Protein AF-A0AA39CHM2-F1 (afdb_monomer_lite)

Secondary structure (DSSP, 8-state):
-EEEEEE-GGG--TT---HHHHHHHHHHHHH-PPPPTTB-SSEE---EE--SSSTTSSS-EEEEEEEEEEEEEEEEEEES--EEEEETTEEEEEEEETTEEEEEEE---SSSSEEE-EEEE----GGG-S-EEEEEEEEE-TTSTTSEEEEEEEEEEEEEEEEEEEEEEEE-SS-EEEEEEEESSPPEE---TTHHHHHHHHTT-----TT-SEEE-HHHHHHHHHHHHH-TT-TT-HHHHHHHHHHHHHHHHHHHIIIIIEEEEEEEEEPPEEEEE--------HHHHHHHHHHHHHHHHHHHHHHHHHHHS--GGGS-THHHHHHHHHHSS-THHHHHHHHHTSTT--S-HHHHHHHHS-S-EEEEEEE-SSTT--EEEEEESSS--B----PPP----

pLDDT: mean 81.63, std 17.4, range [31.34, 98.25]

Foldseek 3Di:
DWQFWDFALVLDDLPDDLQVLLVQLCCCQLVVDDHPQQFPLQWGHTDDDDDDDPPLPPFFKKKKFWDKIKWKFKAKDWDPDWDWDADPQKIKIWDDDQQDIDIDIDRDDPFLFKEWEWAKDQPGDVNSPRIKIKIWIFGADPVDPNSTPPIIIMIMHMFIWIFIWMWMWGDDNVGIHTDDTDGPDPTDGDDRPPVVSVRRVLQVQDDDDPPDSYDYGSNRVQLLSQLCVVPVPCSPDPVSSVVSNRSSRRSSVNSCRNPGRIDGDPDIDDTDMDMDTDDDDPPPPCVVVVVVVVVVVVVVVVVVVVVVVPVVDDDPVPPPPCVVVVVVLVPPQDCVVVVVVVLVPDPPRPVDPVVVCPVVVDDFQPDFDFDDPDSQFTWRWGDGPDDDTDTDGDHRPPPPD

Sequence (401 aa):
MTISTNFDDLRFTPSTNLQPIFDMVAAVQNFHGAPPATTDLHYAFPTFYLTQGSFLSTGERNISLELTARSAELECQTIANFTYSVDNGQVKLSAWDRGCQITQDISPSSSPAFYFPTSPTIDCATLASPSRLVLAAGEFDGQSVTLLKHLSLISCLPRYLATEGILKLIPGPANTTISQFSPVSPAQVQYFWPWQGFETALHQVGYYNPQTNVSSTGFGNLILALAQQSRSDAILHPDTLIAAAEKLFTSVFAVLGATVLFSSATTPNFGEGSIDETHTRLFVVIAAAAPMISVLACAVLGTIVICLRSRRVSSVLLEEPASLAGFANLLFGSGLLQLVGEMRDRHDYDGKFVKYFKRNYDGKLSKVRLKGSSPEKLHIVFSPLKHKVRDYDFQIADTSQ

Radius of gyration: 51.67 Å; chains: 1; bounding box: 60×74×149 Å

Organism: NCBI:txid386627

Structure (mmCIF, N/CA/C/O backbone):
data_AF-A0AA39CHM2-F1
#
_entry.id   AF-A0AA39CHM2-F1
#
loop_
_atom_site.group_PDB
_atom_site.id
_atom_site.type_symbol
_atom_site.label_atom_id
_atom_site.label_alt_id
_atom_site.label_comp_id
_atom_site.label_asym_id
_atom_site.label_entity_id
_atom_site.label_seq_id
_atom_site.pdbx_PDB_ins_code
_atom_site.Cartn_x
_atom_site.Cartn_y
_atom_site.Cartn_z
_atom_site.occupancy
_atom_site.B_iso_or_equiv
_atom_site.auth_seq_id
_atom_site.auth_comp_id
_atom_site.auth_asym_id
_atom_site.auth_atom_id
_atom_site.pdbx_PDB_model_num
ATOM 1 N N . MET A 1 1 ? 20.502 8.516 -18.692 1.00 76.44 1 MET A N 1
ATOM 2 C CA . MET A 1 1 ? 19.164 8.485 -18.065 1.00 76.44 1 MET A CA 1
ATOM 3 C C . MET A 1 1 ? 19.070 9.675 -17.129 1.00 76.44 1 MET A C 1
ATOM 5 O O . MET A 1 1 ? 20.078 10.043 -16.534 1.00 76.44 1 MET A O 1
ATOM 9 N N . THR A 1 2 ? 17.893 10.284 -17.016 1.00 83.50 2 THR A N 1
ATOM 10 C CA . THR A 1 2 ? 17.668 11.421 -16.123 1.00 83.50 2 THR A CA 1
ATOM 11 C C . THR A 1 2 ? 16.500 11.125 -15.191 1.00 83.50 2 THR A C 1
ATOM 13 O O . THR A 1 2 ? 15.382 10.926 -15.658 1.00 83.50 2 THR A O 1
ATOM 16 N N . ILE A 1 3 ? 16.757 11.105 -13.886 1.00 84.62 3 ILE A N 1
ATOM 17 C CA . ILE A 1 3 ? 15.735 11.051 -12.841 1.00 84.62 3 ILE A CA 1
ATOM 18 C C . ILE A 1 3 ? 15.214 12.475 -12.638 1.00 84.62 3 ILE A C 1
ATOM 20 O O . ILE A 1 3 ? 15.981 13.398 -12.352 1.00 84.62 3 ILE A O 1
ATOM 24 N N . SER A 1 4 ? 13.910 12.659 -12.836 1.00 85.50 4 SER A N 1
ATOM 25 C CA . SER A 1 4 ? 13.261 13.975 -12.846 1.00 85.50 4 SER A CA 1
ATOM 26 C C . SER A 1 4 ? 12.530 14.324 -11.563 1.00 85.50 4 SER A C 1
ATOM 28 O O . SER A 1 4 ? 12.109 15.468 -11.411 1.00 85.50 4 SER A O 1
ATOM 30 N N . THR A 1 5 ? 12.362 13.372 -10.649 1.00 90.88 5 THR A N 1
ATOM 31 C CA . THR A 1 5 ? 11.707 13.612 -9.360 1.00 90.88 5 THR A CA 1
ATOM 32 C C . THR A 1 5 ? 12.520 13.067 -8.206 1.00 90.88 5 THR A C 1
ATOM 34 O O . THR A 1 5 ? 13.098 11.988 -8.321 1.00 90.88 5 THR A O 1
ATOM 37 N N . ASN A 1 6 ? 12.467 13.766 -7.078 1.00 91.50 6 ASN A N 1
ATOM 38 C CA . ASN A 1 6 ? 13.015 13.317 -5.806 1.00 91.50 6 ASN A CA 1
ATOM 39 C C . ASN A 1 6 ? 11.883 13.102 -4.800 1.00 91.50 6 ASN A C 1
ATOM 41 O O . ASN A 1 6 ? 10.792 13.652 -4.949 1.00 91.50 6 ASN A O 1
ATOM 45 N N . PHE A 1 7 ? 12.142 12.262 -3.801 1.00 91.81 7 PHE A N 1
ATOM 46 C CA . PHE A 1 7 ? 11.207 12.062 -2.701 1.00 91.81 7 PHE A CA 1
ATOM 47 C C . PHE A 1 7 ? 11.198 13.304 -1.807 1.00 91.81 7 PHE A C 1
ATOM 49 O O . PHE A 1 7 ? 12.254 13.725 -1.336 1.00 91.81 7 PHE A O 1
ATOM 56 N N . ASP A 1 8 ? 10.016 13.863 -1.591 1.00 92.38 8 ASP A N 1
ATOM 57 C CA . ASP A 1 8 ? 9.778 15.087 -0.836 1.00 92.38 8 ASP A CA 1
ATOM 58 C C . ASP A 1 8 ? 8.563 14.865 0.072 1.00 92.38 8 ASP A C 1
ATOM 60 O O . ASP A 1 8 ? 7.407 14.916 -0.356 1.00 92.38 8 ASP A O 1
ATOM 64 N N . ASP A 1 9 ? 8.833 14.546 1.336 1.00 89.94 9 ASP A N 1
ATOM 65 C CA . ASP A 1 9 ? 7.807 14.203 2.320 1.00 89.94 9 ASP A CA 1
ATOM 66 C C . ASP A 1 9 ? 6.952 15.407 2.732 1.00 89.94 9 ASP A C 1
ATOM 68 O O . ASP A 1 9 ? 5.762 15.251 3.012 1.00 89.94 9 ASP A O 1
ATOM 72 N N . LEU A 1 10 ? 7.500 16.619 2.616 1.00 91.00 10 LEU A N 1
ATOM 73 C CA . LEU A 1 10 ? 6.798 17.880 2.868 1.00 91.00 10 LEU A CA 1
ATOM 74 C C . LEU A 1 10 ? 5.643 18.142 1.889 1.00 91.00 10 LEU A C 1
ATOM 76 O O . LEU A 1 10 ? 4.811 19.021 2.132 1.00 91.00 10 LEU A O 1
ATOM 80 N N . ARG A 1 11 ? 5.561 17.389 0.785 1.00 91.00 11 ARG A N 1
ATOM 81 C CA . ARG A 1 11 ? 4.421 17.429 -0.146 1.00 91.00 11 ARG A CA 1
ATOM 82 C C . ARG A 1 11 ? 3.151 16.874 0.469 1.00 91.00 11 ARG A C 1
ATOM 84 O O . ARG A 1 11 ? 2.064 17.275 0.051 1.00 91.00 11 ARG A O 1
ATOM 91 N N . PHE A 1 12 ? 3.275 15.970 1.437 1.00 92.00 12 PHE A N 1
ATOM 92 C CA . PHE A 1 12 ? 2.126 15.483 2.172 1.00 92.00 12 PHE A CA 1
ATOM 93 C C . PHE A 1 12 ? 1.737 16.493 3.250 1.00 92.00 12 PHE A C 1
ATOM 95 O O . PHE A 1 12 ? 2.360 16.609 4.304 1.00 92.00 12 PHE A O 1
ATOM 102 N N . THR A 1 13 ? 0.674 17.240 2.984 1.00 90.31 13 THR A N 1
ATOM 103 C CA . THR A 1 13 ? 0.096 18.192 3.935 1.00 90.31 13 THR A CA 1
ATOM 104 C C . THR A 1 13 ? -1.215 17.654 4.515 1.00 90.31 13 THR A C 1
ATOM 106 O O . THR A 1 13 ? -1.858 16.806 3.890 1.00 90.31 13 THR A O 1
ATOM 109 N N . PRO A 1 14 ? -1.705 18.202 5.644 1.00 83.00 14 PRO A N 1
ATOM 110 C CA . PRO A 1 14 ? -3.042 17.893 6.164 1.00 83.00 14 PRO A CA 1
ATOM 111 C C . PRO A 1 14 ? -4.197 18.180 5.187 1.00 83.00 14 PRO A C 1
ATOM 113 O O . PRO A 1 14 ? -5.306 17.708 5.396 1.00 83.00 14 PRO A O 1
ATOM 116 N N . SER A 1 15 ? -3.956 18.965 4.130 1.00 86.44 15 SER A N 1
ATOM 117 C CA . SER A 1 15 ? -4.925 19.253 3.065 1.00 86.44 15 SER A CA 1
ATOM 118 C C . SER A 1 15 ? -4.854 18.280 1.881 1.00 86.44 15 SER A C 1
ATOM 120 O O . SER A 1 15 ? -5.594 18.447 0.911 1.00 86.44 15 SER A O 1
ATOM 122 N N . THR A 1 16 ? -3.969 17.280 1.929 1.00 92.00 16 THR A N 1
ATOM 123 C CA . THR A 1 16 ? -3.835 16.276 0.868 1.00 92.00 16 THR A CA 1
ATOM 124 C C . THR A 1 16 ? -5.083 15.403 0.826 1.00 92.00 16 THR A C 1
ATOM 126 O O . THR A 1 16 ? -5.393 14.696 1.781 1.00 92.00 16 THR A O 1
ATOM 129 N N . ASN A 1 17 ? -5.800 15.431 -0.296 1.00 91.94 17 ASN A N 1
ATOM 130 C CA . ASN A 1 17 ? -6.980 14.599 -0.480 1.00 91.94 17 ASN A CA 1
ATOM 131 C C . ASN A 1 17 ? -6.567 13.159 -0.826 1.00 91.94 17 ASN A C 1
ATOM 133 O O . ASN A 1 17 ? -5.996 12.924 -1.890 1.00 91.94 17 ASN A O 1
ATOM 137 N N . LEU A 1 18 ? -6.882 12.201 0.052 1.00 94.06 18 LEU A N 1
ATOM 138 C CA . LEU A 1 18 ? -6.614 10.777 -0.175 1.00 94.06 18 LEU A CA 1
ATOM 139 C C . LEU A 1 18 ? -7.670 10.079 -1.048 1.00 94.06 18 LEU A C 1
ATOM 141 O O . LEU A 1 18 ? -7.404 8.983 -1.538 1.00 94.06 18 LEU A O 1
ATOM 145 N N . GLN A 1 19 ? -8.833 10.692 -1.294 1.00 94.06 19 GLN A N 1
ATOM 146 C CA . GLN A 1 19 ? -9.904 10.075 -2.088 1.00 94.06 19 GLN A CA 1
ATOM 147 C C . GLN A 1 19 ? -9.437 9.632 -3.489 1.00 94.06 19 GLN A C 1
ATOM 149 O O . GLN A 1 19 ? -9.653 8.471 -3.823 1.00 94.06 19 GLN A O 1
ATOM 154 N N . PRO A 1 20 ? -8.719 10.454 -4.289 1.00 94.75 20 PRO A N 1
ATOM 155 C CA . PRO A 1 20 ? -8.263 10.028 -5.615 1.00 94.75 20 PRO A CA 1
ATOM 156 C C . PRO A 1 20 ? -7.287 8.845 -5.569 1.00 94.75 20 PRO A C 1
ATOM 158 O O . PRO A 1 20 ? -7.244 8.037 -6.492 1.00 94.75 20 PRO A O 1
ATOM 161 N N . ILE A 1 21 ? -6.507 8.732 -4.489 1.00 95.69 21 ILE A N 1
ATOM 162 C CA . ILE A 1 21 ? -5.576 7.619 -4.274 1.00 95.69 21 ILE A CA 1
ATOM 163 C C . ILE A 1 21 ? -6.370 6.346 -3.987 1.00 95.69 21 ILE A C 1
ATOM 165 O O . ILE A 1 21 ? -6.088 5.304 -4.573 1.00 95.69 21 ILE A O 1
ATOM 169 N N . PHE A 1 22 ? -7.398 6.434 -3.141 1.00 95.19 22 PHE A N 1
ATOM 170 C CA . PHE A 1 22 ? -8.295 5.318 -2.838 1.00 95.19 22 PHE A CA 1
ATOM 171 C C . PHE A 1 22 ? -9.060 4.865 -4.081 1.00 95.19 22 PHE A C 1
ATOM 173 O O . PHE A 1 22 ? -9.114 3.668 -4.346 1.00 95.19 22 PHE A O 1
ATOM 180 N N . ASP A 1 23 ? -9.584 5.801 -4.873 1.00 93.88 23 ASP A N 1
ATOM 181 C CA . ASP A 1 23 ? -10.296 5.503 -6.118 1.00 93.88 23 ASP A CA 1
ATOM 182 C C . ASP A 1 23 ? -9.380 4.794 -7.124 1.00 93.88 23 ASP A C 1
ATOM 184 O O . ASP A 1 23 ? -9.778 3.819 -7.761 1.00 93.88 23 ASP A O 1
ATOM 188 N N . MET A 1 24 ? -8.126 5.240 -7.235 1.00 95.56 24 MET A N 1
ATOM 189 C CA . MET A 1 24 ? -7.133 4.618 -8.108 1.00 95.56 24 MET A CA 1
ATOM 190 C C . MET A 1 24 ? -6.742 3.219 -7.627 1.00 95.56 24 MET A C 1
ATOM 192 O O . MET A 1 24 ? -6.715 2.284 -8.424 1.00 95.56 24 MET A O 1
ATOM 196 N N . VAL A 1 25 ? -6.487 3.041 -6.329 1.00 95.94 25 VAL A N 1
ATOM 197 C CA . VAL A 1 25 ? -6.187 1.720 -5.758 1.00 95.94 25 VAL A CA 1
ATOM 198 C C . VAL A 1 25 ? -7.381 0.782 -5.904 1.00 95.94 25 VAL A C 1
ATOM 200 O O . VAL A 1 25 ? -7.192 -0.373 -6.277 1.00 95.94 25 VAL A O 1
ATOM 203 N N . ALA A 1 26 ? -8.604 1.266 -5.689 1.00 93.88 26 ALA A N 1
ATOM 204 C CA . ALA A 1 26 ? -9.820 0.498 -5.922 1.00 93.88 26 ALA A CA 1
ATOM 205 C C . ALA A 1 26 ? -9.948 0.098 -7.400 1.00 93.88 26 ALA A C 1
ATOM 207 O O . ALA A 1 26 ? -10.194 -1.069 -7.691 1.00 93.88 26 ALA A O 1
ATOM 208 N N . ALA A 1 27 ? -9.722 1.021 -8.339 1.00 94.62 27 ALA A N 1
ATOM 209 C CA . ALA A 1 27 ? -9.739 0.732 -9.774 1.00 94.62 27 ALA A CA 1
ATOM 210 C C . ALA A 1 27 ? -8.719 -0.351 -10.158 1.00 94.62 27 ALA A C 1
ATOM 212 O O . ALA A 1 27 ? -9.038 -1.282 -10.896 1.00 94.62 27 ALA A O 1
ATOM 213 N N . VAL A 1 28 ? -7.499 -0.263 -9.634 1.00 94.38 28 VAL A N 1
ATOM 214 C CA . VAL A 1 28 ? -6.424 -1.191 -9.989 1.00 94.38 28 VAL A CA 1
ATOM 215 C C . VAL A 1 28 ? -6.593 -2.548 -9.305 1.00 94.38 28 VAL A C 1
ATOM 217 O O . VAL A 1 28 ? -6.560 -3.579 -9.973 1.00 94.38 28 VAL A O 1
ATOM 220 N N . GLN A 1 29 ? -6.802 -2.567 -7.988 1.00 92.88 29 GLN A N 1
ATOM 221 C CA . GLN A 1 29 ? -6.866 -3.812 -7.224 1.00 92.88 29 GLN A CA 1
ATOM 222 C C . GLN A 1 29 ? -8.214 -4.522 -7.374 1.00 92.88 29 GLN A C 1
ATOM 224 O O . GLN A 1 29 ? -8.221 -5.739 -7.532 1.00 92.88 29 GLN A O 1
ATOM 229 N N . ASN A 1 30 ? -9.338 -3.790 -7.371 1.00 87.00 30 ASN A N 1
ATOM 230 C CA . ASN A 1 30 ? -10.662 -4.416 -7.431 1.00 87.00 30 ASN A CA 1
ATOM 231 C C . ASN A 1 30 ? -11.167 -4.630 -8.862 1.00 87.00 30 ASN A C 1
ATOM 233 O O . ASN A 1 30 ? -11.937 -5.561 -9.089 1.00 87.00 30 ASN A O 1
ATOM 237 N N . PHE A 1 31 ? -10.763 -3.785 -9.817 1.00 89.75 31 PHE A N 1
ATOM 238 C CA . PHE A 1 31 ? -11.264 -3.826 -11.198 1.00 89.75 31 PHE A CA 1
ATOM 239 C C . PHE A 1 31 ? -10.180 -4.123 -12.241 1.00 89.75 31 PHE A C 1
ATOM 241 O O . PHE A 1 31 ? -10.431 -3.980 -13.436 1.00 89.75 31 PHE A O 1
ATOM 248 N N . HIS A 1 32 ? -8.989 -4.551 -11.808 1.00 90.06 32 HIS A N 1
ATOM 249 C CA . HIS A 1 32 ? -7.859 -4.879 -12.686 1.00 90.06 32 HIS A CA 1
ATOM 250 C C . HIS A 1 32 ? -7.470 -3.738 -13.644 1.00 90.06 32 HIS A C 1
ATOM 252 O O . HIS A 1 32 ? -7.028 -3.975 -14.770 1.00 90.06 32 HIS A O 1
ATOM 258 N N . GLY A 1 33 ? -7.647 -2.488 -13.205 1.00 91.25 33 GLY A N 1
ATOM 259 C CA . GLY A 1 33 ? -7.157 -1.314 -13.919 1.00 91.25 33 GLY A CA 1
ATOM 260 C C . GLY A 1 33 ? -5.628 -1.293 -14.015 1.00 91.25 33 GLY A C 1
ATOM 261 O O . GLY A 1 33 ? -4.930 -1.980 -13.274 1.00 91.25 33 GLY A O 1
ATOM 262 N N . ALA A 1 34 ? -5.087 -0.479 -14.921 1.00 90.94 34 ALA A N 1
ATOM 263 C CA . ALA A 1 34 ? -3.643 -0.294 -15.023 1.00 90.94 34 ALA A CA 1
ATOM 264 C C . ALA A 1 34 ? -3.139 0.659 -13.918 1.00 90.94 34 ALA A C 1
ATOM 266 O O . ALA A 1 34 ? -3.723 1.735 -13.750 1.00 90.94 34 ALA A O 1
ATOM 267 N N . PRO A 1 35 ? -2.068 0.311 -13.177 1.00 91.50 35 PRO A N 1
ATOM 268 C CA . PRO A 1 35 ? -1.462 1.220 -12.208 1.00 91.50 35 PRO A CA 1
ATOM 269 C C . PRO A 1 35 ? -0.784 2.414 -12.902 1.00 91.50 35 PRO A C 1
ATOM 271 O O . PRO A 1 35 ? -0.481 2.348 -14.099 1.00 91.50 35 PRO A O 1
ATOM 274 N N . PRO A 1 36 ? -0.494 3.506 -12.169 1.00 91.31 36 PRO A N 1
ATOM 275 C CA . PRO A 1 36 ? 0.389 4.554 -12.668 1.00 91.31 36 PRO A CA 1
ATOM 276 C C . PRO A 1 36 ? 1.735 3.993 -13.128 1.00 91.31 36 PRO A C 1
ATOM 278 O O . PRO A 1 36 ? 2.281 3.087 -12.508 1.00 91.31 36 PRO A O 1
ATOM 281 N N . ALA A 1 37 ? 2.319 4.587 -14.172 1.00 89.00 37 ALA A N 1
ATOM 282 C CA . ALA A 1 37 ? 3.578 4.115 -14.760 1.00 89.00 37 ALA A CA 1
ATOM 283 C C . ALA A 1 37 ? 4.784 4.142 -13.795 1.00 89.00 37 ALA A C 1
ATOM 285 O O . ALA A 1 37 ? 5.832 3.581 -14.101 1.00 89.00 37 ALA A O 1
ATOM 286 N N . THR A 1 38 ? 4.646 4.809 -12.650 1.00 91.38 38 THR A N 1
ATOM 287 C CA . THR A 1 38 ? 5.667 4.997 -11.612 1.00 91.38 38 THR A CA 1
ATOM 288 C C . THR A 1 38 ? 5.435 4.123 -10.376 1.00 91.38 38 THR A C 1
ATOM 290 O O . THR A 1 38 ? 6.038 4.367 -9.335 1.00 91.38 38 THR A O 1
ATOM 293 N N . THR A 1 39 ? 4.581 3.099 -10.449 1.00 95.06 39 THR A N 1
ATOM 294 C CA . THR A 1 39 ? 4.392 2.134 -9.357 1.00 95.06 39 THR A CA 1
ATOM 295 C C . THR A 1 39 ? 4.009 0.751 -9.874 1.00 95.06 39 THR A C 1
ATOM 297 O O . THR A 1 39 ? 3.330 0.622 -10.889 1.00 95.06 39 THR A O 1
ATOM 300 N N . ASP A 1 40 ? 4.420 -0.289 -9.152 1.00 94.25 40 ASP A N 1
ATOM 301 C CA . ASP A 1 40 ? 3.947 -1.669 -9.326 1.00 94.25 40 ASP A CA 1
ATOM 302 C C . ASP A 1 40 ? 2.940 -2.082 -8.230 1.00 94.25 40 ASP A C 1
ATOM 304 O O . ASP A 1 40 ? 2.669 -3.267 -8.047 1.00 94.25 40 ASP A O 1
ATOM 308 N N . LEU A 1 41 ? 2.379 -1.098 -7.507 1.00 95.19 41 LEU A N 1
ATOM 309 C CA . LEU A 1 41 ? 1.509 -1.229 -6.326 1.00 95.19 41 LEU A CA 1
ATOM 310 C C . LEU A 1 41 ? 2.191 -1.749 -5.060 1.00 95.19 41 LEU A C 1
ATOM 312 O O . LEU A 1 41 ? 1.572 -1.714 -3.999 1.00 95.19 41 LEU A O 1
ATOM 316 N N . HIS A 1 42 ? 3.439 -2.203 -5.136 1.00 96.44 42 HIS A N 1
ATOM 317 C CA . HIS A 1 42 ? 4.235 -2.510 -3.953 1.00 96.44 42 HIS A CA 1
ATOM 318 C C . HIS A 1 42 ? 5.227 -1.381 -3.652 1.00 96.44 42 HIS A C 1
ATOM 320 O O . HIS A 1 42 ? 5.370 -0.923 -2.518 1.00 96.44 42 HIS A O 1
ATOM 326 N N . TYR A 1 43 ? 5.867 -0.891 -4.704 1.00 97.44 43 TYR A N 1
ATOM 327 C CA . TYR A 1 43 ? 6.871 0.148 -4.706 1.00 97.44 43 TYR A CA 1
ATOM 328 C C . TYR A 1 43 ? 6.389 1.359 -5.509 1.00 97.44 43 TYR A C 1
ATOM 330 O O . TYR A 1 43 ? 5.765 1.247 -6.567 1.00 97.44 43 TYR A O 1
ATOM 338 N N . ALA A 1 44 ? 6.717 2.542 -5.011 1.00 96.75 44 ALA A N 1
ATOM 339 C CA . ALA A 1 44 ? 6.687 3.795 -5.737 1.00 96.75 44 ALA A CA 1
ATOM 340 C C . ALA A 1 44 ? 8.096 4.109 -6.244 1.00 96.75 44 ALA A C 1
ATOM 342 O O . ALA A 1 44 ? 9.072 4.073 -5.484 1.00 96.75 44 ALA A O 1
ATOM 343 N N . PHE A 1 45 ? 8.188 4.474 -7.514 1.00 95.50 45 PHE A N 1
ATOM 344 C CA . PHE A 1 45 ? 9.432 4.806 -8.189 1.00 95.50 45 PHE A CA 1
ATOM 345 C C . PHE A 1 45 ? 9.456 6.291 -8.556 1.00 95.50 45 PHE A C 1
ATOM 347 O O . PHE A 1 45 ? 8.412 6.859 -8.895 1.00 95.50 45 PHE A O 1
ATOM 354 N N . PRO A 1 46 ? 10.634 6.937 -8.540 1.00 93.31 46 PRO A N 1
ATOM 355 C CA . PRO A 1 46 ? 10.756 8.270 -9.101 1.00 93.31 46 PRO A CA 1
ATOM 356 C C . PRO A 1 46 ? 10.464 8.234 -10.607 1.00 93.31 46 PRO A C 1
ATOM 358 O O . PRO A 1 46 ? 10.749 7.257 -11.298 1.00 93.31 46 PRO A O 1
ATOM 361 N N . THR A 1 47 ? 9.932 9.330 -11.137 1.00 89.62 47 THR A N 1
ATOM 362 C CA . THR A 1 47 ? 9.848 9.544 -12.582 1.00 89.62 47 THR A CA 1
ATOM 363 C C . THR A 1 47 ? 11.244 9.669 -13.186 1.00 89.62 47 THR A C 1
ATOM 365 O O . THR A 1 47 ? 12.154 10.282 -12.614 1.00 89.62 47 THR A O 1
ATOM 368 N N . PHE A 1 48 ? 11.400 9.107 -14.376 1.00 86.31 48 PHE A N 1
ATOM 369 C CA . PHE A 1 48 ? 12.637 9.160 -15.130 1.00 86.31 48 PHE A CA 1
ATOM 370 C C . PHE A 1 48 ? 12.351 9.328 -16.616 1.00 86.31 48 PHE A C 1
ATOM 372 O O . PHE A 1 48 ? 11.315 8.912 -17.133 1.00 86.31 48 PHE A O 1
ATOM 379 N N . TYR A 1 49 ? 13.327 9.897 -17.311 1.00 82.50 49 TYR A N 1
ATOM 380 C CA . TYR A 1 49 ? 13.337 10.007 -18.757 1.00 82.50 49 TYR A CA 1
ATOM 381 C C . TYR A 1 49 ? 14.596 9.353 -19.311 1.00 82.50 49 TYR A C 1
ATOM 383 O O . TYR A 1 49 ? 15.719 9.531 -18.817 1.00 82.50 49 TYR A O 1
ATOM 391 N N . LEU A 1 50 ? 14.409 8.593 -20.382 1.00 77.00 50 LEU A N 1
ATOM 392 C CA . LEU A 1 50 ? 15.509 8.058 -21.162 1.00 77.00 50 LEU A CA 1
ATOM 393 C C . LEU A 1 50 ? 16.024 9.188 -22.055 1.00 77.00 50 LEU A C 1
ATOM 395 O O . LEU A 1 50 ? 15.317 9.667 -22.940 1.00 77.00 50 LEU A O 1
ATOM 399 N N . THR A 1 51 ? 17.241 9.658 -21.782 1.00 68.19 51 THR A N 1
ATOM 400 C CA . THR A 1 51 ? 17.905 10.702 -22.569 1.00 68.19 51 THR A CA 1
ATOM 401 C C . THR A 1 51 ? 17.945 10.250 -24.029 1.00 68.19 51 THR A C 1
ATOM 403 O O . THR A 1 51 ? 18.441 9.166 -24.310 1.00 68.19 51 THR A O 1
ATOM 406 N N . GLN A 1 52 ? 17.366 11.024 -24.950 1.00 55.75 52 GLN A N 1
ATOM 407 C CA . GLN A 1 52 ? 17.166 10.590 -26.334 1.00 55.75 52 GLN A CA 1
ATOM 408 C C . GLN A 1 52 ? 18.494 10.244 -27.025 1.00 55.75 52 GLN A C 1
ATOM 410 O O . GLN A 1 52 ? 19.333 11.107 -27.262 1.00 55.75 52 GLN A O 1
ATOM 415 N N . GLY A 1 53 ? 18.642 8.972 -27.391 1.00 52.72 53 GLY A N 1
ATOM 416 C CA . GLY A 1 53 ? 19.716 8.464 -28.238 1.00 52.72 53 GLY A CA 1
ATOM 417 C C . GLY A 1 53 ? 19.310 7.129 -28.855 1.00 52.72 53 GLY A C 1
ATOM 418 O O . GLY A 1 53 ? 19.540 6.085 -28.272 1.00 52.72 53 GLY A O 1
ATOM 419 N N . SER A 1 54 ? 18.662 7.130 -30.026 1.00 49.22 54 SER A N 1
ATOM 420 C CA . SER A 1 54 ? 18.384 5.912 -30.830 1.00 49.22 54 SER A CA 1
ATOM 421 C C . SER A 1 54 ? 17.735 4.707 -30.099 1.00 49.22 54 SER A C 1
ATOM 423 O O . SER A 1 54 ? 17.825 3.568 -30.558 1.00 49.22 54 SER A O 1
ATOM 425 N N . PHE A 1 55 ? 17.046 4.937 -28.975 1.00 55.00 55 PHE A N 1
ATOM 426 C CA . PHE A 1 55 ? 16.369 3.893 -28.187 1.00 55.00 55 PHE A CA 1
ATOM 427 C C . PHE A 1 55 ? 14.991 3.500 -28.738 1.00 55.00 55 PHE A C 1
ATOM 429 O O . PHE A 1 55 ? 14.392 2.548 -28.262 1.00 55.00 55 PHE A O 1
ATOM 436 N N . LEU A 1 56 ? 14.511 4.214 -29.761 1.00 52.56 56 LEU A N 1
ATOM 437 C CA . LEU A 1 56 ? 13.201 4.028 -30.395 1.00 52.56 56 LEU A CA 1
ATOM 438 C C . LEU A 1 56 ? 13.207 2.996 -31.537 1.00 52.56 56 LEU A C 1
ATOM 440 O O . LEU A 1 56 ? 12.233 2.905 -32.281 1.00 52.56 56 LEU A O 1
ATOM 444 N N . SER A 1 57 ? 14.299 2.250 -31.729 1.00 52.88 57 SER A N 1
ATOM 445 C CA . SER A 1 57 ? 14.308 1.171 -32.720 1.00 52.88 57 SER A CA 1
ATOM 446 C C . SER A 1 57 ? 13.641 -0.074 -32.134 1.00 52.88 57 SER A C 1
ATOM 448 O O . SER A 1 57 ? 13.887 -0.451 -30.993 1.00 52.88 57 SER A O 1
ATOM 450 N N . THR A 1 58 ? 12.761 -0.667 -32.935 1.00 53.03 58 THR A N 1
ATOM 451 C CA . THR A 1 58 ? 11.803 -1.754 -32.675 1.00 53.03 58 THR A CA 1
ATOM 452 C C . THR A 1 58 ? 12.444 -3.119 -32.363 1.00 53.03 58 THR A C 1
ATOM 454 O O . THR A 1 58 ? 12.013 -4.144 -32.887 1.00 53.03 58 THR A O 1
ATOM 457 N N . GLY A 1 59 ? 13.494 -3.148 -31.542 1.00 57.91 59 GLY A N 1
ATOM 458 C CA . GLY A 1 59 ? 14.101 -4.369 -31.014 1.00 57.91 59 GLY A CA 1
ATOM 459 C C . GLY A 1 59 ? 13.610 -4.691 -29.601 1.00 57.91 59 GLY A C 1
ATOM 460 O O . GLY A 1 59 ? 13.278 -3.787 -28.834 1.00 57.91 59 GLY A O 1
ATOM 461 N N . GLU A 1 60 ? 13.601 -5.976 -29.240 1.00 64.88 60 GLU A N 1
ATOM 462 C CA . GLU A 1 60 ? 13.443 -6.429 -27.852 1.00 64.88 60 GLU A CA 1
ATOM 463 C C . GLU A 1 60 ? 14.648 -5.948 -27.030 1.00 64.88 60 GLU A C 1
ATOM 465 O O . GLU A 1 60 ? 15.723 -6.557 -27.034 1.00 64.88 60 GLU A O 1
ATOM 470 N N . ARG A 1 61 ? 14.481 -4.800 -26.372 1.00 74.62 61 ARG A N 1
ATOM 471 C CA . ARG A 1 61 ? 15.483 -4.194 -25.495 1.00 74.62 61 ARG A CA 1
ATOM 472 C C . ARG A 1 61 ? 14.959 -4.192 -24.072 1.00 74.62 61 ARG A C 1
ATOM 474 O O . ARG A 1 61 ? 13.865 -3.694 -23.828 1.00 74.62 61 ARG A O 1
ATOM 481 N N . ASN A 1 62 ? 15.756 -4.700 -23.143 1.00 82.44 62 ASN A N 1
ATOM 482 C CA . ASN A 1 62 ? 15.465 -4.610 -21.719 1.00 82.44 62 ASN A CA 1
ATOM 483 C C . ASN A 1 62 ? 16.293 -3.474 -21.128 1.00 82.44 62 ASN A C 1
ATOM 485 O O . ASN A 1 62 ? 17.498 -3.391 -21.360 1.00 82.44 62 ASN A O 1
ATOM 489 N N . ILE A 1 63 ? 15.643 -2.584 -20.385 1.00 86.50 63 ILE A N 1
ATOM 490 C CA . ILE A 1 63 ? 16.311 -1.454 -19.737 1.00 86.50 63 ILE A CA 1
ATOM 491 C C . ILE A 1 63 ? 16.352 -1.745 -18.246 1.00 86.50 63 ILE A C 1
ATOM 493 O O . ILE A 1 63 ? 15.308 -2.021 -17.659 1.00 86.50 63 ILE A O 1
ATOM 497 N N . SER A 1 64 ? 17.531 -1.670 -17.642 1.00 90.50 64 SER A N 1
ATOM 498 C CA . SER A 1 64 ? 17.719 -1.845 -16.203 1.00 90.50 64 SER A CA 1
ATOM 499 C C . SER A 1 64 ? 18.239 -0.549 -15.597 1.00 90.50 64 SER A C 1
ATOM 501 O O . SER A 1 64 ? 19.183 0.045 -16.116 1.00 90.50 64 SER A O 1
ATOM 503 N N . LEU A 1 65 ? 17.612 -0.098 -14.515 1.00 89.94 65 LEU A N 1
ATOM 504 C CA . LEU A 1 65 ? 17.899 1.179 -13.868 1.00 89.94 65 LEU A CA 1
ATOM 505 C C . LEU A 1 65 ? 18.170 0.974 -12.387 1.00 89.94 65 LEU A C 1
ATOM 507 O O . LEU A 1 65 ? 17.380 0.320 -11.710 1.00 89.94 65 LEU A O 1
ATOM 511 N N . GLU A 1 66 ? 19.225 1.588 -11.872 1.00 92.25 66 GLU A N 1
ATOM 512 C CA . GLU A 1 66 ? 19.490 1.603 -10.436 1.00 92.25 66 GLU A CA 1
ATOM 513 C C . GLU A 1 66 ? 18.796 2.806 -9.796 1.00 92.25 66 GLU A C 1
ATOM 515 O O . GLU A 1 66 ? 18.982 3.951 -10.216 1.00 92.25 66 GLU A O 1
ATOM 520 N N . LEU A 1 67 ? 17.943 2.548 -8.804 1.00 92.69 67 LEU A N 1
ATOM 521 C CA . LEU A 1 67 ? 17.206 3.592 -8.096 1.00 92.69 67 LEU A CA 1
ATOM 522 C C . LEU A 1 67 ? 16.800 3.162 -6.687 1.00 92.69 67 LEU A C 1
ATOM 524 O O . LEU A 1 67 ? 16.811 1.982 -6.334 1.00 92.69 67 LEU A O 1
ATOM 528 N N . THR A 1 68 ? 16.380 4.144 -5.894 1.00 94.06 68 THR A N 1
ATOM 529 C CA . THR A 1 68 ? 15.757 3.920 -4.588 1.00 94.06 68 THR A CA 1
ATOM 530 C C . THR A 1 68 ? 14.241 3.993 -4.724 1.00 94.06 68 THR A C 1
ATOM 532 O O . THR A 1 68 ? 13.678 5.046 -5.031 1.00 94.06 68 THR A O 1
ATOM 535 N N . ALA A 1 69 ? 13.579 2.869 -4.482 1.00 95.88 69 ALA A N 1
ATOM 536 C CA . ALA A 1 69 ? 12.133 2.758 -4.433 1.00 95.88 69 ALA A CA 1
ATOM 537 C C . ALA A 1 69 ? 11.598 3.035 -3.020 1.00 95.88 69 ALA A C 1
ATOM 539 O O . ALA A 1 69 ? 12.285 2.819 -2.016 1.00 95.88 69 ALA A O 1
ATOM 540 N N . ARG A 1 70 ? 10.352 3.503 -2.942 1.00 96.75 70 ARG A N 1
ATOM 541 C CA . ARG A 1 70 ? 9.634 3.763 -1.687 1.00 96.75 70 ARG A CA 1
ATOM 542 C C . ARG A 1 70 ? 8.495 2.771 -1.539 1.00 96.75 70 ARG A C 1
ATOM 544 O O . ARG A 1 70 ? 7.697 2.641 -2.456 1.00 96.75 70 ARG A O 1
ATOM 551 N N . SER A 1 71 ? 8.385 2.106 -0.402 1.00 97.19 71 SER A N 1
ATOM 552 C CA . SER A 1 71 ? 7.260 1.211 -0.115 1.00 97.19 71 SER A CA 1
ATOM 553 C C . SER A 1 71 ? 6.791 1.381 1.321 1.00 97.19 71 SER A C 1
ATOM 555 O O . SER A 1 71 ? 7.442 2.041 2.137 1.00 97.19 71 SER A O 1
ATOM 557 N N . ALA A 1 72 ? 5.633 0.803 1.616 1.00 97.06 72 ALA A N 1
ATOM 558 C CA . ALA A 1 72 ? 5.185 0.632 2.981 1.00 97.06 72 ALA A CA 1
ATOM 559 C C . ALA A 1 72 ? 4.687 -0.792 3.180 1.00 97.06 72 ALA A C 1
ATOM 561 O O . ALA A 1 72 ? 4.077 -1.383 2.291 1.00 97.06 72 ALA A O 1
ATOM 562 N N . GLU A 1 73 ? 4.946 -1.320 4.360 1.00 96.25 73 GLU A N 1
ATOM 563 C CA . GLU A 1 73 ? 4.505 -2.630 4.802 1.00 96.25 73 GLU A CA 1
ATOM 564 C C . GLU A 1 73 ? 3.633 -2.461 6.035 1.00 96.25 73 GLU A C 1
ATOM 566 O O . GLU A 1 73 ? 3.748 -1.487 6.786 1.00 96.25 73 GLU A O 1
ATOM 571 N N . LEU A 1 74 ? 2.752 -3.427 6.231 1.00 96.44 74 LEU A N 1
ATOM 572 C CA . LEU A 1 74 ? 1.892 -3.498 7.388 1.00 96.44 74 LEU A CA 1
ATOM 573 C C . LEU A 1 74 ? 2.106 -4.875 8.011 1.00 96.44 74 LEU A C 1
ATOM 575 O O . LEU A 1 74 ? 1.998 -5.876 7.318 1.00 96.44 74 LEU A O 1
ATOM 579 N N . GLU A 1 75 ? 2.466 -4.925 9.290 1.00 96.75 75 GLU A N 1
ATOM 580 C CA . GLU A 1 75 ? 2.680 -6.184 10.012 1.00 96.75 75 GLU A CA 1
ATOM 581 C C . GLU A 1 75 ? 1.530 -6.395 11.000 1.00 96.75 75 GLU A C 1
ATOM 583 O O . GLU A 1 75 ? 1.511 -5.821 12.104 1.00 96.75 75 GLU A O 1
ATOM 588 N N . CYS A 1 76 ? 0.546 -7.184 10.577 1.00 97.88 76 CYS A N 1
ATOM 589 C CA . CYS A 1 76 ? -0.692 -7.387 11.313 1.00 97.88 76 CYS A CA 1
ATOM 590 C C . CYS A 1 76 ? -0.701 -8.671 12.143 1.00 97.88 76 CYS A C 1
ATOM 592 O O . CYS A 1 76 ? -0.155 -9.702 11.759 1.00 97.88 76 CYS A O 1
ATOM 594 N N . GLN A 1 77 ? -1.400 -8.623 13.277 1.00 97.44 77 GLN A N 1
ATOM 595 C CA . GLN A 1 77 ? -1.715 -9.810 14.063 1.00 97.44 77 GLN A CA 1
ATOM 596 C C . GLN A 1 77 ? -3.098 -9.726 14.704 1.00 97.44 77 GLN A C 1
ATOM 598 O O . GLN A 1 77 ? -3.565 -8.654 15.104 1.00 97.44 77 GLN A O 1
ATOM 603 N N . THR A 1 78 ? -3.738 -10.886 14.838 1.00 97.62 78 THR A N 1
ATOM 604 C CA . THR A 1 78 ? -4.998 -11.021 15.570 1.00 97.62 78 THR A CA 1
ATOM 605 C C . THR A 1 78 ? -4.728 -10.998 17.069 1.00 97.62 78 THR A C 1
ATOM 607 O O . THR A 1 78 ? -3.893 -11.742 17.584 1.00 97.62 78 THR A O 1
ATOM 610 N N . ILE A 1 79 ? -5.466 -10.163 17.788 1.00 97.88 79 ILE A N 1
ATOM 611 C CA . ILE A 1 79 ? -5.367 -10.031 19.234 1.00 97.88 79 ILE A CA 1
ATOM 612 C C . ILE A 1 79 ? -6.345 -11.006 19.884 1.00 97.88 79 ILE A C 1
ATOM 614 O O . ILE A 1 79 ? -7.556 -10.805 19.856 1.00 97.88 79 ILE A O 1
ATOM 618 N N . ALA A 1 80 ? -5.813 -12.072 20.483 1.00 94.12 80 ALA A N 1
ATOM 619 C CA . ALA A 1 80 ? -6.630 -13.094 21.141 1.00 94.12 80 ALA A CA 1
ATOM 620 C C . ALA A 1 80 ? -7.242 -12.610 22.468 1.00 94.12 80 ALA A C 1
ATOM 622 O O . ALA A 1 80 ? -8.361 -12.979 22.806 1.00 94.12 80 ALA A O 1
ATOM 623 N N . ASN A 1 81 ? -6.510 -11.776 23.214 1.00 94.12 81 ASN A N 1
ATOM 624 C CA . ASN A 1 81 ? -6.898 -11.323 24.546 1.00 94.12 81 ASN A CA 1
ATOM 625 C C . ASN A 1 81 ? -7.145 -9.814 24.535 1.00 94.12 81 ASN A C 1
ATOM 627 O O . ASN A 1 81 ? -6.205 -9.021 24.612 1.00 94.12 81 ASN A O 1
ATOM 631 N N . PHE A 1 82 ? -8.413 -9.423 24.463 1.00 96.12 82 PHE A N 1
ATOM 632 C CA . PHE A 1 82 ? -8.850 -8.036 24.582 1.00 96.12 82 PHE A CA 1
ATOM 633 C C . PHE A 1 82 ? -9.950 -7.920 25.637 1.00 96.12 82 PHE A C 1
ATOM 635 O O . PHE A 1 82 ? -10.696 -8.867 25.895 1.00 96.12 82 PHE A O 1
ATOM 642 N N . THR A 1 83 ? -10.041 -6.756 26.268 1.00 96.44 83 THR A N 1
ATOM 643 C CA . THR A 1 83 ? -11.141 -6.410 27.164 1.00 96.44 83 THR A CA 1
ATOM 644 C C . THR A 1 83 ? -12.197 -5.637 26.391 1.00 96.44 83 THR A C 1
ATOM 646 O O . THR A 1 83 ? -11.894 -4.940 25.420 1.00 96.44 83 THR A O 1
ATOM 649 N N . TYR A 1 84 ? -13.450 -5.769 26.817 1.00 94.81 84 TYR A N 1
ATOM 650 C CA . TYR A 1 84 ? -14.554 -4.998 26.270 1.00 94.81 84 TYR A CA 1
ATOM 651 C C . TYR A 1 84 ? -15.354 -4.345 27.394 1.00 94.81 84 TYR A C 1
ATOM 653 O O . TYR A 1 84 ? -15.482 -4.893 28.490 1.00 94.81 84 TYR A O 1
ATOM 661 N N . SER A 1 85 ? -15.918 -3.182 27.102 1.00 95.00 85 SER A N 1
ATOM 662 C CA . SER A 1 85 ? -16.922 -2.523 27.933 1.00 95.00 85 SER A CA 1
ATOM 663 C C . SER A 1 85 ? -18.060 -2.041 27.051 1.00 95.00 85 SER A C 1
ATOM 665 O O . SER A 1 85 ? -17.814 -1.538 25.955 1.00 95.00 85 SER A O 1
ATOM 667 N N . VAL A 1 86 ? -19.292 -2.181 27.531 1.00 93.12 86 VAL A N 1
ATOM 668 C CA . VAL A 1 86 ? -20.482 -1.675 26.844 1.00 93.12 86 VAL A CA 1
ATOM 669 C C . VAL A 1 86 ? -21.030 -0.508 27.650 1.00 93.12 86 VAL A C 1
ATOM 671 O O . VAL A 1 86 ? -21.410 -0.693 28.804 1.00 93.12 86 VAL A O 1
ATOM 674 N N . ASP A 1 87 ? -21.051 0.679 27.051 1.00 91.00 87 ASP A N 1
ATOM 675 C CA . ASP A 1 87 ? -21.596 1.895 27.657 1.00 91.00 87 ASP A CA 1
ATOM 676 C C . ASP A 1 87 ? -22.514 2.600 26.654 1.00 91.00 87 ASP A C 1
ATOM 678 O O . ASP A 1 87 ? -22.127 2.845 25.516 1.00 91.00 87 ASP A O 1
ATOM 682 N N . ASN A 1 88 ? -23.759 2.879 27.045 1.00 88.06 88 ASN A N 1
ATOM 683 C CA . ASN A 1 88 ? -24.776 3.516 26.194 1.00 88.06 88 ASN A CA 1
ATOM 684 C C . ASN A 1 88 ? -24.945 2.887 24.791 1.00 88.06 88 ASN A C 1
ATOM 686 O O . ASN A 1 88 ? -25.199 3.588 23.814 1.00 88.06 88 ASN A O 1
ATOM 690 N N . GLY A 1 89 ? -24.795 1.562 24.673 1.00 85.56 89 GLY A N 1
ATOM 691 C CA . GLY A 1 89 ? -24.872 0.849 23.389 1.00 85.56 89 GLY A CA 1
ATOM 692 C C . GLY A 1 89 ? -23.616 0.973 22.515 1.00 85.56 89 GLY A C 1
ATOM 693 O O . GLY A 1 89 ? -23.591 0.443 21.408 1.00 85.56 89 GLY A O 1
ATOM 694 N N . GLN A 1 90 ? -22.565 1.628 23.007 1.00 92.69 90 GLN A N 1
ATOM 695 C CA . GLN A 1 90 ? -21.238 1.641 22.407 1.00 92.69 90 GLN A CA 1
ATOM 696 C C . GLN A 1 90 ? -20.387 0.530 23.026 1.00 92.69 90 GLN A C 1
ATOM 698 O O . GLN A 1 90 ? -20.299 0.392 24.245 1.00 92.69 90 GLN A O 1
ATOM 703 N N . VAL A 1 91 ? -19.752 -0.265 22.175 1.00 94.88 91 VAL A N 1
ATOM 704 C CA . VAL A 1 91 ? -18.812 -1.317 22.551 1.00 94.88 91 VAL A CA 1
ATOM 705 C C . VAL A 1 91 ? -17.411 -0.760 22.389 1.00 94.88 91 VAL A C 1
ATOM 707 O O . VAL A 1 91 ? -16.980 -0.462 21.276 1.00 94.88 91 VAL A O 1
ATOM 710 N N . LYS A 1 92 ? -16.693 -0.644 23.497 1.00 96.25 92 LYS A N 1
ATOM 711 C CA . LYS A 1 92 ? -15.295 -0.231 23.517 1.00 96.25 92 LYS A CA 1
ATOM 712 C C . LYS A 1 92 ? -14.411 -1.441 23.744 1.00 96.25 92 LYS A C 1
ATOM 714 O O . LYS A 1 92 ? -14.578 -2.151 24.733 1.00 96.25 92 LYS A O 1
ATOM 719 N N . LEU A 1 93 ? -13.477 -1.662 22.831 1.00 96.62 93 LEU A N 1
ATOM 720 C CA . LEU A 1 93 ? -12.470 -2.713 22.886 1.00 96.62 93 LEU A CA 1
ATOM 721 C C . LEU A 1 93 ? -11.139 -2.097 23.304 1.00 96.62 93 LEU A C 1
ATOM 723 O O . LEU A 1 93 ? -10.773 -1.027 22.819 1.00 96.62 93 LEU A O 1
ATOM 727 N N . SER A 1 94 ? -10.405 -2.770 24.185 1.00 96.94 94 SER A N 1
ATOM 728 C CA . SER A 1 94 ? -9.062 -2.361 24.594 1.00 96.94 94 SER A CA 1
ATOM 729 C C . SER A 1 94 ? -8.145 -3.571 24.665 1.00 96.94 94 SER A C 1
ATOM 731 O O . SER A 1 94 ? -8.518 -4.626 25.177 1.00 96.94 94 SER A O 1
ATOM 733 N N . ALA A 1 95 ? -6.912 -3.417 24.196 1.00 97.50 95 ALA A N 1
ATOM 734 C CA . ALA A 1 95 ? -5.904 -4.465 24.295 1.00 97.50 95 ALA A CA 1
ATOM 735 C C . ALA A 1 95 ? -4.488 -3.892 24.339 1.00 97.50 95 ALA A C 1
ATOM 737 O O . ALA A 1 95 ? -4.281 -2.696 24.143 1.00 97.50 95 ALA A O 1
ATOM 738 N N . TRP A 1 96 ? -3.516 -4.766 24.592 1.00 97.06 96 TRP A N 1
ATOM 739 C CA . TRP A 1 96 ? -2.096 -4.446 24.516 1.00 97.06 96 TRP A CA 1
ATOM 740 C C . TRP A 1 96 ? -1.460 -5.206 23.358 1.00 97.06 96 TRP A C 1
ATOM 742 O O . TRP A 1 96 ? -1.550 -6.430 23.293 1.00 97.06 96 TRP A O 1
ATOM 752 N N . ASP A 1 97 ? -0.782 -4.481 22.474 1.00 96.44 97 ASP A N 1
ATOM 753 C CA . ASP A 1 97 ? -0.046 -5.031 21.342 1.00 96.44 97 ASP A CA 1
ATOM 754 C C . ASP A 1 97 ? 1.406 -4.537 21.347 1.00 96.44 97 ASP A C 1
ATOM 756 O O . ASP A 1 97 ? 1.674 -3.349 21.146 1.00 96.44 97 ASP A O 1
ATOM 760 N N . ARG A 1 98 ? 2.362 -5.456 21.552 1.00 94.38 98 ARG A N 1
ATOM 761 C CA . ARG A 1 98 ? 3.816 -5.187 21.488 1.00 94.38 98 ARG A CA 1
ATOM 762 C C . ARG A 1 98 ? 4.239 -3.933 22.281 1.00 94.38 98 ARG A C 1
ATOM 764 O O . ARG A 1 98 ? 5.070 -3.154 21.830 1.00 94.38 98 ARG A O 1
ATOM 771 N N . GLY A 1 99 ? 3.644 -3.727 23.459 1.00 93.81 99 GLY A N 1
ATOM 772 C CA . GLY A 1 99 ? 3.941 -2.591 24.343 1.00 93.81 99 GLY A CA 1
ATOM 773 C C . GLY A 1 99 ? 3.157 -1.302 24.063 1.00 93.81 99 GLY A C 1
ATOM 774 O O . GLY A 1 99 ? 3.442 -0.294 24.702 1.00 93.81 99 GLY A O 1
ATOM 775 N N . CYS A 1 100 ? 2.173 -1.321 23.158 1.00 96.50 100 CYS A N 1
ATOM 776 C CA . CYS A 1 100 ? 1.245 -0.212 22.941 1.00 96.50 100 CYS A CA 1
ATOM 777 C C . CYS A 1 100 ? -0.187 -0.599 23.332 1.00 96.50 100 CYS A C 1
ATOM 779 O O . CYS A 1 100 ? -0.641 -1.701 23.017 1.00 96.50 100 CYS A O 1
ATOM 781 N N . GLN A 1 101 ? -0.896 0.298 24.019 1.00 96.31 101 GLN A N 1
ATOM 782 C CA . GLN A 1 101 ? -2.315 0.124 24.309 1.00 96.31 101 GLN A CA 1
ATOM 783 C C . GLN A 1 101 ? -3.130 0.580 23.099 1.00 96.31 101 GLN A C 1
ATOM 785 O O . GLN A 1 101 ? -3.013 1.723 22.673 1.00 96.31 101 GLN A O 1
ATOM 790 N N . ILE A 1 102 ? -3.967 -0.306 22.571 1.00 96.81 102 ILE A N 1
ATOM 791 C CA . ILE A 1 102 ? -4.869 -0.012 21.458 1.00 96.81 102 ILE A CA 1
ATOM 792 C C . ILE A 1 102 ? -6.306 0.036 21.956 1.00 96.81 102 ILE A C 1
ATOM 794 O O . ILE A 1 102 ? -6.690 -0.721 22.855 1.00 96.81 102 ILE A O 1
ATOM 798 N N . THR A 1 103 ? -7.107 0.909 21.351 1.00 96.00 103 THR A N 1
ATOM 799 C CA . THR A 1 103 ? -8.541 1.003 21.629 1.00 96.00 103 THR A CA 1
ATOM 800 C C . THR A 1 103 ? -9.330 1.098 20.334 1.00 96.00 103 THR A C 1
ATOM 802 O O . THR A 1 103 ? -8.847 1.669 19.361 1.00 96.00 103 THR A O 1
ATOM 805 N N . GLN A 1 104 ? -10.527 0.519 20.323 1.00 96.12 104 GLN A N 1
ATOM 806 C CA . GLN A 1 104 ? -11.445 0.594 19.195 1.00 96.12 104 GLN A CA 1
ATOM 807 C C . GLN A 1 104 ? -12.866 0.705 19.719 1.00 96.12 104 GLN A C 1
ATOM 809 O O . GLN A 1 104 ? -13.315 -0.135 20.497 1.00 96.12 104 GLN A O 1
ATOM 814 N N . ASP A 1 105 ? -13.585 1.704 19.228 1.00 94.75 105 ASP A N 1
ATOM 815 C CA . ASP A 1 105 ? -14.989 1.888 19.551 1.00 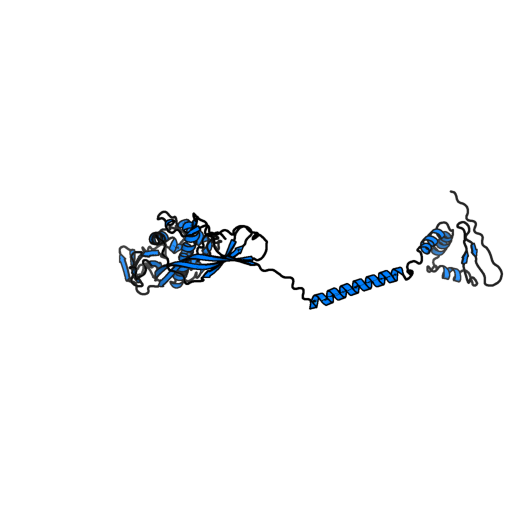94.75 105 ASP A CA 1
ATOM 816 C C . ASP A 1 105 ? -15.863 1.413 18.388 1.00 94.75 105 ASP A C 1
ATOM 818 O O . ASP A 1 105 ? -15.544 1.628 17.213 1.00 94.75 105 ASP A O 1
ATOM 822 N N . ILE A 1 106 ? -16.969 0.758 18.727 1.00 94.56 106 ILE A N 1
ATOM 823 C CA . ILE A 1 106 ? -17.995 0.284 17.800 1.00 94.56 106 ILE A CA 1
ATOM 824 C C . ILE A 1 106 ? -19.343 0.722 18.363 1.00 94.56 106 ILE A C 1
ATOM 826 O O . ILE A 1 106 ? -19.579 0.602 19.561 1.00 94.56 106 ILE A O 1
ATOM 830 N N . SER A 1 107 ? -20.248 1.199 17.515 1.00 93.62 107 SER A N 1
ATOM 831 C CA . SER A 1 107 ? -21.628 1.514 17.905 1.00 93.62 107 SER A CA 1
ATOM 832 C C . SER A 1 107 ? -22.584 0.583 17.160 1.00 93.62 107 SER A C 1
ATOM 834 O O . SER A 1 107 ? -23.075 0.957 16.092 1.00 93.62 107 SER A O 1
ATOM 836 N N . PRO A 1 108 ? -22.802 -0.653 17.654 1.00 92.00 108 PRO A N 1
ATOM 837 C CA . PRO A 1 108 ? -23.670 -1.608 16.987 1.00 92.00 108 PRO A CA 1
ATOM 838 C C . PRO A 1 108 ? -25.124 -1.135 16.974 1.00 92.00 108 PRO A C 1
ATOM 840 O O . PRO A 1 108 ? -25.646 -0.591 17.944 1.00 92.00 108 PRO A O 1
ATOM 843 N N . SER A 1 109 ? -25.797 -1.398 15.866 1.00 91.31 109 SER A N 1
ATOM 844 C CA . SER A 1 109 ? -27.213 -1.164 15.621 1.00 91.31 109 SER A CA 1
ATOM 845 C C . SER A 1 109 ? -27.776 -2.370 14.870 1.00 91.31 109 SER A C 1
ATOM 847 O O . SER A 1 109 ? -27.045 -3.129 14.245 1.00 91.31 109 SER A O 1
ATOM 849 N N . SER A 1 110 ? -29.094 -2.567 14.896 1.00 87.12 110 SER A N 1
ATOM 850 C CA . SER A 1 110 ? -29.726 -3.714 14.220 1.00 87.12 110 SER A CA 1
ATOM 851 C C . SER A 1 110 ? -29.596 -3.700 12.692 1.00 87.12 110 SER A C 1
ATOM 853 O O . SER A 1 110 ? -29.936 -4.672 12.025 1.00 87.12 110 SER A O 1
ATOM 855 N N . SER A 1 111 ? -29.159 -2.575 12.137 1.00 88.44 111 SER A N 1
ATOM 856 C CA . SER A 1 111 ? -28.809 -2.390 10.738 1.00 88.44 111 SER A CA 1
ATOM 857 C C . SER A 1 111 ? -27.678 -1.365 10.691 1.00 88.44 111 SER A C 1
ATOM 859 O O . SER A 1 111 ? -27.858 -0.282 11.265 1.00 88.44 111 SER A O 1
ATOM 861 N N . PRO A 1 112 ? -26.548 -1.645 10.022 1.00 87.75 112 PRO A N 1
ATOM 862 C CA . PRO A 1 112 ? -26.221 -2.850 9.239 1.00 87.75 112 PRO A CA 1
ATOM 863 C C . PRO A 1 112 ? -25.868 -4.089 10.087 1.00 87.75 112 PRO A C 1
ATOM 865 O O . PRO A 1 112 ? -25.609 -3.981 11.276 1.00 87.75 112 PRO A O 1
ATOM 868 N N . ALA A 1 113 ? -25.846 -5.277 9.474 1.00 89.50 113 ALA A N 1
ATOM 869 C CA . ALA A 1 113 ? -25.563 -6.537 10.171 1.00 89.50 113 ALA A CA 1
ATOM 870 C C . ALA A 1 113 ? -24.072 -6.766 10.458 1.00 89.50 113 ALA A C 1
ATOM 872 O O . ALA A 1 113 ? -23.746 -7.475 11.403 1.00 89.50 113 ALA A O 1
ATOM 873 N N . PHE A 1 114 ? -23.165 -6.195 9.664 1.00 92.31 114 PHE A N 1
ATOM 874 C CA . PHE A 1 114 ? -21.723 -6.376 9.840 1.00 92.31 114 PHE A CA 1
ATOM 875 C C . PHE A 1 114 ? -21.034 -5.059 10.184 1.00 92.31 114 PHE A C 1
ATOM 877 O O . PHE A 1 114 ? -21.374 -4.004 9.648 1.00 92.31 114 PHE A O 1
ATOM 884 N N . TYR A 1 115 ? -20.027 -5.135 11.047 1.00 93.88 115 TYR A N 1
ATOM 885 C CA . TYR A 1 115 ? -19.230 -4.004 11.505 1.00 93.88 115 TYR A CA 1
ATOM 886 C C . TYR A 1 115 ? -17.765 -4.276 11.214 1.00 93.88 115 TYR A C 1
ATOM 888 O O . TYR A 1 115 ? -17.242 -5.320 11.598 1.00 93.88 115 TYR A O 1
ATOM 896 N N . PHE A 1 116 ? -17.111 -3.324 10.553 1.00 94.94 116 PHE A N 1
ATOM 897 C CA . PHE A 1 116 ? -15.677 -3.352 10.306 1.00 94.94 116 PHE A CA 1
ATOM 898 C C . PHE A 1 116 ? -15.032 -1.970 10.498 1.00 94.94 116 PHE A C 1
ATOM 900 O O . PHE A 1 116 ? -14.565 -1.359 9.530 1.00 94.94 116 PHE A O 1
ATOM 907 N N . PRO A 1 117 ? -15.079 -1.381 11.705 1.00 94.19 117 PRO A N 1
ATOM 908 C CA . PRO A 1 117 ? -14.437 -0.101 11.943 1.00 94.19 117 PRO A CA 1
ATOM 909 C C . PRO A 1 117 ? -12.913 -0.241 11.952 1.00 94.19 117 PRO A C 1
ATOM 911 O O . PRO A 1 117 ? -12.347 -1.272 12.317 1.00 94.19 117 PRO A O 1
ATOM 914 N N . THR A 1 118 ? -12.259 0.846 11.562 1.00 95.94 118 THR A N 1
ATOM 915 C CA . THR A 1 118 ? -10.803 0.966 11.556 1.00 95.94 118 THR A CA 1
ATOM 916 C C . THR A 1 118 ? -10.420 2.263 12.251 1.00 95.94 118 THR A C 1
ATOM 918 O O . THR A 1 118 ? -11.050 3.286 11.962 1.00 95.94 118 THR A O 1
ATOM 921 N N . SER A 1 119 ? -9.382 2.266 13.075 1.00 96.00 119 SER A N 1
ATOM 922 C CA . SER A 1 119 ? -8.881 3.488 13.708 1.00 96.00 119 SER A CA 1
ATOM 923 C C . SER A 1 119 ? -7.362 3.498 13.838 1.00 96.00 119 SER A C 1
ATOM 925 O O 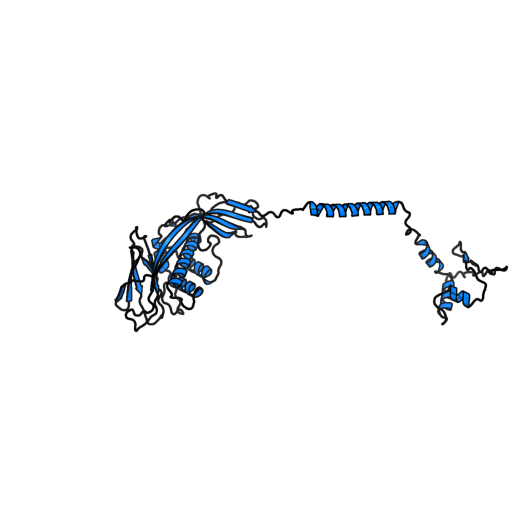. SER A 1 119 ? -6.755 2.431 13.950 1.00 96.00 119 SER A O 1
ATOM 927 N N . PRO A 1 120 ? -6.742 4.683 13.895 1.00 96.00 120 PRO A N 1
ATOM 928 C CA . PRO A 1 120 ? -5.327 4.806 14.185 1.00 96.00 120 PRO A CA 1
ATOM 929 C C . PRO A 1 120 ? -5.096 4.878 15.704 1.00 96.00 120 PRO A C 1
ATOM 931 O O . PRO A 1 120 ? -5.907 5.417 16.456 1.00 96.00 120 PRO A O 1
ATOM 934 N N . THR A 1 121 ? -3.954 4.387 16.164 1.00 95.81 121 THR A N 1
ATOM 935 C CA . THR A 1 121 ? -3.375 4.679 17.485 1.00 95.81 121 THR A CA 1
ATOM 936 C C . THR A 1 121 ? -1.992 5.263 17.223 1.00 95.81 121 THR A C 1
ATOM 938 O O . THR A 1 121 ? -1.157 4.573 16.654 1.00 95.81 121 THR A O 1
ATOM 941 N N . ILE A 1 122 ? -1.753 6.534 17.548 1.00 92.81 122 ILE A N 1
ATOM 942 C CA . ILE A 1 122 ? -0.543 7.288 17.129 1.00 92.81 122 ILE A CA 1
ATOM 943 C C . ILE A 1 122 ? 0.330 7.754 18.303 1.00 92.81 122 ILE A C 1
ATOM 945 O O . ILE A 1 122 ? 1.282 8.512 18.119 1.00 92.81 122 ILE A O 1
ATOM 949 N N . ASP A 1 123 ? -0.021 7.334 19.512 1.00 90.00 123 ASP A N 1
ATOM 950 C CA . ASP A 1 123 ? 0.570 7.718 20.794 1.00 90.00 123 ASP A CA 1
ATOM 951 C C . ASP A 1 123 ? 1.350 6.563 21.447 1.00 90.00 123 ASP A C 1
ATOM 953 O O . ASP A 1 123 ? 1.592 6.550 22.656 1.00 90.00 123 ASP A O 1
ATOM 957 N N . CYS A 1 124 ? 1.792 5.594 20.643 1.00 92.88 124 CYS A N 1
ATOM 958 C CA . CYS A 1 124 ? 2.625 4.500 21.120 1.00 92.88 124 CYS A CA 1
ATOM 959 C C . CYS A 1 124 ? 4.040 4.988 21.479 1.00 92.88 124 CYS A C 1
ATOM 961 O O . CYS A 1 124 ? 4.620 5.861 20.829 1.00 92.88 124 CYS A O 1
ATOM 963 N N . ALA A 1 125 ? 4.649 4.366 22.493 1.00 90.38 125 ALA A N 1
ATOM 964 C CA . ALA A 1 125 ? 6.046 4.621 22.836 1.00 90.38 125 ALA A CA 1
ATOM 965 C C . ALA A 1 125 ? 6.981 4.275 21.662 1.00 90.38 125 ALA A C 1
ATOM 967 O O . ALA A 1 125 ? 6.772 3.289 20.959 1.00 90.38 125 ALA A O 1
ATOM 968 N N . THR A 1 126 ? 8.070 5.027 21.492 1.00 82.06 126 THR A N 1
ATOM 969 C CA . THR A 1 126 ? 9.015 4.849 20.370 1.00 82.06 126 THR A CA 1
ATOM 970 C C . THR A 1 126 ? 9.604 3.438 20.288 1.00 82.06 126 THR A C 1
ATOM 972 O O . THR A 1 126 ? 9.743 2.895 19.195 1.00 82.06 126 THR A O 1
ATOM 975 N N . LEU A 1 127 ? 9.889 2.811 21.435 1.00 84.69 127 LEU A N 1
ATOM 976 C CA . LEU A 1 127 ? 10.377 1.427 21.516 1.00 84.69 127 LEU A CA 1
ATOM 977 C C . LEU A 1 127 ? 9.348 0.391 21.039 1.00 84.69 127 LEU A C 1
ATOM 979 O O . LEU A 1 127 ? 9.729 -0.693 20.610 1.00 84.69 127 LEU A O 1
ATOM 983 N N . ALA A 1 128 ? 8.058 0.722 21.101 1.00 84.62 128 ALA A N 1
ATOM 984 C CA . ALA A 1 128 ? 6.962 -0.121 20.639 1.00 84.62 128 ALA A CA 1
ATOM 985 C C . ALA A 1 128 ? 6.589 0.157 19.171 1.00 84.62 128 ALA A C 1
ATOM 987 O O . ALA A 1 128 ? 5.593 -0.384 18.699 1.00 84.62 128 ALA A O 1
ATOM 988 N N . SER A 1 129 ? 7.367 0.966 18.441 1.00 88.81 129 SER A N 1
ATOM 989 C CA . SER A 1 129 ? 6.971 1.643 17.192 1.00 88.81 129 SER A CA 1
ATOM 990 C C . SER A 1 129 ? 5.843 2.661 17.411 1.00 88.81 129 SER A C 1
ATOM 992 O O . SER A 1 129 ? 4.947 2.420 18.219 1.00 88.81 129 SER A O 1
ATOM 994 N N . PRO A 1 130 ? 5.864 3.801 16.703 1.00 91.00 130 PRO A N 1
ATOM 995 C CA . PRO A 1 130 ? 5.122 4.988 17.115 1.00 91.00 130 PRO A CA 1
ATOM 996 C C . PRO A 1 130 ? 3.609 4.924 16.858 1.00 91.00 130 PRO A C 1
ATOM 998 O O . PRO A 1 130 ? 2.881 5.764 17.381 1.00 91.00 130 PRO A O 1
ATOM 1001 N N . SER A 1 131 ? 3.113 3.940 16.103 1.00 95.19 131 SER A N 1
ATOM 1002 C CA . SER A 1 131 ? 1.683 3.817 15.820 1.00 95.19 131 SER A CA 1
ATOM 1003 C C . SER A 1 131 ? 1.192 2.395 15.574 1.00 95.19 131 SER A C 1
ATOM 1005 O O . SER A 1 131 ? 1.978 1.452 15.441 1.00 95.19 131 SER A O 1
ATOM 1007 N N . ARG A 1 132 ? -0.136 2.246 15.549 1.00 96.25 132 ARG A N 1
ATOM 1008 C CA . ARG A 1 132 ? -0.886 1.059 15.134 1.00 96.25 132 ARG A CA 1
ATOM 1009 C C . ARG A 1 132 ? -2.066 1.456 14.261 1.00 96.25 132 ARG A C 1
ATOM 1011 O O . ARG A 1 132 ? -2.743 2.443 14.540 1.00 96.25 132 ARG A O 1
ATOM 1018 N N . LEU A 1 133 ? -2.361 0.626 13.269 1.00 96.94 133 LEU A N 1
ATOM 1019 C CA . LEU A 1 133 ? -3.666 0.596 12.621 1.00 96.94 133 LEU A CA 1
ATOM 1020 C C . LEU A 1 133 ? -4.478 -0.507 13.297 1.00 96.94 133 LEU A C 1
ATOM 1022 O O . LEU A 1 133 ? -4.052 -1.661 13.350 1.00 96.94 133 LEU A O 1
ATOM 1026 N N . VAL A 1 134 ? -5.631 -0.144 13.839 1.00 97.62 134 VAL A N 1
ATOM 1027 C CA . VAL A 1 134 ? -6.525 -1.053 14.553 1.00 97.62 134 VAL A CA 1
ATOM 1028 C C . VAL A 1 134 ? -7.715 -1.347 13.656 1.00 97.62 134 VAL A C 1
ATOM 1030 O O . VAL A 1 134 ? -8.324 -0.428 13.106 1.00 97.62 134 VAL A O 1
ATOM 1033 N N . LEU A 1 135 ? -8.029 -2.627 13.489 1.00 97.31 135 LEU A N 1
ATOM 1034 C CA . LEU A 1 135 ? -9.193 -3.100 12.748 1.00 97.31 135 LEU A CA 1
ATOM 1035 C C . LEU A 1 135 ? -10.011 -3.972 13.696 1.00 97.31 135 LEU A C 1
ATOM 1037 O O . LEU A 1 135 ? -9.457 -4.845 14.364 1.00 97.31 135 LEU A O 1
ATOM 1041 N N . ALA A 1 136 ? -11.321 -3.779 13.744 1.00 96.62 136 ALA A N 1
ATOM 1042 C CA . ALA A 1 136 ? -12.209 -4.719 14.417 1.00 96.62 136 ALA A CA 1
ATOM 1043 C C . ALA A 1 136 ? -13.260 -5.216 13.441 1.00 96.62 136 ALA A C 1
ATOM 1045 O O . ALA A 1 136 ? -13.722 -4.450 12.607 1.00 96.62 136 ALA A O 1
ATOM 1046 N N . ALA A 1 137 ? -13.645 -6.482 13.557 1.00 95.88 137 ALA A N 1
ATOM 1047 C CA . ALA A 1 137 ? -14.706 -7.085 12.761 1.00 95.88 137 ALA A CA 1
ATOM 1048 C C . ALA A 1 137 ? -15.716 -7.771 13.679 1.00 95.88 137 ALA A C 1
ATOM 1050 O O . ALA A 1 137 ? -15.318 -8.394 14.661 1.00 95.88 137 ALA A O 1
ATOM 1051 N N . GLY A 1 138 ? -17.004 -7.676 13.364 1.00 94.75 138 GLY A N 1
ATOM 1052 C CA . GLY A 1 138 ? -18.053 -8.378 14.100 1.00 94.75 138 GLY A CA 1
ATOM 1053 C C . GLY A 1 138 ? -19.396 -8.349 13.381 1.00 94.75 138 GLY A C 1
ATOM 1054 O O . GLY A 1 138 ? -19.634 -7.521 12.502 1.00 94.75 138 GLY A O 1
ATOM 1055 N N . GLU A 1 139 ? -20.285 -9.260 13.761 1.00 94.56 139 GLU A N 1
ATOM 1056 C CA . GLU A 1 139 ? -21.661 -9.332 13.262 1.00 94.56 139 GLU A CA 1
ATOM 1057 C C . GLU A 1 139 ? -22.627 -8.958 14.384 1.00 94.56 139 GLU A C 1
ATOM 1059 O O . GLU A 1 139 ? -22.470 -9.434 15.505 1.00 94.56 139 GLU A O 1
ATOM 1064 N N . PHE A 1 140 ? -23.625 -8.126 14.096 1.00 94.56 140 PHE A N 1
ATOM 1065 C CA . PHE A 1 140 ? -24.645 -7.746 15.061 1.00 94.56 140 PHE A CA 1
ATOM 1066 C C . PHE A 1 140 ? -25.391 -8.972 15.588 1.00 94.56 140 PHE A C 1
ATOM 1068 O O . PHE A 1 140 ? -25.907 -9.793 14.827 1.00 94.56 140 PHE A O 1
ATOM 1075 N N . ASP A 1 141 ? -25.490 -9.058 16.908 1.00 94.56 141 ASP A N 1
ATOM 1076 C CA . ASP A 1 141 ? -26.309 -10.042 17.598 1.00 94.56 141 ASP A CA 1
ATOM 1077 C C . ASP A 1 141 ? -26.939 -9.401 18.832 1.00 94.56 141 ASP A C 1
ATOM 1079 O O . ASP A 1 141 ? -26.282 -9.204 19.853 1.00 94.56 141 ASP A O 1
ATOM 1083 N N . GLY A 1 142 ? -28.238 -9.107 18.751 1.00 91.00 142 GLY A N 1
ATOM 1084 C CA . GLY A 1 142 ? -28.988 -8.500 19.851 1.00 91.00 142 GLY A CA 1
ATOM 1085 C C . GLY A 1 142 ? -29.108 -9.378 21.104 1.00 91.00 142 GLY A C 1
ATOM 1086 O O . GLY A 1 142 ? -29.587 -8.887 22.121 1.00 91.00 142 GLY A O 1
ATOM 1087 N N . GLN A 1 143 ? -28.707 -10.654 21.044 1.00 92.06 143 GLN A N 1
ATOM 1088 C CA . GLN A 1 143 ? -28.651 -11.551 22.205 1.00 92.06 143 GLN A CA 1
ATOM 1089 C C . GLN A 1 143 ? -27.263 -11.587 22.867 1.00 92.06 143 GLN A C 1
ATOM 1091 O O . GLN A 1 143 ? -27.131 -12.074 23.990 1.00 92.06 143 GLN A O 1
ATOM 1096 N N . SER A 1 144 ? -26.224 -11.083 22.194 1.00 92.56 144 SER A N 1
ATOM 1097 C CA . SER A 1 144 ? -24.864 -11.035 22.732 1.00 92.56 144 SER A CA 1
ATOM 1098 C C . SER A 1 144 ? -24.711 -9.909 23.757 1.00 92.56 144 SER A C 1
ATOM 1100 O O . SER A 1 144 ? -25.251 -8.817 23.587 1.00 92.56 144 SER A O 1
ATOM 1102 N N . VAL A 1 145 ? -23.894 -10.135 24.793 1.00 88.38 145 VAL A N 1
ATOM 1103 C CA . VAL A 1 145 ? -23.544 -9.110 25.798 1.00 88.38 145 VAL A CA 1
ATOM 1104 C C . VAL A 1 145 ? -22.870 -7.900 25.145 1.00 88.38 145 VAL A C 1
ATOM 1106 O O . VAL A 1 145 ? -23.095 -6.768 25.559 1.00 88.38 145 VAL A O 1
ATOM 1109 N N . THR A 1 146 ? -22.065 -8.129 24.106 1.00 88.88 146 THR A N 1
ATOM 1110 C CA . THR A 1 146 ? -21.383 -7.079 23.338 1.00 88.88 146 THR A CA 1
ATOM 1111 C C . THR A 1 146 ? -22.212 -6.576 22.161 1.00 88.88 146 THR A C 1
ATOM 1113 O O . THR A 1 146 ? -21.688 -5.823 21.351 1.00 88.88 146 THR A O 1
ATOM 1116 N N . LEU A 1 147 ? -23.464 -7.020 21.997 1.00 92.38 147 LEU A N 1
ATOM 1117 C CA . LEU A 1 147 ? -24.280 -6.784 20.795 1.00 92.38 147 LEU A CA 1
ATOM 1118 C C . LEU A 1 147 ? -23.629 -7.274 19.484 1.00 92.38 147 LEU A C 1
ATOM 1120 O O . LEU A 1 147 ? -24.108 -6.967 18.392 1.00 92.38 147 LEU A O 1
ATOM 1124 N N . LEU A 1 148 ? -22.525 -8.019 19.588 1.00 93.62 148 LEU A N 1
ATOM 1125 C CA . LEU A 1 148 ? -21.713 -8.508 18.486 1.00 93.62 148 LEU A CA 1
ATOM 1126 C C . LEU A 1 148 ? -21.352 -9.977 18.732 1.00 93.62 148 LEU A C 1
ATOM 1128 O O . LEU A 1 148 ? -20.988 -10.365 19.845 1.00 93.62 148 LEU A O 1
ATOM 1132 N N . LYS A 1 149 ? -21.392 -10.794 17.685 1.00 93.50 149 LYS A N 1
ATOM 1133 C CA . LYS A 1 149 ? -20.820 -12.146 17.642 1.00 93.50 149 LYS A CA 1
ATOM 1134 C C .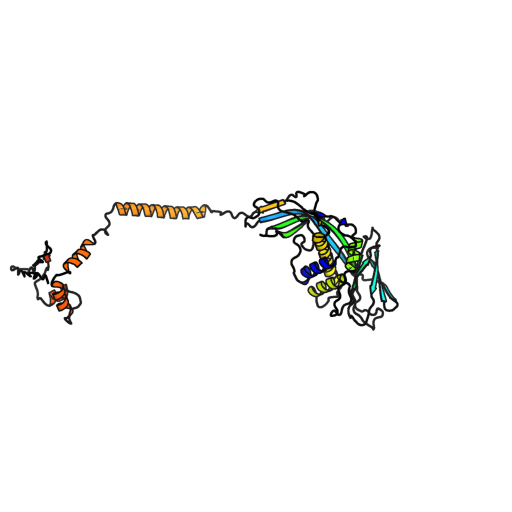 LYS A 1 149 ? -19.679 -12.190 16.626 1.00 93.50 149 LYS A C 1
ATOM 1136 O O . LYS A 1 149 ? -19.543 -11.292 15.796 1.00 93.50 149 LYS A O 1
ATOM 1141 N N . HIS A 1 150 ? -18.853 -13.235 16.708 1.00 91.88 150 HIS A N 1
ATOM 1142 C CA . HIS A 1 150 ? -17.655 -13.399 15.869 1.00 91.88 150 HIS A CA 1
ATOM 1143 C C . HIS A 1 150 ? -16.730 -12.171 15.899 1.00 91.88 150 HIS A C 1
ATOM 1145 O O . HIS A 1 150 ? -16.186 -11.759 14.881 1.00 91.88 150 HIS A O 1
ATOM 1151 N N . LEU A 1 151 ? -16.589 -11.571 17.082 1.00 94.38 151 LEU A N 1
ATOM 1152 C CA . LEU A 1 151 ? -15.782 -10.379 17.275 1.00 94.38 151 LEU A CA 1
ATOM 1153 C C . LEU A 1 151 ? -14.291 -10.717 17.164 1.00 94.38 151 LEU A C 1
ATOM 1155 O O . LEU A 1 151 ? -13.786 -11.547 17.921 1.00 94.38 151 LEU A O 1
ATOM 1159 N N . SER A 1 152 ? -13.584 -10.033 16.271 1.00 96.00 152 SER A N 1
ATOM 1160 C CA . SER A 1 152 ? -12.130 -10.116 16.137 1.00 96.00 152 SER A CA 1
ATOM 1161 C C . SER A 1 152 ? -11.502 -8.731 16.186 1.00 96.00 152 SER A C 1
ATOM 1163 O O . SER A 1 152 ? -12.015 -7.803 15.561 1.00 96.00 152 SER A O 1
ATOM 1165 N N . LEU A 1 153 ? -10.372 -8.613 16.881 1.00 97.56 153 LEU A N 1
ATOM 1166 C CA . LEU A 1 153 ? -9.557 -7.404 16.944 1.00 97.56 153 LEU A CA 1
ATOM 1167 C C . LEU A 1 153 ? -8.200 -7.686 16.294 1.00 97.56 153 LEU A C 1
ATOM 1169 O O . LEU A 1 153 ? -7.543 -8.668 16.632 1.00 97.56 153 LEU A O 1
ATOM 1173 N N . ILE A 1 154 ? -7.783 -6.831 15.369 1.00 98.25 154 ILE A N 1
ATOM 1174 C CA . ILE A 1 154 ? -6.532 -6.942 14.620 1.00 98.25 154 ILE A CA 1
ATOM 1175 C C . ILE A 1 154 ? -5.731 -5.664 14.866 1.00 98.25 154 ILE A C 1
ATOM 1177 O O . ILE A 1 154 ? -6.266 -4.557 14.781 1.00 98.25 154 ILE A O 1
ATOM 1181 N N . SER A 1 155 ? -4.446 -5.826 15.172 1.00 97.94 155 SER A N 1
ATOM 1182 C CA . SER A 1 155 ? -3.502 -4.724 15.343 1.00 97.94 155 SER A CA 1
ATOM 1183 C C . SER A 1 155 ? -2.392 -4.831 14.314 1.00 97.94 155 SER A C 1
ATOM 1185 O O . SER A 1 155 ? -1.774 -5.886 14.166 1.00 97.94 155 SER A O 1
ATOM 1187 N N . CYS A 1 156 ? -2.123 -3.730 13.628 1.00 97.88 156 CYS A N 1
ATOM 1188 C CA . CYS A 1 156 ? -1.203 -3.669 12.509 1.00 97.88 156 CYS A CA 1
ATOM 1189 C C . CYS A 1 156 ? -0.115 -2.618 12.740 1.00 97.88 156 CYS A C 1
ATOM 1191 O O . CYS A 1 156 ? -0.407 -1.488 13.130 1.00 97.88 156 CYS A O 1
ATOM 1193 N N . LEU A 1 157 ? 1.140 -2.994 12.490 1.00 96.19 157 LEU A N 1
ATOM 1194 C CA . LEU A 1 157 ? 2.312 -2.123 12.583 1.00 96.19 157 LEU A CA 1
ATOM 1195 C C . LEU A 1 157 ? 2.676 -1.559 11.203 1.00 96.19 157 LEU A C 1
ATOM 1197 O O . LEU A 1 157 ? 3.145 -2.330 10.365 1.00 96.19 157 LEU A O 1
ATOM 1201 N N . PRO A 1 158 ? 2.504 -0.252 10.947 1.00 96.00 158 PRO A N 1
ATOM 1202 C CA . PRO A 1 158 ? 2.956 0.348 9.699 1.00 96.00 158 PRO A CA 1
ATOM 1203 C C . PRO A 1 158 ? 4.482 0.511 9.697 1.00 96.00 158 PRO A C 1
ATOM 1205 O O . PRO A 1 158 ? 5.091 0.914 10.691 1.00 96.00 158 PRO A O 1
ATOM 1208 N N . ARG A 1 159 ? 5.114 0.213 8.560 1.00 95.00 159 ARG A N 1
ATOM 1209 C CA . ARG A 1 159 ? 6.549 0.409 8.325 1.00 95.00 159 ARG A CA 1
ATOM 1210 C C . ARG A 1 159 ? 6.750 1.072 6.973 1.00 95.00 159 ARG A C 1
ATOM 1212 O O . ARG A 1 159 ? 6.275 0.569 5.965 1.00 95.00 159 ARG A O 1
ATOM 1219 N N . TYR A 1 160 ? 7.493 2.170 6.945 1.00 95.62 160 TYR A N 1
ATOM 1220 C CA . TYR A 1 160 ? 7.837 2.879 5.710 1.00 95.62 160 TYR A CA 1
ATOM 1221 C C . TYR A 1 160 ? 9.281 2.582 5.343 1.00 95.62 160 TYR A C 1
ATOM 1223 O O . TYR A 1 160 ? 10.163 2.639 6.204 1.00 95.62 160 TYR A O 1
ATOM 1231 N N . LEU A 1 161 ? 9.514 2.236 4.082 1.00 96.12 161 LEU A N 1
ATOM 1232 C CA . LEU A 1 161 ? 10.764 1.647 3.630 1.00 96.12 161 LEU A CA 1
ATOM 1233 C C . LEU A 1 161 ? 11.354 2.410 2.439 1.00 96.12 161 LEU A C 1
ATOM 1235 O O . LEU A 1 161 ? 10.648 2.856 1.530 1.00 96.12 161 LEU A O 1
ATOM 1239 N N . ALA A 1 162 ? 12.679 2.518 2.443 1.00 96.56 162 ALA A N 1
ATOM 1240 C CA . ALA A 1 162 ? 13.502 2.901 1.306 1.00 96.56 162 ALA A CA 1
ATOM 1241 C C . ALA A 1 162 ? 14.294 1.672 0.860 1.00 96.56 162 ALA A C 1
ATOM 1243 O O . ALA A 1 162 ? 15.040 1.098 1.653 1.00 96.56 162 ALA A O 1
ATOM 1244 N N . THR A 1 163 ? 14.123 1.255 -0.390 1.00 96.69 163 THR A N 1
ATOM 1245 C CA . THR A 1 163 ? 14.778 0.051 -0.913 1.00 96.69 163 THR A CA 1
ATOM 1246 C C . THR A 1 163 ? 15.567 0.411 -2.157 1.00 96.69 163 THR A C 1
ATOM 1248 O O . THR A 1 163 ? 14.989 0.864 -3.143 1.00 96.69 163 THR A O 1
ATOM 1251 N N . GLU A 1 164 ? 16.882 0.221 -2.129 1.00 95.69 164 GLU A N 1
ATOM 1252 C CA . GLU A 1 164 ? 17.705 0.361 -3.329 1.00 95.69 164 GLU A CA 1
ATOM 1253 C C . GLU A 1 164 ? 17.612 -0.918 -4.153 1.00 95.69 164 GLU A C 1
ATOM 1255 O O . GLU A 1 164 ? 17.659 -2.033 -3.621 1.00 95.69 164 GLU A O 1
ATOM 1260 N N . GLY A 1 165 ? 17.469 -0.771 -5.463 1.00 94.81 165 GLY A N 1
ATOM 1261 C CA . GLY A 1 165 ? 17.338 -1.917 -6.340 1.00 94.81 165 GLY A CA 1
ATOM 1262 C C . GLY A 1 165 ? 17.438 -1.578 -7.814 1.00 94.81 165 GLY A C 1
ATOM 1263 O O . GLY A 1 165 ? 17.608 -0.424 -8.212 1.00 94.81 165 GLY A O 1
ATOM 1264 N N . ILE A 1 166 ? 17.310 -2.628 -8.618 1.00 94.75 166 ILE A N 1
ATOM 1265 C CA . ILE A 1 166 ? 17.345 -2.562 -10.073 1.00 94.75 166 ILE A CA 1
ATOM 1266 C C . ILE A 1 166 ? 15.912 -2.657 -10.598 1.00 94.75 166 ILE A C 1
ATOM 1268 O O . ILE A 1 166 ? 15.242 -3.680 -10.433 1.00 94.75 166 ILE A O 1
ATOM 1272 N N . LEU A 1 167 ? 15.447 -1.593 -11.247 1.00 93.94 167 LEU A N 1
ATOM 1273 C CA . LEU A 1 167 ? 14.174 -1.530 -11.953 1.00 93.94 167 LEU A CA 1
ATOM 1274 C C . LEU A 1 167 ? 14.370 -1.941 -13.414 1.00 93.94 167 LEU A C 1
ATOM 1276 O O . LEU A 1 167 ? 15.055 -1.261 -14.175 1.00 93.94 167 LEU A O 1
ATOM 1280 N N . LYS A 1 168 ? 13.732 -3.038 -13.811 1.00 92.12 168 LYS A N 1
ATOM 1281 C CA . LYS A 1 168 ? 13.659 -3.502 -15.194 1.00 92.12 168 LYS A CA 1
ATOM 1282 C C . LYS A 1 168 ? 12.415 -2.951 -15.870 1.00 92.12 168 LYS A C 1
ATOM 1284 O O . LYS A 1 168 ? 11.299 -3.084 -15.361 1.00 92.12 168 LYS A O 1
ATOM 1289 N N . LEU A 1 169 ? 12.606 -2.395 -17.055 1.00 89.12 169 LEU A N 1
ATOM 1290 C CA . LEU A 1 169 ? 11.565 -1.783 -17.862 1.00 89.12 169 LEU A CA 1
ATOM 1291 C C . LEU A 1 169 ? 11.500 -2.418 -19.241 1.00 89.12 169 LEU A C 1
ATOM 1293 O O . LEU A 1 169 ? 12.524 -2.776 -19.829 1.00 89.12 169 LEU A O 1
ATOM 1297 N N . ILE A 1 170 ? 10.285 -2.449 -19.777 1.00 85.31 170 ILE A N 1
ATOM 1298 C CA . ILE A 1 170 ? 10.026 -2.774 -21.175 1.00 85.31 170 ILE A CA 1
ATOM 1299 C C . ILE A 1 170 ? 9.681 -1.463 -21.898 1.00 85.31 170 ILE A C 1
ATOM 1301 O O . ILE A 1 170 ? 8.693 -0.804 -21.538 1.00 85.31 170 ILE A O 1
ATOM 1305 N N . PRO A 1 171 ? 10.485 -1.042 -22.890 1.00 79.62 171 PRO A N 1
ATOM 1306 C CA . PRO A 1 171 ? 10.199 0.145 -23.678 1.00 79.62 171 PRO A CA 1
ATOM 1307 C C . PRO A 1 171 ? 8.977 -0.090 -24.573 1.00 79.62 171 PRO A C 1
ATOM 1309 O O . PRO A 1 171 ? 8.917 -1.062 -25.322 1.00 79.62 171 PRO A O 1
ATOM 1312 N N . GLY A 1 172 ? 8.002 0.816 -24.502 1.00 72.94 172 GLY A N 1
ATOM 1313 C CA . GLY A 1 172 ? 6.859 0.872 -25.411 1.00 72.94 172 GLY A CA 1
ATOM 1314 C C . GLY A 1 172 ? 6.928 2.091 -26.341 1.00 72.94 172 GLY A C 1
ATOM 1315 O O . GLY A 1 172 ? 7.726 3.001 -26.116 1.00 72.94 172 GLY A O 1
ATOM 1316 N N . PRO A 1 173 ? 6.079 2.147 -27.383 1.00 66.44 173 PRO A N 1
ATOM 1317 C CA . PRO A 1 173 ? 6.114 3.209 -28.394 1.00 66.44 173 PRO A CA 1
ATOM 1318 C C . PRO A 1 173 ? 5.764 4.598 -27.840 1.00 66.44 173 PRO A C 1
ATOM 1320 O O . PRO A 1 173 ? 6.212 5.601 -28.386 1.00 66.44 173 PRO A O 1
ATOM 1323 N N . ALA A 1 174 ? 4.969 4.654 -26.769 1.00 67.69 174 ALA A N 1
ATOM 1324 C CA . ALA A 1 174 ? 4.590 5.895 -26.095 1.00 67.69 174 ALA A CA 1
ATOM 1325 C C . ALA A 1 174 ? 5.095 5.957 -24.647 1.00 67.69 174 ALA A C 1
ATOM 1327 O O . ALA A 1 174 ? 5.546 7.009 -24.211 1.00 67.69 174 ALA A O 1
ATOM 1328 N N . ASN A 1 175 ? 5.054 4.832 -23.922 1.00 71.19 175 ASN A N 1
ATOM 1329 C CA . ASN A 1 175 ? 5.376 4.759 -22.498 1.00 71.19 175 ASN A CA 1
ATOM 1330 C C . ASN A 1 175 ? 6.254 3.539 -22.197 1.00 71.19 175 ASN A C 1
ATOM 1332 O O . ASN A 1 175 ? 6.110 2.493 -22.829 1.00 71.19 175 ASN A O 1
ATOM 1336 N N . THR A 1 176 ? 7.125 3.654 -21.196 1.00 79.75 176 THR A N 1
ATOM 1337 C CA . THR A 1 176 ? 7.827 2.515 -20.593 1.00 79.75 176 THR A CA 1
ATOM 1338 C C . THR A 1 176 ? 6.925 1.834 -19.574 1.00 79.75 176 THR A C 1
ATOM 1340 O O . THR A 1 176 ? 6.268 2.510 -18.784 1.00 79.75 176 THR A O 1
ATOM 1343 N N . THR A 1 177 ? 6.918 0.505 -19.566 1.00 86.50 177 THR A N 1
ATOM 1344 C CA . THR A 1 177 ? 6.197 -0.283 -18.558 1.00 86.50 177 THR A CA 1
ATOM 1345 C C . THR A 1 177 ? 7.184 -0.914 -17.591 1.00 86.50 177 THR A C 1
ATOM 1347 O O . THR A 1 177 ? 8.275 -1.331 -17.988 1.00 86.50 177 THR A O 1
ATOM 1350 N N . ILE A 1 178 ? 6.814 -0.954 -16.313 1.00 90.50 178 ILE A N 1
ATOM 1351 C CA . ILE A 1 178 ? 7.598 -1.639 -15.289 1.00 90.50 178 ILE A CA 1
ATOM 1352 C C . ILE A 1 178 ? 7.417 -3.140 -15.491 1.00 90.50 178 ILE A C 1
ATOM 1354 O O . ILE A 1 178 ? 6.293 -3.635 -15.507 1.00 90.50 178 ILE A O 1
ATOM 1358 N N . SER A 1 179 ? 8.529 -3.848 -15.669 1.00 90.56 179 SER A N 1
ATOM 1359 C CA . SER A 1 179 ? 8.542 -5.306 -15.790 1.00 90.56 179 SER A CA 1
ATOM 1360 C C . SER A 1 179 ? 8.793 -5.957 -14.434 1.00 90.56 179 SER A C 1
ATOM 1362 O O . SER A 1 179 ? 8.065 -6.856 -14.024 1.00 90.56 179 SER A O 1
ATOM 1364 N N . GLN A 1 180 ? 9.818 -5.485 -13.720 1.00 93.31 180 GLN A N 1
ATOM 1365 C CA . GLN A 1 180 ? 10.220 -6.053 -12.438 1.00 93.31 180 GLN A CA 1
ATOM 1366 C C . GLN A 1 180 ? 11.079 -5.059 -11.657 1.00 93.31 180 GLN A C 1
ATOM 1368 O O . GLN A 1 180 ? 11.918 -4.383 -12.245 1.00 93.31 180 GLN A O 1
ATOM 1373 N N . PHE A 1 181 ? 10.957 -5.046 -10.334 1.00 95.62 181 PHE A N 1
ATOM 1374 C CA . PHE A 1 181 ? 11.943 -4.440 -9.443 1.00 95.62 181 PHE A CA 1
ATOM 1375 C C . PHE A 1 181 ? 12.661 -5.524 -8.633 1.00 95.62 181 PHE A C 1
ATOM 1377 O O . PHE A 1 181 ? 12.053 -6.506 -8.207 1.00 95.62 181 PHE A O 1
ATOM 1384 N N . SER A 1 182 ? 13.976 -5.398 -8.475 1.00 96.06 182 SER A N 1
ATOM 1385 C CA . SER A 1 182 ? 14.809 -6.350 -7.735 1.00 96.06 182 SER A CA 1
ATOM 1386 C C . SER A 1 182 ? 15.650 -5.606 -6.697 1.00 96.06 182 SER A C 1
ATOM 1388 O O . SER A 1 182 ? 16.592 -4.914 -7.087 1.00 96.06 182 SER A O 1
ATOM 1390 N N . PRO A 1 183 ? 15.330 -5.728 -5.395 1.00 94.94 183 PRO A N 1
ATOM 1391 C CA . PRO A 1 183 ? 16.124 -5.139 -4.320 1.00 94.94 183 PRO A CA 1
ATOM 1392 C C . PRO A 1 183 ? 17.579 -5.619 -4.358 1.00 94.94 183 PRO A C 1
ATOM 1394 O O . PRO A 1 183 ? 17.836 -6.814 -4.512 1.00 94.94 183 PRO A O 1
ATOM 1397 N N . VAL A 1 184 ? 18.524 -4.692 -4.206 1.00 94.25 184 VAL A N 1
ATOM 1398 C CA . VAL A 1 184 ? 19.970 -4.978 -4.122 1.00 94.25 184 VAL A CA 1
ATOM 1399 C C . VAL A 1 184 ? 20.445 -4.928 -2.672 1.00 94.25 184 VAL A C 1
ATOM 1401 O O . VAL A 1 184 ? 21.331 -5.691 -2.285 1.00 94.25 184 VAL A O 1
ATOM 1404 N N . SER A 1 185 ? 19.837 -4.065 -1.856 1.00 90.56 185 SER A N 1
ATOM 1405 C CA . SER A 1 185 ? 20.131 -3.931 -0.432 1.00 90.56 185 SER A CA 1
ATOM 1406 C C . SER A 1 185 ? 18.888 -4.204 0.426 1.00 90.56 185 SER A C 1
ATOM 1408 O O . SER A 1 185 ? 17.755 -4.111 -0.061 1.00 90.56 185 SER A O 1
ATOM 1410 N N . PRO A 1 186 ? 19.066 -4.585 1.708 1.00 90.94 186 PRO A N 1
ATOM 1411 C CA . PRO A 1 186 ? 17.953 -4.694 2.640 1.00 90.94 186 PRO A CA 1
ATOM 1412 C C . PRO A 1 186 ? 17.202 -3.366 2.750 1.00 90.94 186 PRO A C 1
ATOM 1414 O O . PRO A 1 186 ? 17.820 -2.305 2.855 1.00 90.94 186 PRO A O 1
ATOM 1417 N N . ALA A 1 187 ? 15.874 -3.440 2.778 1.00 93.19 187 ALA A N 1
ATOM 1418 C CA . ALA A 1 187 ? 15.026 -2.271 2.932 1.00 93.19 187 ALA A CA 1
ATOM 1419 C C . ALA A 1 187 ? 15.355 -1.518 4.233 1.00 93.19 187 ALA A C 1
ATOM 1421 O O . ALA A 1 187 ? 15.386 -2.095 5.325 1.00 93.19 187 ALA A O 1
ATOM 1422 N N . GLN A 1 188 ? 15.590 -0.213 4.118 1.00 94.25 188 GLN A N 1
ATOM 1423 C CA . GLN A 1 188 ? 15.858 0.660 5.254 1.00 94.25 188 GLN A CA 1
ATOM 1424 C C . GLN A 1 188 ? 14.555 1.280 5.745 1.00 94.25 188 GLN A C 1
ATOM 1426 O O . GLN A 1 188 ? 13.806 1.863 4.963 1.00 94.25 188 GLN A O 1
ATOM 1431 N N . VAL A 1 189 ? 14.292 1.188 7.050 1.00 91.62 189 VAL A N 1
ATOM 1432 C CA . VAL A 1 189 ? 13.134 1.860 7.650 1.00 91.62 189 VAL A CA 1
ATOM 1433 C C . VAL A 1 189 ? 13.361 3.366 7.604 1.00 91.62 189 VAL A C 1
ATOM 1435 O O . VAL A 1 189 ? 14.268 3.884 8.253 1.00 91.62 189 VAL A O 1
ATOM 1438 N N . GLN A 1 190 ? 12.519 4.066 6.851 1.00 90.69 190 GLN A N 1
ATOM 1439 C CA . GLN A 1 190 ? 12.556 5.513 6.711 1.00 90.69 190 GLN A CA 1
ATOM 1440 C C . GLN A 1 190 ? 11.133 6.065 6.780 1.00 90.69 190 GLN A C 1
ATOM 1442 O O . GLN A 1 190 ? 10.405 6.084 5.789 1.00 90.69 190 GLN A O 1
ATOM 1447 N N . TYR A 1 191 ? 10.755 6.529 7.971 1.00 84.69 191 TYR A N 1
ATOM 1448 C CA . TYR A 1 191 ? 9.523 7.288 8.162 1.00 84.69 191 TYR A CA 1
ATOM 1449 C C . TYR A 1 191 ? 9.585 8.590 7.364 1.00 84.69 191 TYR A C 1
ATOM 1451 O O . TYR A 1 191 ? 10.636 9.229 7.288 1.00 84.69 191 TYR A O 1
ATOM 1459 N N . PHE A 1 192 ? 8.449 8.981 6.797 1.00 86.88 192 PHE A N 1
ATOM 1460 C CA . PHE A 1 192 ? 8.281 10.271 6.140 1.00 86.88 192 PHE A CA 1
ATOM 1461 C C . PHE A 1 192 ? 7.515 11.217 7.070 1.00 86.88 192 PHE A C 1
ATOM 1463 O O . PHE A 1 192 ? 6.699 10.768 7.879 1.00 86.88 192 PHE A O 1
ATOM 1470 N N . TRP A 1 193 ? 7.777 12.518 7.010 1.00 84.62 193 TRP A N 1
ATOM 1471 C CA . TRP A 1 193 ? 7.070 13.491 7.836 1.00 84.62 193 TRP A CA 1
ATOM 1472 C C . TRP A 1 193 ? 6.039 14.267 7.004 1.00 84.62 193 TRP A C 1
ATOM 1474 O O . TRP A 1 193 ? 6.429 14.829 5.984 1.00 84.62 193 TRP A O 1
ATOM 1484 N N . PRO A 1 194 ? 4.756 14.376 7.420 1.00 88.69 194 PRO A N 1
ATOM 1485 C CA . PRO A 1 194 ? 4.132 13.852 8.643 1.00 88.69 194 PRO A CA 1
ATOM 1486 C C . PRO A 1 194 ? 3.342 12.535 8.435 1.00 88.69 194 PRO A C 1
ATOM 1488 O O . PRO A 1 194 ? 2.150 12.558 8.118 1.00 88.69 194 PRO A O 1
ATOM 1491 N N . TRP A 1 195 ? 3.954 11.376 8.720 1.00 90.81 195 TRP A N 1
ATOM 1492 C CA . TRP A 1 195 ? 3.293 10.057 8.645 1.00 90.81 195 TRP A CA 1
ATOM 1493 C C . TRP A 1 195 ? 2.016 9.945 9.503 1.00 90.81 195 TRP A C 1
ATOM 1495 O O . TRP A 1 195 ? 1.051 9.309 9.089 1.00 90.81 195 TRP A O 1
ATOM 1505 N N . GLN A 1 196 ? 1.959 10.615 10.661 1.00 92.50 196 GLN A N 1
ATOM 1506 C CA . GLN A 1 196 ? 0.787 10.606 11.556 1.00 92.50 196 GLN A CA 1
ATOM 1507 C C . GLN A 1 196 ? -0.465 11.157 10.869 1.00 92.50 196 GLN A C 1
ATOM 1509 O O . GLN A 1 196 ? -1.573 10.652 11.067 1.00 92.50 196 GLN A O 1
ATOM 1514 N N . GLY A 1 197 ? -0.282 12.201 10.053 1.00 92.50 197 GLY A N 1
ATOM 1515 C CA . GLY A 1 197 ? -1.362 12.803 9.281 1.00 92.50 197 GLY A CA 1
ATOM 1516 C C . GLY A 1 197 ? -1.893 11.838 8.229 1.00 92.50 197 GLY A C 1
ATOM 1517 O O . GLY A 1 197 ? -3.102 11.749 8.050 1.00 92.50 197 GLY A O 1
ATOM 1518 N N . PHE A 1 198 ? -1.005 11.076 7.586 1.00 93.94 198 PHE A N 1
ATOM 1519 C CA . PHE A 1 198 ? -1.388 10.055 6.616 1.00 93.94 198 PHE A CA 1
ATOM 1520 C C . PHE A 1 198 ? -2.178 8.931 7.279 1.00 93.94 198 PHE A C 1
ATOM 1522 O O . PHE A 1 198 ? -3.301 8.662 6.862 1.00 93.94 198 PHE A O 1
ATOM 1529 N N . GLU A 1 199 ? -1.649 8.344 8.352 1.00 94.56 199 GLU A N 1
ATOM 1530 C CA . GLU A 1 199 ? -2.321 7.252 9.064 1.00 94.56 199 GLU A CA 1
ATOM 1531 C C . GLU A 1 199 ? -3.677 7.681 9.618 1.00 94.56 199 GLU A C 1
ATOM 1533 O O . GLU A 1 199 ? -4.654 6.953 9.487 1.00 94.56 199 GLU A O 1
ATOM 1538 N N . THR A 1 200 ? -3.784 8.903 10.145 1.00 93.75 200 THR A N 1
ATOM 1539 C CA . THR A 1 200 ? -5.072 9.439 10.599 1.00 93.75 200 THR A CA 1
ATOM 1540 C C . THR A 1 200 ? -6.042 9.650 9.436 1.00 93.75 200 THR A C 1
ATOM 1542 O O . THR A 1 200 ? -7.217 9.288 9.535 1.00 93.75 200 THR A O 1
ATOM 1545 N N . ALA A 1 201 ? -5.562 10.205 8.321 1.00 93.31 201 ALA A N 1
ATOM 1546 C CA . ALA A 1 201 ? -6.384 10.497 7.153 1.00 93.31 201 ALA A CA 1
ATOM 1547 C C . ALA A 1 201 ? -6.911 9.231 6.459 1.00 93.31 201 ALA A C 1
ATOM 1549 O O . ALA A 1 201 ? -8.019 9.276 5.924 1.00 93.31 201 ALA A O 1
ATOM 1550 N N . LEU A 1 202 ? -6.192 8.097 6.513 1.00 93.94 202 LEU A N 1
ATOM 1551 C CA . LEU A 1 202 ? -6.662 6.814 5.962 1.00 93.94 202 LEU A CA 1
ATOM 1552 C C . LEU A 1 202 ? -8.063 6.452 6.469 1.00 93.94 202 LEU A C 1
ATOM 1554 O O . LEU A 1 202 ? -8.918 6.013 5.703 1.00 93.94 202 LEU A O 1
ATOM 1558 N N . HIS A 1 203 ? -8.316 6.679 7.756 1.00 92.12 203 HIS A N 1
ATOM 1559 C CA . HIS A 1 203 ? -9.572 6.306 8.405 1.00 92.12 203 HIS A CA 1
ATOM 1560 C C . HIS A 1 203 ? -10.690 7.343 8.220 1.00 92.12 203 HIS A C 1
ATOM 1562 O O . HIS A 1 203 ? -11.850 7.046 8.501 1.00 92.12 203 HIS A O 1
ATOM 1568 N N . GLN A 1 204 ? -10.355 8.545 7.744 1.00 89.62 204 GLN A N 1
ATOM 1569 C CA . GLN A 1 204 ? -11.300 9.645 7.529 1.00 89.62 204 GLN A CA 1
ATOM 1570 C C . GLN A 1 204 ? -11.891 9.663 6.119 1.00 89.62 204 GLN A C 1
ATOM 1572 O O . GLN A 1 204 ? -12.874 10.368 5.883 1.00 89.62 204 GLN A O 1
ATOM 1577 N N . VAL A 1 205 ? -11.318 8.898 5.183 1.00 85.38 205 VAL A N 1
ATOM 1578 C CA . VAL A 1 205 ? -11.886 8.751 3.842 1.00 85.38 205 VAL A CA 1
ATOM 1579 C C . VAL A 1 205 ? -13.270 8.122 3.982 1.00 85.38 205 VAL A C 1
ATOM 1581 O O . VAL A 1 205 ? -13.415 6.982 4.424 1.00 85.38 205 VAL A O 1
ATOM 1584 N N . GLY A 1 206 ? -14.302 8.900 3.669 1.00 76.88 206 GLY A N 1
ATOM 1585 C CA . GLY A 1 206 ? -15.690 8.478 3.764 1.00 76.88 206 GLY A CA 1
ATOM 1586 C C . GLY A 1 206 ? -16.153 7.842 2.462 1.00 76.88 206 GLY A C 1
ATOM 1587 O O . GLY A 1 206 ? -15.919 8.376 1.383 1.00 76.88 206 GLY A O 1
ATOM 1588 N N . TYR A 1 207 ? -16.867 6.728 2.561 1.00 74.38 207 TYR A N 1
ATOM 1589 C CA . TYR A 1 207 ? -17.575 6.136 1.433 1.00 74.38 207 TYR A CA 1
ATOM 1590 C C . TYR A 1 207 ? -18.982 5.771 1.891 1.00 74.38 207 TYR A C 1
ATOM 1592 O O . TYR A 1 207 ? -19.151 5.013 2.844 1.00 74.38 207 TYR A O 1
ATOM 1600 N N . TYR A 1 208 ? -19.993 6.348 1.244 1.00 69.88 208 TYR A N 1
ATOM 1601 C CA . TYR A 1 208 ? -21.389 6.048 1.537 1.00 69.88 208 TYR A CA 1
ATOM 1602 C C . TYR A 1 208 ? -21.927 5.086 0.486 1.00 69.88 208 TYR A C 1
ATOM 1604 O O . TYR A 1 208 ? -22.113 5.464 -0.671 1.00 69.88 208 TYR A O 1
ATOM 1612 N N . ASN A 1 209 ? -22.203 3.852 0.901 1.00 71.62 209 ASN A N 1
ATOM 1613 C CA . ASN A 1 209 ? -22.925 2.894 0.082 1.00 71.62 209 ASN A CA 1
ATOM 1614 C C . ASN A 1 209 ? -24.215 2.474 0.802 1.00 71.62 209 ASN A C 1
ATOM 1616 O O . ASN A 1 209 ? -24.166 1.691 1.747 1.00 71.62 209 ASN A O 1
ATOM 1620 N N . PRO A 1 210 ? -25.386 2.977 0.373 1.00 66.88 210 PRO A N 1
ATOM 1621 C CA . PRO A 1 210 ? -26.657 2.656 1.019 1.00 66.88 210 PRO A CA 1
ATOM 1622 C C . PRO A 1 210 ? -27.099 1.204 0.794 1.00 66.88 210 PRO A C 1
ATOM 1624 O O . PRO A 1 210 ? -28.050 0.754 1.426 1.00 66.88 210 PRO A O 1
ATOM 1627 N N . GLN A 1 211 ? -26.454 0.477 -0.123 1.00 70.69 211 GLN A N 1
ATOM 1628 C CA . GLN A 1 211 ? -26.799 -0.903 -0.461 1.00 70.69 211 GLN A CA 1
ATOM 1629 C C . GLN A 1 211 ? -25.981 -1.930 0.329 1.00 70.69 211 GLN A C 1
ATOM 1631 O O . GLN A 1 211 ? -26.312 -3.116 0.308 1.00 70.69 211 GLN A O 1
ATOM 1636 N N . THR A 1 212 ? -24.916 -1.515 1.022 1.00 75.38 212 THR A N 1
ATOM 1637 C CA . THR A 1 212 ? -24.067 -2.444 1.772 1.00 75.38 212 THR A CA 1
ATOM 1638 C C . THR A 1 212 ? -24.622 -2.688 3.164 1.00 75.38 212 THR A C 1
ATOM 1640 O O . THR A 1 212 ? -24.834 -1.758 3.937 1.00 75.38 212 THR A O 1
ATOM 1643 N N . ASN A 1 213 ? -24.766 -3.961 3.525 1.00 87.19 213 ASN A N 1
ATOM 1644 C CA . ASN A 1 213 ? -25.130 -4.394 4.874 1.00 87.19 213 ASN A CA 1
ATOM 1645 C C . ASN A 1 213 ? -23.934 -4.342 5.850 1.00 87.19 213 ASN A C 1
ATOM 1647 O O . ASN A 1 213 ? -23.796 -5.203 6.720 1.00 87.19 213 ASN A O 1
ATOM 1651 N N . VAL A 1 214 ? -23.037 -3.365 5.675 1.00 89.62 214 VAL A N 1
ATOM 1652 C CA . VAL A 1 214 ? -21.783 -3.242 6.424 1.00 89.62 214 VAL A CA 1
ATOM 1653 C C . VAL A 1 214 ? -21.572 -1.800 6.883 1.00 89.62 214 VAL A C 1
ATOM 1655 O O . VAL A 1 214 ? -21.697 -0.872 6.087 1.00 89.62 214 VAL A O 1
ATOM 1658 N N . SER A 1 215 ? -21.233 -1.611 8.159 1.00 90.75 215 SER A N 1
ATOM 1659 C CA . SER A 1 215 ? -20.739 -0.345 8.709 1.00 90.75 215 SER A CA 1
ATOM 1660 C C . SER A 1 215 ? -19.217 -0.393 8.770 1.00 90.75 215 SER A C 1
ATOM 1662 O O . SER A 1 215 ? -18.645 -1.211 9.491 1.00 90.75 215 SER A O 1
ATOM 1664 N N . SER A 1 216 ? -18.549 0.464 8.005 1.00 91.81 216 SER A N 1
ATOM 1665 C CA . SER A 1 216 ? -17.089 0.533 7.955 1.00 91.81 216 SER A CA 1
ATOM 1666 C C . SER A 1 216 ? -16.624 1.930 7.536 1.00 91.81 216 SER A C 1
ATOM 1668 O O . SER A 1 216 ? -17.410 2.735 7.032 1.00 91.81 216 SER A O 1
ATOM 1670 N N . THR A 1 217 ? -15.342 2.223 7.747 1.00 91.19 217 THR A N 1
ATOM 1671 C CA . THR A 1 217 ? -14.674 3.404 7.177 1.00 91.19 217 THR A CA 1
ATOM 1672 C C . THR A 1 217 ? -14.441 3.200 5.673 1.00 91.19 217 THR A C 1
ATOM 1674 O O . THR A 1 217 ? -14.583 2.088 5.161 1.00 91.19 217 THR A O 1
ATOM 1677 N N . GLY A 1 218 ? -14.050 4.236 4.921 1.00 90.12 218 GLY A N 1
ATOM 1678 C CA . GLY A 1 218 ? -13.684 4.057 3.508 1.00 90.12 218 GLY A CA 1
ATOM 1679 C C . GLY A 1 218 ? -12.509 3.094 3.327 1.00 90.12 218 GLY A C 1
ATOM 1680 O O . GLY A 1 218 ? -12.551 2.241 2.443 1.00 90.12 218 GLY A O 1
ATOM 1681 N N . PHE A 1 219 ? -11.511 3.157 4.214 1.00 93.81 219 PHE A N 1
ATOM 1682 C CA . PHE A 1 219 ? -10.399 2.203 4.221 1.00 93.81 219 PHE A CA 1
ATOM 1683 C C . PHE A 1 219 ? -10.876 0.781 4.509 1.00 93.81 219 PHE A C 1
ATOM 1685 O O . PHE A 1 219 ? -10.551 -0.138 3.760 1.00 93.81 219 PHE A O 1
ATOM 1692 N N . GLY A 1 220 ? -11.717 0.599 5.528 1.00 94.25 220 GLY A N 1
ATOM 1693 C CA . GLY A 1 220 ? -12.247 -0.715 5.863 1.00 94.25 220 GLY A CA 1
ATOM 1694 C C . GLY A 1 220 ? -13.142 -1.307 4.766 1.00 94.25 220 GLY A C 1
ATOM 1695 O O . GLY A 1 220 ? -13.034 -2.495 4.476 1.00 94.25 220 GLY A O 1
ATOM 1696 N N . ASN A 1 221 ? -13.934 -0.491 4.066 1.00 92.69 221 ASN A N 1
ATOM 1697 C CA . ASN A 1 221 ? -14.721 -0.943 2.914 1.00 92.69 221 ASN A CA 1
ATOM 1698 C C . ASN A 1 221 ? -13.843 -1.478 1.771 1.00 92.69 221 ASN A C 1
ATOM 1700 O O . ASN A 1 221 ? -14.193 -2.482 1.151 1.00 92.69 221 ASN A O 1
ATOM 1704 N N . LEU A 1 222 ? -12.694 -0.851 1.499 1.00 93.38 222 LEU A N 1
ATOM 1705 C CA . LEU A 1 222 ? -11.752 -1.353 0.494 1.00 93.38 222 LEU A CA 1
ATOM 1706 C C . LEU A 1 222 ? -11.076 -2.656 0.933 1.00 93.38 222 LEU A C 1
ATOM 1708 O O . LEU A 1 222 ? -10.916 -3.555 0.108 1.00 93.38 222 LEU A O 1
ATOM 1712 N N . ILE A 1 223 ? -10.733 -2.790 2.220 1.00 95.38 223 ILE A N 1
ATOM 1713 C CA . ILE A 1 223 ? -10.222 -4.054 2.776 1.00 95.38 223 ILE A CA 1
ATOM 1714 C C . ILE A 1 223 ? -11.264 -5.155 2.590 1.00 95.38 223 ILE A C 1
ATOM 1716 O O . ILE A 1 223 ? -10.935 -6.228 2.096 1.00 95.38 223 ILE A O 1
ATOM 1720 N N . LEU A 1 224 ? -12.525 -4.889 2.934 1.00 93.56 224 LEU A N 1
ATOM 1721 C CA . LEU A 1 224 ? -13.611 -5.855 2.784 1.00 93.56 224 LEU A CA 1
ATOM 1722 C C . LEU A 1 224 ? -13.854 -6.237 1.324 1.00 93.56 224 LEU A C 1
ATOM 1724 O O . LEU A 1 224 ? -14.079 -7.410 1.038 1.00 93.56 224 LEU A O 1
ATOM 1728 N N . ALA A 1 225 ? -13.767 -5.282 0.395 1.00 92.56 225 ALA A N 1
ATOM 1729 C CA . ALA A 1 225 ? -13.875 -5.565 -1.034 1.00 92.56 225 ALA A CA 1
ATOM 1730 C C . ALA A 1 225 ? -12.762 -6.520 -1.505 1.00 92.56 225 ALA A C 1
ATOM 1732 O O . ALA A 1 225 ? -13.046 -7.505 -2.187 1.00 92.56 225 ALA A O 1
ATOM 1733 N N . LEU A 1 226 ? -11.514 -6.293 -1.080 1.00 93.75 226 LEU A N 1
ATOM 1734 C CA . LEU A 1 226 ? -10.386 -7.182 -1.388 1.00 93.75 226 LEU A CA 1
ATOM 1735 C C . LEU A 1 226 ? -10.504 -8.546 -0.696 1.00 93.75 226 LEU A C 1
ATOM 1737 O O . LEU A 1 226 ? -10.219 -9.586 -1.298 1.00 93.75 226 LEU A O 1
ATOM 1741 N N . ALA A 1 227 ? -10.969 -8.563 0.551 1.00 94.38 227 ALA A N 1
ATOM 1742 C CA . ALA A 1 227 ? -11.251 -9.787 1.289 1.00 94.38 227 ALA A CA 1
ATOM 1743 C C . ALA A 1 227 ? -12.318 -10.621 0.564 1.00 94.38 227 ALA A C 1
ATOM 1745 O O . ALA A 1 227 ? -12.133 -11.818 0.373 1.00 94.38 227 ALA A O 1
ATOM 1746 N N . GLN A 1 228 ? -13.377 -9.989 0.054 1.00 92.94 228 GLN A N 1
ATOM 1747 C CA . GLN A 1 228 ? -14.438 -10.663 -0.693 1.00 92.94 228 GLN A CA 1
ATOM 1748 C C . GLN A 1 228 ? -13.947 -11.275 -2.012 1.00 92.94 228 GLN A C 1
ATOM 1750 O O . GLN A 1 228 ? -14.429 -12.340 -2.398 1.00 92.94 228 GLN A O 1
ATOM 1755 N N . GLN A 1 229 ? -12.981 -10.642 -2.684 1.00 91.69 229 GLN A N 1
ATOM 1756 C CA . GLN A 1 229 ? -12.362 -11.195 -3.894 1.00 91.69 229 GLN A CA 1
ATOM 1757 C C . GLN A 1 229 ? -11.483 -12.412 -3.611 1.00 91.69 229 GLN A C 1
ATOM 1759 O O . GLN A 1 229 ? -11.429 -13.331 -4.425 1.00 91.69 229 GLN A O 1
ATOM 1764 N N . SER A 1 230 ? -10.789 -12.422 -2.471 1.00 90.31 230 SER A N 1
ATOM 1765 C CA . SER A 1 230 ? -9.946 -13.559 -2.089 1.00 90.31 230 SER A CA 1
ATOM 1766 C C . SER A 1 230 ? -10.762 -14.718 -1.518 1.00 90.31 230 SER A C 1
ATOM 1768 O O . SER A 1 230 ? -10.496 -15.874 -1.850 1.00 90.31 230 SER A O 1
ATOM 1770 N N . ARG A 1 231 ? -11.761 -14.425 -0.677 1.00 90.62 231 ARG A N 1
ATOM 1771 C CA . ARG A 1 231 ? -12.558 -15.433 0.019 1.00 90.62 231 ARG A CA 1
ATOM 1772 C C . ARG A 1 231 ? -13.977 -14.945 0.334 1.00 90.62 231 ARG A C 1
ATOM 1774 O O . ARG A 1 231 ? -14.241 -14.349 1.376 1.00 90.62 231 ARG A O 1
ATOM 1781 N N . SER A 1 232 ? -14.924 -15.254 -0.552 1.00 86.38 232 SER A N 1
ATOM 1782 C CA . SER A 1 232 ? -16.317 -14.798 -0.434 1.00 86.38 232 SER A CA 1
ATOM 1783 C C . SER A 1 232 ? -17.126 -15.470 0.685 1.00 86.38 232 SER A C 1
ATOM 1785 O O . SER A 1 232 ? -18.117 -14.903 1.133 1.00 86.38 232 SER A O 1
ATOM 1787 N N . ASP A 1 233 ? -16.747 -16.675 1.123 1.00 86.62 233 ASP A N 1
ATOM 1788 C CA . ASP A 1 233 ? -17.429 -17.444 2.180 1.00 86.62 233 ASP A CA 1
ATOM 1789 C C . ASP A 1 233 ? -17.062 -16.983 3.599 1.00 86.62 233 ASP A C 1
ATOM 1791 O O . ASP A 1 233 ? -17.824 -17.211 4.535 1.00 86.62 233 ASP A O 1
ATOM 1795 N N . ALA A 1 234 ? -15.908 -16.331 3.766 1.00 86.62 234 ALA A N 1
ATOM 1796 C CA . ALA A 1 234 ? -15.358 -15.979 5.072 1.00 86.62 234 ALA A CA 1
ATOM 1797 C C . ALA A 1 234 ? -14.713 -14.583 5.062 1.00 86.62 234 ALA A C 1
ATOM 1799 O O . ALA A 1 234 ? -13.571 -14.405 5.477 1.00 86.62 234 ALA A O 1
ATOM 1800 N N . ILE A 1 235 ? -15.469 -13.585 4.595 1.00 89.44 235 ILE A N 1
ATOM 1801 C CA . ILE A 1 235 ? -14.999 -12.198 4.416 1.00 89.44 235 ILE A CA 1
ATOM 1802 C C . ILE A 1 235 ? -14.456 -11.605 5.727 1.00 89.44 235 ILE A C 1
ATOM 1804 O O . ILE A 1 235 ? -13.467 -10.881 5.710 1.00 89.44 235 ILE A O 1
ATOM 1808 N N . LEU A 1 236 ? -15.081 -11.931 6.866 1.00 91.25 236 LEU A N 1
ATOM 1809 C CA . LEU A 1 236 ? -14.684 -11.435 8.190 1.00 91.25 236 LEU A CA 1
ATOM 1810 C C . LEU A 1 236 ? -13.640 -12.314 8.897 1.00 91.25 236 LEU A C 1
ATOM 1812 O O . LEU A 1 236 ? -13.355 -12.097 10.072 1.00 91.25 236 LEU A O 1
ATOM 1816 N N . HIS A 1 237 ? -13.083 -13.324 8.225 1.00 94.44 237 HIS A N 1
ATOM 1817 C CA . HIS A 1 237 ? -12.044 -14.148 8.831 1.00 94.44 237 HIS A CA 1
ATOM 1818 C C . HIS A 1 237 ? -10.772 -13.310 9.056 1.00 94.44 237 HIS A C 1
ATOM 1820 O O . HIS A 1 237 ? -10.318 -12.661 8.108 1.00 94.44 237 HIS A O 1
ATOM 1826 N N . PRO A 1 238 ? -10.152 -13.341 10.253 1.00 95.31 238 PRO A N 1
ATOM 1827 C CA . PRO A 1 238 ? -9.027 -12.464 10.573 1.00 95.31 238 PRO A CA 1
ATOM 1828 C C . PRO A 1 238 ? -7.866 -12.565 9.582 1.00 95.31 238 PRO A C 1
ATOM 1830 O O . PRO A 1 238 ? -7.387 -11.542 9.113 1.00 95.31 238 PRO A O 1
ATOM 1833 N N . ASP A 1 239 ? -7.478 -13.776 9.176 1.00 95.88 239 ASP A N 1
ATOM 1834 C CA . ASP A 1 239 ? -6.376 -13.970 8.219 1.00 95.88 239 ASP A CA 1
ATOM 1835 C C . ASP A 1 239 ? -6.660 -13.349 6.841 1.00 95.88 239 ASP A C 1
ATOM 1837 O O . ASP A 1 239 ? -5.766 -12.802 6.196 1.00 95.88 239 ASP A O 1
ATOM 1841 N N . THR A 1 240 ? -7.917 -13.400 6.389 1.00 95.94 240 THR A N 1
ATOM 1842 C CA . THR A 1 240 ? -8.337 -12.797 5.118 1.00 95.94 240 THR A CA 1
ATOM 1843 C C . THR A 1 240 ? -8.313 -11.273 5.215 1.00 95.94 240 THR A C 1
ATOM 1845 O O . THR A 1 240 ? -7.829 -10.606 4.300 1.00 95.94 240 THR A O 1
ATOM 1848 N N . LEU A 1 241 ? -8.780 -10.724 6.339 1.00 96.75 241 LEU A N 1
ATOM 1849 C CA . LEU A 1 241 ? -8.742 -9.289 6.616 1.00 96.75 241 LEU A CA 1
ATOM 1850 C C . LEU A 1 241 ? -7.308 -8.771 6.750 1.00 96.75 241 LEU A C 1
ATOM 1852 O O . LEU A 1 241 ? -7.012 -7.704 6.222 1.00 96.75 241 LEU A O 1
ATOM 1856 N N . ILE A 1 242 ? -6.421 -9.531 7.400 1.00 97.75 242 ILE A N 1
ATOM 1857 C CA . ILE A 1 242 ? -4.991 -9.227 7.519 1.00 97.75 242 ILE A CA 1
ATOM 1858 C C . ILE A 1 242 ? -4.367 -9.133 6.127 1.00 97.75 242 ILE A C 1
ATOM 1860 O O . ILE A 1 242 ? -3.884 -8.068 5.755 1.00 97.75 242 ILE A O 1
ATOM 1864 N N . ALA A 1 243 ? -4.466 -10.188 5.314 1.00 97.12 243 ALA A N 1
ATOM 1865 C CA . ALA A 1 243 ? -3.864 -10.198 3.981 1.00 97.12 243 ALA A CA 1
ATOM 1866 C C . ALA A 1 243 ? -4.403 -9.067 3.082 1.00 97.12 243 ALA A C 1
ATOM 1868 O O . ALA A 1 243 ? -3.652 -8.443 2.327 1.00 97.12 243 ALA A O 1
ATOM 1869 N N . ALA A 1 244 ? -5.705 -8.775 3.171 1.00 96.94 244 ALA A N 1
ATOM 1870 C CA . ALA A 1 244 ? -6.322 -7.673 2.441 1.00 96.94 244 ALA A CA 1
ATOM 1871 C C . ALA A 1 244 ? -5.841 -6.298 2.938 1.00 96.94 244 ALA A C 1
ATOM 1873 O O . ALA A 1 244 ? -5.554 -5.425 2.117 1.00 96.94 244 ALA A O 1
ATOM 1874 N N . ALA A 1 245 ? -5.722 -6.107 4.255 1.00 97.50 245 ALA A N 1
ATOM 1875 C CA . ALA A 1 245 ? -5.245 -4.868 4.863 1.00 97.50 245 ALA A CA 1
ATOM 1876 C C . ALA A 1 245 ? -3.786 -4.579 4.504 1.00 97.50 245 ALA A C 1
ATOM 1878 O O . ALA A 1 245 ? -3.474 -3.456 4.106 1.00 97.50 245 ALA A O 1
ATOM 1879 N N . GLU A 1 246 ? -2.916 -5.587 4.583 1.00 97.75 246 GLU A N 1
ATOM 1880 C CA . GLU A 1 246 ? -1.500 -5.466 4.229 1.00 97.75 246 GLU A CA 1
ATOM 1881 C C . GLU A 1 246 ? -1.339 -5.065 2.763 1.00 97.75 246 GLU A C 1
ATOM 1883 O O . GLU A 1 246 ? -0.725 -4.043 2.451 1.00 97.75 246 GLU A O 1
ATOM 1888 N N . LYS A 1 247 ? -2.000 -5.799 1.861 1.00 97.19 247 LYS A N 1
ATOM 1889 C CA . LYS A 1 247 ? -1.970 -5.511 0.425 1.00 97.19 247 LYS A CA 1
ATOM 1890 C C . LYS A 1 247 ? -2.504 -4.113 0.101 1.00 97.19 247 LYS A C 1
ATOM 1892 O O . LYS A 1 247 ? -1.924 -3.404 -0.731 1.00 97.19 247 LYS A O 1
ATOM 1897 N N . LEU A 1 248 ? -3.614 -3.715 0.727 1.00 97.00 248 LEU A N 1
ATOM 1898 C CA . LEU A 1 248 ? -4.232 -2.414 0.489 1.00 97.00 248 LEU A CA 1
ATOM 1899 C C . LEU A 1 248 ? -3.345 -1.275 0.989 1.00 97.00 248 LEU A C 1
ATOM 1901 O O . LEU A 1 248 ? -3.125 -0.322 0.247 1.00 97.00 248 LEU A O 1
ATOM 1905 N N . PHE A 1 249 ? -2.835 -1.369 2.217 1.00 97.56 249 PHE A N 1
ATOM 1906 C CA . PHE A 1 249 ? -1.994 -0.335 2.817 1.00 97.56 249 PHE A CA 1
ATOM 1907 C C . PHE A 1 249 ? -0.743 -0.076 1.973 1.00 97.56 249 PHE A C 1
ATOM 1909 O O . PHE A 1 249 ? -0.464 1.073 1.620 1.00 97.56 249 PHE A O 1
ATOM 1916 N N . THR A 1 250 ? -0.058 -1.148 1.562 1.00 97.62 250 THR A N 1
ATOM 1917 C CA . THR A 1 250 ? 1.087 -1.068 0.653 1.00 97.62 250 THR A CA 1
ATOM 1918 C C . THR A 1 250 ? 0.713 -0.383 -0.664 1.00 97.62 250 THR A C 1
ATOM 1920 O O . THR A 1 250 ? 1.403 0.541 -1.091 1.00 97.62 250 THR A O 1
ATOM 1923 N N . SER A 1 251 ? -0.421 -0.757 -1.268 1.00 97.56 251 SER A N 1
ATOM 1924 C CA . SER A 1 251 ? -0.886 -0.167 -2.534 1.00 97.56 251 SER A CA 1
ATOM 1925 C C . SER A 1 251 ? -1.223 1.317 -2.410 1.00 97.56 251 SER A C 1
ATOM 1927 O O . SER A 1 251 ? -0.851 2.110 -3.273 1.00 97.56 251 SER A O 1
ATOM 1929 N N . VAL A 1 252 ? -1.909 1.708 -1.334 1.00 97.25 252 VAL A N 1
ATOM 1930 C CA . VAL A 1 252 ? -2.261 3.107 -1.055 1.00 97.25 252 VAL A CA 1
ATOM 1931 C C . VAL A 1 252 ? -1.007 3.949 -0.888 1.00 97.25 252 VAL A C 1
ATOM 1933 O O . VAL A 1 252 ? -0.915 5.016 -1.496 1.00 97.25 252 VAL A O 1
ATOM 1936 N N . PHE A 1 253 ? -0.021 3.468 -0.133 1.00 97.12 253 PHE A N 1
ATOM 1937 C CA . PHE A 1 253 ? 1.237 4.188 0.014 1.00 97.12 253 PHE A CA 1
ATOM 1938 C C . PHE A 1 253 ? 2.032 4.245 -1.295 1.00 97.12 253 PHE A C 1
ATOM 1940 O O . PHE A 1 253 ? 2.570 5.298 -1.629 1.00 97.12 253 PHE A O 1
ATOM 1947 N N . ALA A 1 254 ? 2.084 3.159 -2.069 1.00 97.25 254 ALA A N 1
ATOM 1948 C CA . ALA A 1 254 ? 2.795 3.135 -3.345 1.00 97.25 254 ALA A CA 1
ATOM 1949 C C . ALA A 1 254 ? 2.182 4.125 -4.358 1.00 97.25 254 ALA A C 1
ATOM 1951 O O . ALA A 1 254 ? 2.898 4.897 -4.999 1.00 97.25 254 ALA A O 1
ATOM 1952 N N . VAL A 1 255 ? 0.849 4.193 -4.441 1.00 97.00 255 VAL A N 1
ATOM 1953 C CA . VAL A 1 255 ? 0.151 5.176 -5.285 1.00 97.00 255 VAL A CA 1
ATOM 1954 C C . VAL A 1 255 ? 0.326 6.601 -4.748 1.00 97.00 255 VAL A C 1
ATOM 1956 O O . VAL A 1 255 ? 0.594 7.514 -5.532 1.00 97.00 255 VAL A O 1
ATOM 1959 N N . LEU A 1 256 ? 0.244 6.813 -3.429 1.00 96.06 256 LEU A N 1
ATOM 1960 C CA . LEU A 1 256 ? 0.543 8.109 -2.805 1.00 96.06 256 LEU A CA 1
ATOM 1961 C C . LEU A 1 256 ? 1.969 8.563 -3.145 1.00 96.06 256 LEU A C 1
ATOM 1963 O O . LEU A 1 256 ? 2.183 9.706 -3.546 1.00 96.06 256 LEU A O 1
ATOM 1967 N N . GLY A 1 257 ? 2.942 7.660 -3.031 1.00 95.12 257 GLY A N 1
ATOM 1968 C CA . GLY A 1 257 ? 4.336 7.916 -3.359 1.00 95.12 257 GLY A CA 1
ATOM 1969 C C . GLY A 1 257 ? 4.497 8.356 -4.807 1.00 95.12 257 GLY A C 1
ATOM 1970 O O . GLY A 1 257 ? 5.054 9.418 -5.080 1.00 95.12 257 GLY A O 1
ATOM 1971 N N . ALA A 1 258 ? 3.929 7.572 -5.720 1.00 94.50 258 ALA A N 1
ATOM 1972 C CA . ALA A 1 258 ? 3.996 7.785 -7.158 1.00 94.50 258 ALA A CA 1
ATOM 1973 C C . ALA A 1 258 ? 3.302 9.069 -7.644 1.00 94.50 258 ALA A C 1
ATOM 1975 O O . ALA A 1 258 ? 3.689 9.599 -8.684 1.00 94.50 258 ALA A O 1
ATOM 1976 N N . THR A 1 259 ? 2.277 9.548 -6.932 1.00 94.19 259 THR A N 1
ATOM 1977 C CA . THR A 1 259 ? 1.433 10.673 -7.383 1.00 94.19 259 THR A CA 1
ATOM 1978 C C . THR A 1 259 ? 1.633 11.967 -6.593 1.00 94.19 259 THR A C 1
ATOM 1980 O O . THR A 1 259 ? 1.388 13.044 -7.135 1.00 94.19 259 THR A O 1
ATOM 1983 N N . VAL A 1 260 ? 2.079 11.888 -5.335 1.00 94.25 260 VAL A N 1
ATOM 1984 C CA . VAL A 1 260 ? 2.178 13.042 -4.424 1.00 94.25 260 VAL A CA 1
ATOM 1985 C C . VAL A 1 260 ? 3.589 13.234 -3.870 1.00 94.25 260 VAL A C 1
ATOM 1987 O O . VAL A 1 260 ? 4.084 14.363 -3.893 1.00 94.25 260 VAL A O 1
ATOM 1990 N N . LEU A 1 261 ? 4.228 12.171 -3.359 1.00 94.38 261 LEU A N 1
ATOM 1991 C CA . LEU A 1 261 ? 5.491 12.297 -2.607 1.00 94.38 261 LEU A CA 1
ATOM 1992 C C . LEU A 1 261 ? 6.721 12.461 -3.506 1.00 94.38 261 LEU A C 1
ATOM 1994 O O . LEU A 1 261 ? 7.740 12.978 -3.059 1.00 94.38 261 LEU A O 1
ATOM 1998 N N . PHE A 1 262 ? 6.659 12.029 -4.766 1.00 93.94 262 PHE A N 1
ATOM 1999 C CA . PHE A 1 262 ? 7.699 12.334 -5.745 1.00 93.94 262 PHE A CA 1
ATOM 2000 C C . PHE A 1 262 ? 7.410 13.674 -6.429 1.00 93.94 262 PHE A C 1
ATOM 2002 O O . PHE A 1 262 ? 6.466 13.800 -7.208 1.00 93.94 262 PHE A O 1
ATOM 2009 N N . SER A 1 263 ? 8.244 14.681 -6.158 1.00 91.19 263 SER A N 1
ATOM 2010 C CA . SER A 1 263 ? 8.133 16.027 -6.732 1.00 91.19 263 SER A CA 1
ATOM 2011 C C . SER A 1 263 ? 9.282 16.315 -7.695 1.00 91.19 263 SER A C 1
ATOM 2013 O O . SER A 1 263 ? 10.345 15.695 -7.619 1.00 91.19 263 SER A O 1
ATOM 2015 N N . SER A 1 264 ? 9.058 17.212 -8.660 1.00 87.88 264 SER A N 1
ATOM 2016 C CA . SER A 1 264 ? 10.062 17.542 -9.675 1.00 87.88 264 SER A CA 1
ATOM 2017 C C . SER A 1 264 ? 11.352 18.041 -9.028 1.00 87.88 264 SER A C 1
ATOM 2019 O O . SER A 1 264 ? 11.342 18.987 -8.245 1.00 87.88 264 SER A O 1
ATOM 2021 N N . ALA A 1 265 ? 12.470 17.413 -9.378 1.00 84.44 265 ALA A N 1
ATOM 2022 C CA . ALA A 1 265 ? 13.779 17.797 -8.884 1.00 84.44 265 ALA A CA 1
ATOM 2023 C C . ALA A 1 265 ? 14.227 19.111 -9.544 1.00 84.44 265 ALA A C 1
ATOM 2025 O O . ALA A 1 265 ? 14.195 19.237 -10.769 1.00 84.44 265 ALA A O 1
ATOM 2026 N N . THR A 1 266 ? 14.694 20.074 -8.744 1.00 80.19 266 THR A N 1
ATOM 2027 C CA . THR A 1 266 ? 15.241 21.353 -9.241 1.00 80.19 266 THR A CA 1
ATOM 2028 C C . THR A 1 266 ? 16.463 21.142 -10.135 1.00 80.19 266 THR A C 1
ATOM 2030 O O . THR A 1 266 ? 16.689 21.894 -11.081 1.00 80.19 266 THR A O 1
ATOM 2033 N N . THR A 1 267 ? 17.243 20.097 -9.851 1.00 76.50 267 THR A N 1
ATOM 2034 C CA . THR A 1 267 ? 18.373 19.658 -10.668 1.00 76.50 267 THR A CA 1
ATOM 2035 C C . THR A 1 267 ? 18.160 18.204 -11.084 1.00 76.50 267 THR A C 1
ATOM 2037 O O . THR A 1 267 ? 18.006 17.355 -10.202 1.00 76.50 267 THR A O 1
ATOM 2040 N N . PRO A 1 268 ? 18.144 17.895 -12.393 1.00 74.38 268 PRO A N 1
ATOM 2041 C CA . PRO A 1 268 ? 18.017 16.523 -12.862 1.00 74.38 268 PRO A CA 1
ATOM 2042 C C . PRO A 1 268 ? 19.185 15.674 -12.358 1.00 74.38 268 PRO A C 1
ATOM 2044 O O . PRO A 1 268 ? 20.347 16.011 -12.589 1.00 74.38 268 PRO A O 1
ATOM 2047 N N . ASN A 1 269 ? 18.870 14.560 -11.701 1.00 81.06 269 ASN A N 1
ATOM 2048 C CA . ASN A 1 269 ? 19.874 13.597 -11.266 1.00 81.06 269 ASN A CA 1
ATOM 2049 C C . ASN A 1 269 ? 20.161 12.634 -12.421 1.00 81.06 269 ASN A C 1
ATOM 2051 O O . ASN A 1 269 ? 19.243 12.052 -13.005 1.00 81.06 269 ASN A O 1
ATOM 2055 N N . PHE A 1 270 ? 21.431 12.472 -12.781 1.00 78.31 270 PHE A N 1
ATOM 2056 C CA . PHE A 1 270 ? 21.829 11.482 -13.778 1.00 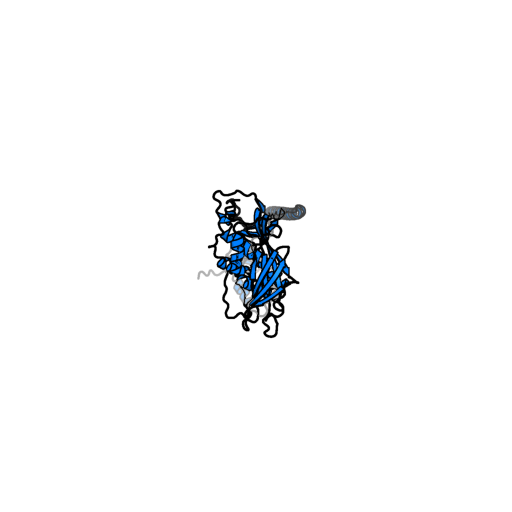78.31 270 PHE A CA 1
ATOM 2057 C C . PHE A 1 270 ? 21.992 10.132 -13.087 1.00 78.31 270 PHE A C 1
ATOM 2059 O O . PHE A 1 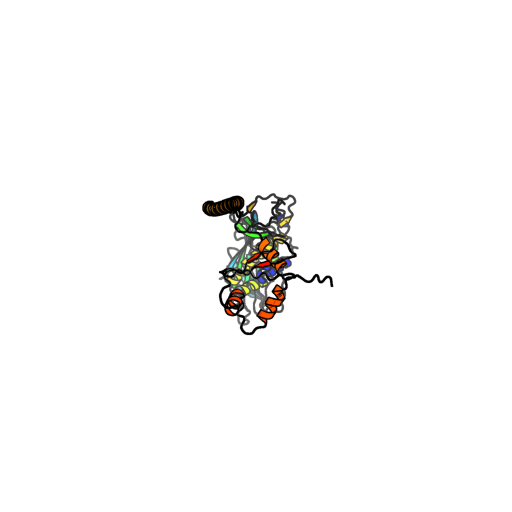270 ? 22.815 9.993 -12.189 1.00 78.31 270 PHE A O 1
ATOM 2066 N N . GLY A 1 271 ? 21.166 9.169 -13.490 1.00 73.81 271 GLY A N 1
ATOM 2067 C CA . GLY A 1 271 ? 21.257 7.785 -13.035 1.00 73.81 271 GLY A CA 1
ATOM 2068 C C . GLY A 1 271 ? 22.064 6.939 -14.014 1.00 73.81 271 GLY A C 1
ATOM 2069 O O . GLY A 1 271 ? 22.037 7.186 -15.229 1.00 73.81 271 GLY A O 1
ATOM 2070 N N . GLU A 1 272 ? 22.753 5.934 -13.480 1.00 78.50 272 GLU A N 1
ATOM 2071 C CA . GLU A 1 272 ? 23.341 4.858 -14.271 1.00 78.50 272 GLU A CA 1
ATOM 2072 C C . GLU A 1 272 ? 22.272 3.801 -14.584 1.00 78.50 272 GLU A C 1
ATOM 2074 O O . GLU A 1 272 ? 21.348 3.546 -13.811 1.00 78.50 272 GLU A O 1
ATOM 2079 N N . GLY A 1 273 ? 22.359 3.221 -15.776 1.00 81.94 273 GLY A N 1
ATOM 2080 C CA . GLY A 1 273 ? 21.450 2.176 -16.220 1.00 81.94 273 GLY A CA 1
ATOM 2081 C C . GLY A 1 273 ? 22.048 1.424 -17.396 1.00 81.94 273 GLY A C 1
ATOM 2082 O O . GLY A 1 273 ? 22.816 1.992 -18.179 1.00 81.94 273 GLY A O 1
ATOM 2083 N N . SER A 1 274 ? 21.701 0.149 -17.518 1.00 83.44 274 SER A N 1
ATOM 2084 C CA . SER A 1 274 ? 22.131 -0.707 -18.618 1.00 83.44 274 SER A CA 1
ATOM 2085 C C . SER A 1 274 ? 20.985 -0.955 -19.592 1.00 83.44 274 SER A C 1
ATOM 2087 O O . SER A 1 274 ? 19.801 -0.900 -19.247 1.00 83.44 274 SER A O 1
ATOM 2089 N N . ILE A 1 275 ? 21.348 -1.198 -20.847 1.00 82.12 275 ILE A N 1
ATOM 2090 C CA . ILE A 1 275 ? 20.410 -1.571 -21.901 1.00 82.12 275 ILE A CA 1
ATOM 2091 C C . ILE A 1 275 ? 20.923 -2.867 -22.497 1.00 82.12 275 ILE A C 1
ATOM 2093 O O . ILE A 1 275 ? 22.005 -2.895 -23.084 1.00 82.12 275 ILE A O 1
ATOM 2097 N N . ASP A 1 276 ? 20.126 -3.915 -22.350 1.00 79.94 276 ASP A N 1
ATOM 2098 C CA . ASP A 1 276 ? 20.398 -5.216 -22.932 1.00 79.94 276 ASP A CA 1
ATOM 2099 C C . ASP A 1 276 ? 19.621 -5.331 -24.242 1.00 79.94 276 ASP A C 1
ATOM 2101 O O . ASP A 1 276 ? 18.388 -5.320 -24.261 1.00 79.94 276 ASP A O 1
ATOM 2105 N N . GLU A 1 277 ? 20.351 -5.417 -25.352 1.00 76.69 277 GLU A N 1
ATOM 2106 C CA . GLU A 1 277 ? 19.788 -5.597 -26.687 1.00 76.69 277 GLU A CA 1
ATOM 2107 C C . GLU A 1 277 ? 20.065 -7.014 -27.190 1.00 76.69 277 GLU A C 1
ATOM 2109 O O . GLU A 1 277 ? 21.217 -7.436 -27.345 1.00 76.69 277 GLU A O 1
ATOM 2114 N N . THR A 1 278 ? 18.997 -7.756 -27.483 1.00 71.38 278 THR A N 1
ATOM 2115 C CA . THR A 1 278 ? 19.131 -9.090 -28.069 1.00 71.38 278 THR A CA 1
ATOM 2116 C C . THR A 1 278 ? 19.331 -8.963 -29.575 1.00 71.38 278 THR A C 1
ATOM 2118 O O . THR A 1 278 ? 18.396 -8.709 -30.329 1.00 71.38 278 THR A O 1
ATOM 2121 N N . HIS A 1 279 ? 20.561 -9.173 -30.043 1.00 69.31 279 HIS A N 1
ATOM 2122 C CA . HIS A 1 279 ? 20.838 -9.257 -31.475 1.00 69.31 279 HIS A CA 1
ATOM 2123 C C . HIS A 1 279 ? 20.666 -10.691 -31.978 1.00 69.31 279 HIS A C 1
ATOM 2125 O O . HIS A 1 279 ? 21.462 -11.577 -31.655 1.00 69.31 279 HIS A O 1
ATOM 2131 N N . THR A 1 280 ? 19.692 -10.918 -32.859 1.00 66.44 280 THR A N 1
ATOM 2132 C CA . THR A 1 280 ? 19.630 -12.156 -33.641 1.00 66.44 280 THR A CA 1
ATOM 2133 C C . THR A 1 280 ? 20.772 -12.162 -34.655 1.00 66.44 280 THR A C 1
ATOM 2135 O O . THR A 1 280 ? 20.681 -11.562 -35.728 1.00 66.44 280 THR A O 1
ATOM 2138 N N . ARG A 1 281 ? 21.882 -12.826 -34.329 1.00 66.19 281 ARG A N 1
ATOM 2139 C CA . ARG A 1 281 ? 22.927 -13.110 -35.317 1.00 66.19 281 ARG A CA 1
ATOM 2140 C C . ARG A 1 281 ? 22.477 -14.296 -36.161 1.00 66.19 281 ARG A C 1
ATOM 2142 O O . ARG A 1 281 ? 22.196 -15.365 -35.625 1.00 66.19 281 ARG A O 1
ATOM 2149 N N . LEU A 1 282 ? 22.433 -14.123 -37.482 1.00 69.81 282 LEU A N 1
ATOM 2150 C CA . LEU A 1 282 ? 22.303 -15.247 -38.404 1.00 69.81 282 LEU A CA 1
ATOM 2151 C C . LEU A 1 282 ? 23.589 -16.078 -38.298 1.00 69.81 282 LEU A C 1
ATOM 2153 O O . LEU A 1 282 ? 24.607 -15.752 -38.909 1.00 69.81 282 LEU A O 1
ATOM 2157 N N . PHE A 1 283 ? 23.566 -17.135 -37.490 1.00 63.03 283 PHE A N 1
ATOM 2158 C CA . PHE A 1 283 ? 24.649 -18.109 -37.462 1.00 63.03 283 PHE A CA 1
ATOM 2159 C C . PHE A 1 283 ? 24.574 -18.936 -38.743 1.00 63.03 283 PHE A C 1
ATOM 2161 O O . PHE A 1 283 ? 23.917 -19.974 -38.805 1.00 63.03 283 PHE A O 1
ATOM 2168 N N . VAL A 1 284 ? 25.242 -18.461 -39.795 1.00 71.31 284 VAL A N 1
ATOM 2169 C CA . VAL A 1 284 ? 25.509 -19.284 -40.972 1.00 71.31 284 VAL A CA 1
ATOM 2170 C C . VAL A 1 284 ? 26.476 -20.373 -40.529 1.00 71.31 284 VAL A C 1
ATOM 2172 O O . VAL A 1 284 ? 27.683 -20.159 -40.423 1.00 71.31 284 VAL A O 1
ATOM 2175 N N . VAL A 1 285 ? 25.935 -21.549 -40.214 1.00 79.56 285 VAL A N 1
ATOM 2176 C CA . VAL A 1 285 ? 26.740 -22.730 -39.916 1.00 79.56 285 VAL A CA 1
ATOM 2177 C C . VAL A 1 285 ? 27.507 -23.066 -41.188 1.00 79.56 285 VAL A C 1
ATOM 2179 O O . VAL A 1 285 ? 26.926 -23.540 -42.164 1.00 79.56 285 VAL A O 1
ATOM 2182 N N . ILE A 1 286 ? 28.816 -22.799 -41.191 1.00 81.06 286 ILE A N 1
ATOM 2183 C CA . ILE A 1 286 ? 29.689 -22.969 -42.364 1.00 81.06 286 ILE A CA 1
ATOM 2184 C C . ILE A 1 286 ? 29.541 -24.381 -42.951 1.00 81.06 286 ILE A C 1
ATOM 2186 O O . ILE A 1 286 ? 29.495 -24.540 -44.168 1.00 81.06 286 ILE A O 1
ATOM 2190 N N . ALA A 1 287 ? 29.360 -25.393 -42.096 1.00 81.69 287 ALA A N 1
ATOM 2191 C CA . ALA A 1 287 ? 29.136 -26.776 -42.509 1.00 81.69 287 ALA A CA 1
ATOM 2192 C C . ALA A 1 287 ? 27.844 -26.988 -43.326 1.00 81.69 287 ALA A C 1
ATOM 2194 O O . ALA A 1 287 ? 27.822 -27.847 -44.200 1.00 81.69 287 ALA A O 1
ATOM 2195 N N . ALA A 1 288 ? 26.789 -26.202 -43.084 1.00 80.19 288 ALA A N 1
ATOM 2196 C CA . ALA A 1 288 ? 25.550 -26.238 -43.865 1.00 80.19 288 ALA A CA 1
ATOM 2197 C C . ALA A 1 288 ? 25.615 -25.326 -45.104 1.00 80.19 288 ALA A C 1
ATOM 2199 O O . ALA A 1 288 ? 25.034 -25.6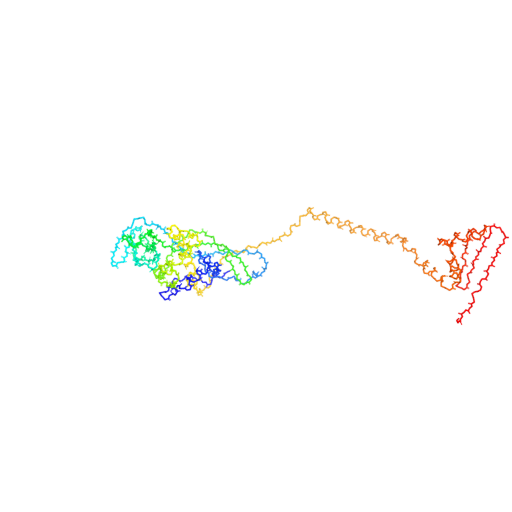44 -46.140 1.00 80.19 288 ALA A O 1
ATOM 2200 N N . ALA A 1 289 ? 26.360 -24.220 -45.033 1.00 83.06 289 ALA A N 1
ATOM 2201 C CA . ALA A 1 289 ? 26.526 -23.298 -46.156 1.00 83.06 289 ALA A CA 1
ATOM 2202 C C . ALA A 1 289 ? 27.448 -23.850 -47.256 1.00 83.06 289 ALA A C 1
ATOM 2204 O O . ALA A 1 289 ? 27.170 -23.676 -48.443 1.00 83.06 289 ALA A O 1
ATOM 2205 N N . ALA A 1 290 ? 28.517 -24.559 -46.881 1.00 87.31 290 ALA A N 1
ATOM 2206 C CA . ALA A 1 290 ? 29.478 -25.147 -47.812 1.00 87.31 290 ALA A CA 1
ATOM 2207 C C . ALA A 1 290 ? 28.845 -26.077 -48.873 1.00 87.31 290 ALA A C 1
ATOM 2209 O O . ALA A 1 290 ? 29.132 -25.879 -50.059 1.00 87.31 290 ALA A O 1
ATOM 2210 N N . PRO A 1 291 ? 27.964 -27.045 -48.533 1.00 90.88 291 PRO A N 1
ATOM 2211 C CA . PRO A 1 291 ? 27.327 -27.886 -49.544 1.00 90.88 291 PRO A CA 1
ATOM 2212 C C . PRO A 1 291 ? 26.364 -27.092 -50.431 1.00 90.88 291 PRO A C 1
ATOM 2214 O O . PRO A 1 291 ? 26.352 -27.314 -51.638 1.00 90.88 291 PRO A O 1
ATOM 2217 N N . MET A 1 292 ? 25.615 -26.124 -49.885 1.00 88.88 292 MET A N 1
ATOM 2218 C CA . MET A 1 292 ? 24.704 -25.292 -50.687 1.00 88.88 292 MET A CA 1
ATOM 2219 C C . MET A 1 292 ? 25.464 -24.465 -51.729 1.00 88.88 292 MET A C 1
ATOM 2221 O O . MET A 1 292 ? 25.097 -24.465 -52.903 1.00 88.88 292 MET A O 1
ATOM 2225 N N . ILE A 1 293 ? 26.564 -23.824 -51.322 1.00 92.56 293 ILE A N 1
ATOM 2226 C CA . ILE A 1 293 ? 27.439 -23.067 -52.228 1.00 92.56 293 ILE A CA 1
ATOM 2227 C C . ILE A 1 293 ? 28.071 -24.000 -53.267 1.00 92.56 293 ILE A C 1
ATOM 2229 O O . ILE A 1 293 ? 28.145 -23.647 -54.442 1.00 92.56 293 ILE A O 1
ATOM 2233 N N . SER A 1 294 ? 28.472 -25.210 -52.867 1.00 92.25 294 SER A N 1
ATOM 2234 C CA . SER A 1 294 ? 29.055 -26.201 -53.781 1.00 92.25 294 SER A CA 1
ATOM 2235 C C . SER A 1 294 ? 28.060 -26.660 -54.850 1.00 92.25 294 SER A C 1
ATOM 2237 O O . SER A 1 294 ? 28.412 -26.728 -56.028 1.00 92.25 294 SER A O 1
ATOM 2239 N N . VAL A 1 295 ? 26.806 -26.924 -54.467 1.00 94.50 295 VAL A N 1
ATOM 2240 C CA . VAL A 1 295 ? 25.729 -27.283 -55.405 1.00 94.50 295 VAL A CA 1
ATOM 2241 C C . VAL A 1 295 ? 25.449 -26.129 -56.370 1.00 94.50 295 VAL A C 1
ATOM 2243 O O . VAL A 1 295 ? 25.365 -26.352 -57.579 1.00 94.50 295 VAL A O 1
ATOM 2246 N N . LEU A 1 296 ? 25.385 -24.892 -55.867 1.00 94.25 296 LEU A N 1
ATOM 2247 C CA . LEU A 1 296 ? 25.233 -23.689 -56.692 1.00 94.25 296 LEU A CA 1
ATOM 2248 C C . LEU A 1 296 ? 26.392 -23.517 -57.682 1.00 94.25 296 LEU A C 1
ATOM 2250 O O . LEU A 1 296 ? 26.157 -23.275 -58.866 1.00 94.25 296 LEU A O 1
ATOM 2254 N N . ALA A 1 297 ? 27.635 -23.711 -57.239 1.00 95.12 297 ALA A N 1
ATOM 2255 C CA . ALA A 1 297 ? 28.809 -23.645 -58.105 1.00 95.12 297 ALA A CA 1
ATOM 2256 C C . ALA A 1 297 ? 28.774 -24.727 -59.199 1.00 95.12 297 ALA A C 1
ATOM 2258 O O . ALA A 1 297 ? 29.048 -24.435 -60.365 1.00 95.12 297 ALA A O 1
ATOM 2259 N N . CYS A 1 298 ? 28.367 -25.955 -58.858 1.00 95.19 298 CYS A N 1
ATOM 2260 C CA . CYS A 1 298 ? 28.202 -27.037 -59.831 1.00 95.19 298 CYS A CA 1
ATOM 2261 C C . CYS A 1 298 ? 27.120 -26.714 -60.871 1.00 95.19 298 CYS A C 1
ATOM 2263 O O . CYS A 1 298 ? 27.331 -26.947 -62.062 1.00 95.19 298 CYS A O 1
ATOM 2265 N N . ALA A 1 299 ? 25.990 -26.138 -60.451 1.00 94.62 299 ALA A N 1
ATOM 2266 C CA . ALA A 1 299 ? 24.921 -25.724 -61.360 1.00 94.62 299 ALA A CA 1
ATOM 2267 C C . ALA A 1 299 ? 25.387 -24.626 -62.335 1.00 94.62 299 ALA A C 1
ATOM 2269 O O . ALA A 1 299 ? 25.104 -24.693 -63.536 1.00 94.62 299 ALA A O 1
ATOM 2270 N N . VAL A 1 300 ? 26.163 -23.653 -61.848 1.00 95.88 300 VAL A N 1
ATOM 2271 C CA . VAL A 1 300 ? 26.759 -22.598 -62.685 1.00 95.88 300 VAL A CA 1
ATOM 2272 C C . VAL A 1 300 ? 27.745 -23.192 -63.691 1.00 95.88 300 VAL A C 1
ATOM 2274 O O . VAL A 1 300 ? 27.643 -22.909 -64.885 1.00 95.88 300 VAL A O 1
ATOM 2277 N N . LEU A 1 301 ? 28.650 -24.069 -63.248 1.00 96.00 301 LEU A N 1
ATOM 2278 C CA . LEU A 1 301 ? 29.595 -24.751 -64.138 1.00 96.00 301 LEU A CA 1
ATOM 2279 C C . LEU A 1 301 ? 28.873 -25.587 -65.202 1.00 96.00 301 LEU A C 1
ATOM 2281 O O . LEU A 1 301 ? 29.217 -25.504 -66.381 1.00 96.00 301 LEU A O 1
ATOM 2285 N N . GLY A 1 302 ? 27.834 -26.333 -64.819 1.00 94.81 302 GLY A N 1
ATOM 2286 C CA . GLY A 1 302 ? 27.005 -27.094 -65.755 1.00 94.81 302 GLY A CA 1
ATOM 2287 C C . GLY A 1 302 ? 26.348 -26.199 -66.806 1.00 94.81 302 GLY A C 1
ATOM 2288 O O . GLY A 1 302 ? 26.398 -26.499 -67.999 1.00 94.81 302 GLY A O 1
ATOM 2289 N N . THR A 1 303 ? 25.820 -25.049 -66.385 1.00 93.94 303 THR A N 1
ATOM 2290 C CA . THR A 1 303 ? 25.215 -24.060 -67.288 1.00 93.94 303 THR A CA 1
ATOM 2291 C C . THR A 1 303 ? 26.240 -23.496 -68.276 1.00 93.94 303 THR A C 1
ATOM 2293 O O . THR A 1 303 ? 25.956 -23.394 -69.471 1.00 93.94 303 THR A O 1
ATOM 2296 N N . ILE A 1 304 ? 27.461 -23.196 -67.816 1.00 93.88 304 ILE A N 1
ATOM 2297 C CA . ILE A 1 304 ? 28.561 -22.736 -68.678 1.00 93.88 304 ILE A CA 1
ATOM 2298 C C . ILE A 1 304 ? 28.925 -23.812 -69.708 1.00 93.88 304 ILE A C 1
ATOM 2300 O O . ILE A 1 304 ? 29.047 -23.503 -70.894 1.00 93.88 304 ILE A O 1
ATOM 2304 N N . VAL A 1 305 ? 29.051 -25.076 -69.293 1.00 93.69 305 VAL A N 1
ATOM 2305 C CA . VAL A 1 305 ? 29.368 -26.194 -70.199 1.00 93.69 305 VAL A CA 1
ATOM 2306 C C . VAL A 1 305 ? 28.275 -26.385 -71.249 1.00 93.69 305 VAL A C 1
ATOM 2308 O O . VAL A 1 305 ? 28.592 -26.525 -72.432 1.00 93.69 305 VAL A O 1
ATOM 2311 N N . ILE A 1 306 ? 27.000 -26.349 -70.851 1.00 89.69 306 ILE A N 1
ATOM 2312 C CA . ILE A 1 306 ? 25.865 -26.442 -71.781 1.00 89.69 306 ILE A CA 1
ATOM 2313 C C . ILE A 1 306 ? 25.897 -25.277 -72.773 1.00 89.69 306 ILE A C 1
ATOM 2315 O O . ILE A 1 306 ? 25.765 -25.500 -73.975 1.00 89.69 306 ILE A O 1
ATOM 2319 N N . CYS A 1 307 ? 26.142 -24.052 -72.304 1.00 87.69 307 CYS A N 1
ATOM 2320 C CA . CYS A 1 307 ? 26.234 -22.868 -73.157 1.00 87.69 307 CYS A CA 1
ATOM 2321 C C . CYS A 1 307 ? 27.388 -22.978 -74.172 1.00 87.69 307 CYS A C 1
ATOM 2323 O O . CYS A 1 307 ? 27.195 -22.763 -75.370 1.00 87.69 307 CYS A O 1
ATOM 2325 N N . LEU A 1 308 ? 28.579 -23.393 -73.729 1.00 89.62 308 LEU A N 1
ATOM 2326 C CA . LEU A 1 308 ? 29.735 -23.603 -74.607 1.00 89.62 308 LEU A CA 1
ATOM 2327 C C . LEU A 1 308 ? 29.497 -24.727 -75.619 1.00 89.62 308 LEU A C 1
ATOM 2329 O O . LEU A 1 308 ? 29.878 -24.598 -76.782 1.00 89.62 308 LEU A O 1
ATOM 2333 N N . ARG A 1 309 ? 28.860 -25.824 -75.197 1.00 84.19 309 ARG A N 1
ATOM 2334 C CA . ARG A 1 309 ? 28.548 -26.953 -76.077 1.00 84.19 309 ARG A CA 1
ATOM 2335 C C . ARG A 1 309 ? 27.475 -26.588 -77.099 1.00 84.19 309 ARG A C 1
ATOM 2337 O O . ARG A 1 309 ? 27.643 -26.929 -78.262 1.00 84.19 309 ARG A O 1
ATOM 2344 N N . SER A 1 310 ? 26.450 -25.843 -76.690 1.00 81.38 310 SER A N 1
ATOM 2345 C CA . SER A 1 310 ? 25.422 -25.279 -77.576 1.00 81.38 310 SER A CA 1
ATOM 2346 C C . SER A 1 310 ? 26.028 -24.363 -78.646 1.00 81.38 310 SER A C 1
ATOM 2348 O O . SER A 1 310 ? 25.622 -24.401 -79.800 1.00 81.38 310 SER A O 1
ATOM 2350 N N . ARG A 1 311 ? 27.072 -23.596 -78.302 1.00 81.50 311 ARG A N 1
ATOM 2351 C CA . ARG A 1 311 ? 27.798 -22.764 -79.278 1.00 81.50 311 ARG A CA 1
ATOM 2352 C C . ARG A 1 311 ? 28.730 -23.545 -80.209 1.00 81.50 311 ARG A C 1
ATOM 2354 O O . ARG A 1 311 ? 29.022 -23.057 -81.294 1.00 81.50 311 ARG A O 1
ATOM 2361 N N . ARG A 1 312 ? 29.254 -24.701 -79.785 1.00 79.81 312 ARG A N 1
ATOM 2362 C CA . ARG A 1 312 ? 30.245 -25.486 -80.555 1.00 79.81 312 ARG A CA 1
ATOM 2363 C C . ARG A 1 312 ? 29.640 -26.601 -81.398 1.00 79.81 312 ARG A C 1
ATOM 2365 O O . ARG A 1 312 ? 30.224 -26.968 -82.410 1.00 79.81 312 ARG A O 1
ATOM 2372 N N . VAL A 1 313 ? 28.522 -27.173 -80.969 1.00 72.00 313 VAL A N 1
ATOM 2373 C CA . VAL A 1 313 ? 27.802 -28.199 -81.722 1.00 72.00 313 VAL A CA 1
ATOM 2374 C C . VAL A 1 313 ? 26.685 -27.496 -82.473 1.00 72.00 313 VAL A C 1
ATOM 2376 O O . VAL A 1 313 ? 25.802 -26.923 -81.840 1.00 72.00 313 VAL A O 1
ATOM 2379 N N . SER A 1 314 ? 26.720 -27.538 -83.806 1.00 56.25 314 SER A N 1
ATOM 2380 C CA . SER A 1 314 ? 25.612 -27.073 -84.639 1.00 56.25 314 SER A CA 1
ATOM 2381 C C . SER A 1 314 ? 24.328 -27.742 -84.161 1.00 56.25 314 SER A C 1
ATOM 2383 O O . SER A 1 314 ? 24.202 -28.966 -84.180 1.00 56.25 314 SER A O 1
ATOM 2385 N N . SER A 1 315 ? 23.421 -26.925 -83.641 1.00 48.25 315 SER A N 1
ATOM 2386 C CA . SER A 1 315 ? 22.143 -27.363 -83.103 1.00 48.25 315 SER A CA 1
ATOM 2387 C C . SER A 1 315 ? 21.407 -28.235 -84.123 1.00 48.25 315 SER A C 1
ATOM 2389 O O . SER A 1 315 ? 21.170 -27.809 -85.249 1.00 48.25 315 SER A O 1
ATOM 2391 N N . VAL A 1 316 ? 20.989 -29.434 -83.717 1.00 50.75 316 VAL A N 1
ATOM 2392 C CA . VAL A 1 316 ? 20.067 -30.282 -84.499 1.00 50.75 316 VAL A CA 1
ATOM 2393 C C . VAL A 1 316 ? 18.674 -29.630 -84.608 1.00 50.75 316 VAL A C 1
ATOM 2395 O O . VAL A 1 316 ? 17.883 -29.993 -85.464 1.00 50.75 316 VAL A O 1
ATOM 2398 N N . LEU A 1 317 ? 18.387 -28.599 -83.804 1.00 49.94 317 LEU A N 1
ATOM 2399 C CA . LEU A 1 317 ? 17.180 -27.767 -83.905 1.00 49.94 317 LEU A CA 1
ATOM 2400 C C . LEU A 1 317 ? 17.338 -26.585 -84.888 1.00 49.94 317 LEU A C 1
ATOM 2402 O O . LEU A 1 317 ? 16.488 -25.700 -84.913 1.00 49.94 317 LEU A O 1
ATOM 2406 N N . LEU A 1 318 ? 18.426 -26.548 -85.666 1.00 47.50 318 LEU A N 1
ATOM 2407 C CA . LEU A 1 318 ? 18.647 -25.612 -86.777 1.00 47.50 318 LEU A CA 1
ATOM 2408 C C . LEU A 1 318 ? 18.452 -26.273 -88.157 1.00 47.50 318 LEU A C 1
ATOM 2410 O O . LEU A 1 318 ? 18.758 -25.643 -89.167 1.00 47.50 318 LEU A O 1
ATOM 2414 N N . GLU A 1 319 ? 17.906 -27.498 -88.230 1.00 48.81 319 GLU A N 1
ATOM 2415 C CA . GLU A 1 319 ? 17.205 -27.923 -89.451 1.00 48.81 319 GLU A CA 1
ATOM 2416 C C . GLU A 1 319 ? 16.020 -26.969 -89.657 1.00 48.81 319 GLU A C 1
ATOM 2418 O O . GLU A 1 319 ? 15.077 -26.908 -88.870 1.00 48.81 319 GLU A O 1
ATOM 2423 N N . GLU A 1 320 ? 16.160 -26.131 -90.675 1.00 44.03 320 GLU A N 1
ATOM 2424 C CA . GLU A 1 320 ? 15.382 -24.929 -90.937 1.00 44.03 320 GLU A CA 1
ATOM 2425 C C . GLU A 1 320 ? 13.849 -25.147 -90.905 1.00 44.03 320 GLU A C 1
ATOM 2427 O O . GLU A 1 320 ? 13.342 -26.116 -91.482 1.00 44.03 320 GLU A O 1
ATOM 2432 N N . PRO A 1 321 ? 13.052 -24.175 -90.406 1.00 51.28 321 PRO A N 1
ATOM 2433 C CA . PRO A 1 321 ? 11.601 -24.135 -90.637 1.00 51.28 321 PRO A CA 1
ATOM 2434 C C . PRO A 1 321 ? 11.225 -23.912 -92.121 1.00 51.28 321 PRO A C 1
ATOM 2436 O O . PRO A 1 321 ? 10.040 -23.851 -92.458 1.00 51.28 321 PRO A O 1
ATOM 2439 N N . ALA A 1 322 ? 12.212 -23.834 -93.024 1.00 49.41 322 ALA A N 1
ATOM 2440 C CA . ALA A 1 322 ? 12.026 -23.722 -94.468 1.00 49.41 322 ALA A CA 1
ATOM 2441 C C . ALA A 1 322 ? 11.203 -24.881 -95.057 1.00 49.41 322 ALA A C 1
ATOM 2443 O O . ALA A 1 322 ? 10.493 -24.681 -96.043 1.00 49.41 322 ALA A O 1
ATOM 2444 N N . SER A 1 323 ? 11.215 -26.069 -94.439 1.00 50.62 323 SER A N 1
ATOM 2445 C CA . SER A 1 323 ? 10.403 -27.185 -94.938 1.00 50.62 323 SER A CA 1
ATOM 2446 C C . SER A 1 323 ? 8.902 -26.950 -94.725 1.00 50.62 323 SER A C 1
ATOM 2448 O O . SER A 1 323 ? 8.121 -27.163 -95.646 1.00 50.62 323 SER A O 1
ATOM 2450 N N . LEU A 1 324 ? 8.473 -26.413 -93.579 1.00 55.84 324 LEU A N 1
ATOM 2451 C CA . LEU A 1 324 ? 7.046 -26.258 -93.259 1.00 55.84 324 LEU A CA 1
ATOM 2452 C C . LEU A 1 324 ? 6.390 -25.097 -94.023 1.00 55.84 324 LEU A C 1
ATOM 2454 O O . LEU A 1 324 ? 5.279 -25.244 -94.532 1.00 55.84 324 LEU A O 1
ATOM 2458 N N . ALA A 1 325 ? 7.099 -23.977 -94.182 1.00 56.66 325 ALA A N 1
ATOM 2459 C CA . ALA A 1 325 ? 6.634 -22.855 -95.001 1.00 56.66 325 ALA A CA 1
ATOM 2460 C C . ALA A 1 325 ? 6.717 -23.157 -96.512 1.00 56.66 325 ALA A C 1
ATOM 2462 O O . ALA A 1 325 ? 5.840 -22.751 -97.275 1.00 56.66 325 ALA A O 1
ATOM 2463 N N . GLY A 1 326 ? 7.722 -23.930 -96.946 1.00 58.81 326 GLY A N 1
ATOM 2464 C CA . GLY A 1 326 ? 7.850 -24.388 -98.332 1.00 58.81 326 GLY A CA 1
ATOM 2465 C C . GLY A 1 326 ? 6.718 -25.328 -98.754 1.00 58.81 326 GLY A C 1
ATOM 2466 O O . GLY A 1 326 ? 6.177 -25.181 -99.850 1.00 58.81 326 GLY A O 1
ATOM 2467 N N . PHE A 1 327 ? 6.291 -26.240 -97.872 1.00 60.09 327 PHE A N 1
ATOM 2468 C CA . PHE A 1 327 ? 5.124 -27.091 -98.129 1.00 60.09 327 PHE A CA 1
ATOM 2469 C C . PHE A 1 327 ? 3.811 -26.299 -98.152 1.00 60.09 327 PHE A C 1
ATOM 2471 O O . PHE A 1 327 ? 2.948 -26.603 -98.974 1.00 60.09 327 PHE A O 1
ATOM 2478 N N . ALA A 1 328 ? 3.667 -25.258 -97.325 1.00 59.62 328 ALA A N 1
ATOM 2479 C CA . ALA A 1 328 ? 2.477 -24.406 -97.329 1.00 59.62 328 ALA A CA 1
ATOM 2480 C C . ALA A 1 328 ? 2.306 -23.637 -98.654 1.00 59.62 328 ALA A C 1
ATOM 2482 O O . ALA A 1 328 ? 1.197 -23.571 -99.180 1.00 59.62 328 ALA A O 1
ATOM 2483 N N . ASN A 1 329 ? 3.399 -23.140 -99.242 1.00 56.66 329 ASN A N 1
ATOM 2484 C CA . ASN A 1 329 ? 3.353 -22.445 -100.534 1.00 56.66 329 ASN A CA 1
ATOM 2485 C C . ASN A 1 329 ? 3.131 -23.398 -101.724 1.00 56.66 329 ASN A C 1
ATOM 2487 O O . ASN A 1 329 ? 2.525 -23.015 -102.714 1.00 56.66 329 ASN A O 1
ATOM 2491 N N . LEU A 1 330 ? 3.560 -24.661 -101.618 1.00 58.28 330 LEU A N 1
ATOM 2492 C CA . LEU A 1 330 ? 3.289 -25.706 -102.621 1.00 58.28 330 LEU A CA 1
ATOM 2493 C C . LEU A 1 330 ? 1.817 -26.168 -102.624 1.00 58.28 330 LEU A C 1
ATOM 2495 O O . LEU A 1 330 ? 1.308 -26.663 -103.633 1.00 58.28 330 LEU A O 1
ATOM 2499 N N . LEU A 1 331 ? 1.134 -26.010 -101.489 1.00 61.34 331 LEU A N 1
ATOM 2500 C CA . LEU A 1 331 ? -0.297 -26.274 -101.331 1.00 61.34 331 LEU A CA 1
ATOM 2501 C C . LEU A 1 331 ? -1.171 -25.089 -101.769 1.00 61.34 331 LEU A C 1
ATOM 2503 O O . LEU A 1 331 ? -2.323 -25.302 -102.139 1.00 61.34 331 LEU A O 1
ATOM 2507 N N . PHE A 1 332 ? -0.647 -23.863 -101.767 1.00 54.47 332 PHE A N 1
ATOM 2508 C CA . PHE A 1 332 ? -1.396 -22.672 -102.159 1.00 54.47 332 PHE A CA 1
ATOM 2509 C C . PHE A 1 332 ? -1.394 -22.515 -103.691 1.00 54.47 332 PHE A C 1
ATOM 2511 O O . PHE A 1 332 ? -0.379 -22.179 -104.290 1.00 54.47 332 PHE A O 1
ATOM 2518 N N . GLY A 1 333 ? -2.529 -22.798 -104.339 1.00 59.56 333 GLY A N 1
ATOM 2519 C CA . GLY A 1 333 ? -2.723 -22.594 -105.785 1.00 59.56 333 GLY A CA 1
ATOM 2520 C C . GLY A 1 333 ? -2.460 -23.808 -106.686 1.00 59.56 333 GLY A C 1
ATOM 2521 O O . GLY A 1 333 ? -2.658 -23.716 -107.894 1.00 59.56 333 GLY A O 1
ATOM 2522 N N . SER A 1 334 ? -2.076 -24.968 -106.141 1.00 60.94 334 SER A N 1
ATOM 2523 C CA . SER A 1 334 ? -1.993 -26.202 -106.932 1.00 60.94 334 SER A CA 1
ATOM 2524 C C . SER A 1 334 ? -3.340 -26.943 -106.945 1.00 60.94 334 SER A C 1
ATOM 2526 O O . SER A 1 334 ? -3.978 -27.129 -105.907 1.00 60.94 334 SER A O 1
ATOM 2528 N N . GLY A 1 335 ? -3.759 -27.455 -108.114 1.00 58.59 335 GLY A N 1
ATOM 2529 C CA . GLY A 1 335 ? -4.962 -28.303 -108.283 1.00 58.59 335 GLY A CA 1
ATOM 2530 C C . GLY A 1 335 ? -4.943 -29.617 -107.478 1.00 58.59 335 GLY A C 1
ATOM 2531 O O . GLY A 1 335 ? -5.863 -30.431 -107.541 1.00 58.59 335 GLY A O 1
ATOM 2532 N N . LEU A 1 336 ? -3.895 -29.818 -106.677 1.00 64.19 336 LEU A N 1
ATOM 2533 C CA . LEU A 1 336 ? -3.705 -30.922 -105.751 1.00 64.19 336 LEU A CA 1
ATOM 2534 C C . LEU A 1 336 ? -4.715 -30.872 -104.592 1.00 64.19 336 LEU A C 1
ATOM 2536 O O . LEU A 1 336 ? -5.151 -31.926 -104.138 1.00 64.19 336 LEU A O 1
ATOM 2540 N N . LEU A 1 337 ? -5.161 -29.680 -104.172 1.00 64.81 337 LEU A N 1
ATOM 2541 C CA . LEU A 1 337 ? -6.257 -29.527 -103.200 1.00 64.81 337 LEU A CA 1
ATOM 2542 C C . LEU A 1 337 ? -7.587 -30.073 -103.735 1.00 64.81 337 LEU A C 1
ATOM 2544 O O . LEU A 1 337 ? -8.335 -30.693 -102.984 1.00 64.81 337 LEU A O 1
ATOM 2548 N N . GLN A 1 338 ? -7.854 -29.900 -105.031 1.00 66.19 338 GLN A N 1
ATOM 2549 C CA . GLN A 1 338 ? -9.072 -30.387 -105.681 1.00 66.19 338 GLN A CA 1
ATOM 2550 C C . GLN A 1 338 ? -9.056 -31.920 -105.794 1.00 66.19 338 GLN A C 1
ATOM 2552 O O . GLN A 1 338 ? -10.029 -32.579 -105.440 1.00 66.19 338 GLN A O 1
ATOM 2557 N N . LEU A 1 339 ? -7.900 -32.492 -106.153 1.00 67.81 339 LEU A N 1
ATOM 2558 C CA . LEU A 1 339 ? -7.678 -33.942 -106.180 1.00 67.81 339 LEU A CA 1
ATOM 2559 C C . LEU A 1 339 ? -7.770 -34.578 -104.776 1.00 67.81 339 LEU A C 1
ATOM 2561 O O . LEU A 1 339 ? -8.299 -35.677 -104.615 1.00 67.81 339 LEU A O 1
ATOM 2565 N N . VAL A 1 340 ? -7.247 -33.902 -103.746 1.00 67.12 340 VAL A N 1
ATOM 2566 C CA . VAL A 1 340 ? -7.345 -34.357 -102.347 1.00 67.12 340 VAL A CA 1
ATOM 2567 C C . VAL A 1 340 ? -8.776 -34.220 -101.821 1.00 67.12 340 VAL A C 1
ATOM 2569 O O . VAL A 1 340 ? -9.220 -35.100 -101.086 1.00 67.12 340 VAL A O 1
ATOM 2572 N N . GLY A 1 341 ? -9.512 -33.178 -102.220 1.00 68.69 341 GLY A N 1
ATOM 2573 C CA . GLY A 1 341 ? -10.937 -33.015 -101.917 1.00 68.69 341 GLY A CA 1
ATOM 2574 C C . GLY A 1 341 ? -11.779 -34.153 -102.494 1.00 68.69 341 GLY A C 1
ATOM 2575 O O . GLY A 1 341 ? -12.505 -34.815 -101.759 1.00 68.69 341 GLY A O 1
ATOM 2576 N N . GLU A 1 342 ? -11.579 -34.478 -103.772 1.00 71.38 342 GLU A N 1
ATOM 2577 C CA . GLU A 1 342 ? -12.291 -35.572 -104.445 1.00 71.38 342 GLU A CA 1
ATOM 2578 C C . GLU A 1 342 ? -11.950 -36.959 -103.857 1.00 71.38 342 GLU A C 1
ATOM 2580 O O . GLU A 1 342 ? -12.779 -37.870 -103.847 1.00 71.38 342 GLU A O 1
ATOM 2585 N N . MET A 1 343 ? -10.738 -37.132 -103.313 1.00 66.06 343 MET A N 1
ATOM 2586 C CA . MET A 1 343 ? -10.366 -38.344 -102.570 1.00 66.06 343 MET A CA 1
ATOM 2587 C C . MET A 1 343 ? -10.958 -38.395 -101.161 1.00 66.06 343 MET A C 1
ATOM 2589 O O . MET A 1 343 ? -11.273 -39.486 -100.688 1.00 66.06 343 MET A O 1
ATOM 2593 N N . ARG A 1 344 ? -11.102 -37.246 -100.494 1.00 69.50 344 ARG A N 1
ATOM 2594 C CA . ARG A 1 344 ? -11.667 -37.151 -99.143 1.00 69.50 344 ARG A CA 1
ATOM 2595 C C . ARG A 1 344 ? -13.162 -37.466 -99.119 1.00 69.50 344 ARG A C 1
ATOM 2597 O O . ARG A 1 344 ? -13.617 -38.057 -98.146 1.00 69.50 344 ARG A O 1
ATOM 2604 N N . ASP A 1 345 ? -13.887 -37.130 -100.183 1.00 74.06 345 ASP A N 1
ATOM 2605 C CA . ASP A 1 345 ? -15.331 -37.379 -100.289 1.00 74.06 345 ASP A CA 1
ATOM 2606 C C . ASP A 1 345 ? -15.688 -38.834 -100.640 1.00 74.06 345 ASP A C 1
ATOM 2608 O O . ASP A 1 345 ? -16.861 -39.210 -100.637 1.00 74.06 345 ASP A O 1
ATOM 2612 N N . ARG A 1 346 ? -14.700 -39.705 -100.896 1.00 72.75 346 ARG A N 1
ATOM 2613 C CA . ARG A 1 346 ? -14.956 -41.144 -101.043 1.00 72.75 346 ARG A CA 1
ATOM 2614 C C . ARG A 1 346 ? -14.979 -41.841 -99.688 1.00 72.75 346 ARG A C 1
ATOM 2616 O O . ARG A 1 346 ? -14.037 -41.742 -98.906 1.00 72.75 346 ARG A O 1
ATOM 2623 N N . HIS A 1 347 ? -16.017 -42.648 -99.475 1.00 67.00 347 HIS A N 1
ATOM 2624 C CA . HIS A 1 347 ? -16.287 -43.348 -98.214 1.00 67.00 347 HIS A CA 1
ATOM 2625 C C . HIS A 1 347 ? -15.170 -44.304 -97.738 1.00 67.00 347 HIS A C 1
ATOM 2627 O O . HIS A 1 347 ? -15.135 -44.656 -96.560 1.00 67.00 347 HIS A O 1
ATOM 2633 N N . ASP A 1 348 ? -14.234 -44.670 -98.620 1.00 70.75 348 ASP A N 1
ATOM 2634 C CA . ASP A 1 348 ? -13.209 -45.694 -98.381 1.00 70.75 348 ASP A CA 1
ATOM 2635 C C . ASP A 1 348 ? -11.809 -45.114 -98.069 1.00 70.75 348 ASP A C 1
ATOM 2637 O O . ASP A 1 348 ? -10.814 -45.850 -98.044 1.00 70.75 348 ASP A O 1
ATOM 2641 N N . TYR A 1 349 ? -11.689 -43.794 -97.877 1.00 71.94 349 TYR A N 1
ATOM 2642 C CA . TYR A 1 349 ? -10.405 -43.122 -97.655 1.00 71.94 349 TYR A CA 1
ATOM 2643 C C . TYR A 1 349 ? -9.965 -43.160 -96.176 1.00 71.94 349 TYR A C 1
ATOM 2645 O O . TYR A 1 349 ? -10.519 -42.472 -95.324 1.00 71.94 349 TYR A O 1
ATOM 2653 N N . ASP A 1 350 ? -8.907 -43.923 -95.864 1.00 70.00 350 ASP A N 1
ATOM 2654 C CA . ASP A 1 350 ? -8.374 -44.129 -94.499 1.00 70.00 350 ASP A CA 1
ATOM 2655 C C . ASP A 1 350 ? -7.386 -43.038 -94.024 1.00 70.00 350 ASP A C 1
ATOM 2657 O O . ASP A 1 350 ? -6.596 -43.255 -93.101 1.00 70.00 350 ASP A O 1
ATOM 2661 N N . GLY A 1 351 ? -7.380 -41.868 -94.673 1.00 66.50 351 GLY A N 1
ATOM 2662 C CA . GLY A 1 351 ? -6.453 -40.772 -94.371 1.00 66.50 351 GLY A CA 1
ATOM 2663 C C . GLY A 1 351 ? -5.024 -40.977 -94.893 1.00 66.50 351 GLY A C 1
ATOM 2664 O O . GLY A 1 351 ? -4.192 -40.080 -94.750 1.00 66.50 351 GLY A O 1
ATOM 2665 N N . LYS A 1 352 ? -4.704 -42.123 -95.517 1.00 71.31 352 LYS A N 1
ATOM 2666 C CA . LYS A 1 352 ? -3.352 -42.432 -96.016 1.00 71.31 352 LYS A CA 1
ATOM 2667 C C . LYS A 1 352 ? -3.293 -42.366 -97.541 1.00 71.31 352 LYS A C 1
ATOM 2669 O O . LYS A 1 352 ? -3.384 -43.381 -98.233 1.00 71.31 352 LYS A O 1
ATOM 2674 N N . PHE A 1 353 ? -3.017 -41.168 -98.059 1.00 62.78 353 PHE A N 1
ATOM 2675 C CA . PHE A 1 353 ? -2.914 -40.854 -99.493 1.00 62.78 353 PHE A CA 1
ATOM 2676 C C . PHE A 1 353 ? -2.112 -41.882 -100.310 1.00 62.78 353 PHE A C 1
ATOM 2678 O O . PHE A 1 353 ? -2.589 -42.416 -101.309 1.00 62.78 353 PHE A O 1
ATOM 2685 N N . VAL A 1 354 ? -0.908 -42.230 -99.844 1.00 65.06 354 VAL A N 1
ATOM 2686 C CA . VAL A 1 354 ? -0.006 -43.167 -100.540 1.00 65.06 354 VAL A CA 1
ATOM 2687 C C . VAL A 1 354 ? -0.616 -44.568 -100.666 1.00 65.06 354 VAL A C 1
ATOM 2689 O O . VAL A 1 354 ? -0.421 -45.250 -101.672 1.00 65.06 354 VAL A O 1
ATOM 2692 N N . LYS A 1 355 ? -1.363 -45.009 -99.650 1.00 66.81 355 LYS A N 1
ATOM 2693 C CA . LYS A 1 355 ? -1.958 -46.347 -99.596 1.00 66.81 355 LYS A CA 1
ATOM 2694 C C . LYS A 1 355 ? -3.191 -46.440 -100.496 1.00 66.81 355 LYS A C 1
ATOM 2696 O O . LYS A 1 355 ? -3.343 -47.438 -101.194 1.00 66.81 355 LYS A O 1
ATOM 2701 N N . TYR A 1 356 ? -4.007 -45.385 -100.530 1.00 65.69 356 TYR A N 1
ATOM 2702 C CA . TYR A 1 356 ? -5.149 -45.261 -101.439 1.00 65.69 356 TYR A CA 1
ATOM 2703 C C . TYR A 1 356 ? -4.704 -45.293 -102.909 1.00 65.69 356 TYR A C 1
ATOM 2705 O O . TYR A 1 356 ? -5.199 -46.103 -103.695 1.00 65.69 356 TYR A O 1
ATOM 2713 N N . PHE A 1 357 ? -3.694 -44.492 -103.264 1.00 67.19 357 PHE A N 1
ATOM 2714 C CA . PHE A 1 357 ? -3.193 -44.424 -104.639 1.00 67.19 357 PHE A CA 1
ATOM 2715 C C . PHE A 1 357 ? -2.618 -45.765 -105.116 1.00 67.19 357 PHE A C 1
ATOM 2717 O O . PHE A 1 357 ? -2.880 -46.192 -106.235 1.00 67.19 357 PHE A O 1
ATOM 2724 N N . LYS A 1 358 ? -1.889 -46.468 -104.242 1.00 67.62 358 LYS A N 1
ATOM 2725 C CA . LYS A 1 358 ? -1.295 -47.780 -104.543 1.00 67.62 358 LYS A CA 1
ATOM 2726 C C . LYS A 1 358 ? -2.331 -48.905 -104.684 1.00 67.62 358 LYS A C 1
ATOM 2728 O O . LYS A 1 358 ? -2.021 -49.925 -105.287 1.00 67.62 358 LYS A O 1
ATOM 2733 N N . ARG A 1 359 ? -3.523 -48.741 -104.099 1.00 67.12 359 ARG A N 1
ATOM 2734 C CA . ARG A 1 359 ? -4.618 -49.722 -104.141 1.00 67.12 359 ARG A CA 1
ATOM 2735 C C . ARG A 1 359 ? -5.508 -49.551 -105.373 1.00 67.12 359 ARG A C 1
ATOM 2737 O O . ARG A 1 359 ? -5.921 -50.551 -105.941 1.00 67.12 359 ARG A O 1
ATOM 2744 N N . ASN A 1 360 ? -5.792 -48.309 -105.770 1.00 66.75 360 ASN A N 1
ATOM 2745 C CA . ASN A 1 360 ? -6.717 -48.016 -106.872 1.00 66.75 360 ASN A CA 1
ATOM 2746 C C . ASN A 1 360 ? -6.033 -47.861 -108.235 1.00 66.75 360 ASN A C 1
ATOM 2748 O O . ASN A 1 360 ? -6.684 -48.029 -109.262 1.00 66.75 360 ASN A O 1
ATOM 2752 N N . TYR A 1 361 ? -4.730 -47.576 -108.258 1.00 68.06 361 TYR A N 1
ATOM 2753 C CA . TYR A 1 361 ? -3.929 -47.597 -109.477 1.00 68.06 361 TYR A CA 1
ATOM 2754 C C . TYR A 1 361 ? -3.016 -48.822 -109.434 1.00 68.06 361 TYR A C 1
ATOM 2756 O O . TYR A 1 361 ? -1.958 -48.816 -108.800 1.00 68.06 361 TYR A O 1
ATOM 2764 N N . ASP A 1 362 ? -3.499 -49.892 -110.065 1.00 49.69 362 ASP A N 1
ATOM 2765 C CA . ASP A 1 362 ? -2.910 -51.227 -110.056 1.00 49.69 362 ASP A CA 1
ATOM 2766 C C . ASP A 1 362 ? -1.457 -51.245 -110.579 1.00 49.69 362 ASP A C 1
ATOM 2768 O O . ASP A 1 362 ? -1.012 -50.395 -111.356 1.00 49.69 362 ASP A O 1
ATOM 2772 N N . GLY A 1 363 ? -0.694 -52.205 -110.068 1.00 55.50 363 GLY A N 1
ATOM 2773 C CA . GLY A 1 363 ? 0.752 -52.174 -109.874 1.00 55.50 363 GLY A CA 1
ATOM 2774 C C . GLY A 1 363 ? 1.630 -51.682 -111.033 1.00 55.50 363 GLY A C 1
ATOM 2775 O O . GLY A 1 363 ? 1.656 -52.278 -112.107 1.00 55.50 363 GLY A O 1
ATOM 2776 N N . LYS A 1 364 ? 2.457 -50.659 -110.734 1.00 50.38 364 LYS A N 1
ATOM 2777 C CA . LYS A 1 364 ? 3.867 -50.443 -111.182 1.00 50.38 364 LYS A CA 1
ATOM 2778 C C . LYS A 1 364 ? 4.417 -49.032 -110.893 1.00 50.38 364 LYS A C 1
ATOM 2780 O O . LYS A 1 364 ? 5.470 -48.673 -111.416 1.00 50.38 364 LYS A O 1
ATOM 2785 N N . LEU A 1 365 ? 3.768 -48.239 -110.039 1.00 52.25 365 LEU A N 1
ATOM 2786 C CA . LEU A 1 365 ? 4.277 -46.934 -109.600 1.00 52.25 365 LEU A CA 1
ATOM 2787 C C . LEU A 1 365 ? 5.098 -47.095 -108.315 1.00 52.25 365 LEU A C 1
ATOM 2789 O O . LEU A 1 365 ? 4.551 -47.194 -107.220 1.00 52.25 365 LEU A O 1
ATOM 2793 N N . SER A 1 366 ? 6.425 -47.179 -108.446 1.00 52.34 366 SER A N 1
ATOM 2794 C CA . SER A 1 366 ? 7.330 -47.368 -107.302 1.00 52.34 366 SER A CA 1
ATOM 2795 C C . SER A 1 366 ? 7.874 -46.060 -106.722 1.00 52.34 366 SER A C 1
ATOM 2797 O O . SER A 1 366 ? 8.330 -46.061 -105.580 1.00 52.34 366 SER A O 1
ATOM 2799 N N . LYS A 1 367 ? 7.805 -44.941 -107.456 1.00 55.94 367 LYS A N 1
ATOM 2800 C CA . LYS A 1 367 ? 8.206 -43.610 -106.974 1.00 55.94 367 LYS A CA 1
ATOM 2801 C C . LYS A 1 367 ? 7.373 -42.518 -107.643 1.00 55.94 367 LYS A C 1
ATOM 2803 O O . LYS A 1 367 ? 7.372 -42.413 -108.864 1.00 55.94 367 LYS A O 1
ATOM 2808 N N . VAL A 1 368 ? 6.732 -41.681 -106.831 1.00 50.94 368 VAL A N 1
ATOM 2809 C CA . VAL A 1 368 ? 6.250 -40.357 -107.245 1.00 50.94 368 VAL A CA 1
ATOM 2810 C C . VAL A 1 368 ? 7.337 -39.369 -106.838 1.00 50.94 368 VAL A C 1
ATOM 2812 O O . VAL A 1 368 ? 7.700 -39.308 -105.663 1.00 50.94 368 VAL A O 1
ATOM 2815 N N . ARG A 1 369 ? 7.918 -38.651 -107.800 1.00 54.72 369 ARG A N 1
ATOM 2816 C CA . ARG A 1 369 ? 8.846 -37.549 -107.520 1.00 54.72 369 ARG A CA 1
ATOM 2817 C C . ARG A 1 369 ? 8.228 -36.263 -108.036 1.00 54.72 369 ARG A C 1
ATOM 2819 O O . ARG A 1 369 ? 7.964 -36.141 -109.228 1.00 54.72 369 ARG A O 1
ATOM 2826 N N . LEU A 1 370 ? 8.037 -35.318 -107.127 1.00 49.31 370 LEU A N 1
ATOM 2827 C CA . LEU A 1 370 ? 7.725 -33.940 -107.464 1.00 49.31 370 LEU A CA 1
ATOM 2828 C C . LEU A 1 370 ? 9.037 -33.278 -107.889 1.00 49.31 370 LEU A C 1
ATOM 2830 O O . LEU A 1 370 ? 9.958 -33.156 -107.081 1.00 49.31 370 LEU A O 1
ATOM 2834 N N . LYS A 1 371 ? 9.155 -32.926 -109.170 1.00 50.34 371 LYS A N 1
ATOM 2835 C CA . LYS A 1 371 ? 10.247 -32.085 -109.666 1.00 50.34 371 LYS A CA 1
ATOM 2836 C C . LYS A 1 371 ? 9.652 -30.740 -110.065 1.00 50.34 371 LYS A C 1
ATOM 2838 O O . LYS A 1 371 ? 8.948 -30.644 -111.063 1.00 50.34 371 LYS A O 1
ATOM 2843 N N . GLY A 1 372 ? 9.965 -29.712 -109.289 1.00 45.75 372 GLY A N 1
ATOM 2844 C CA . GLY A 1 372 ? 9.759 -28.318 -109.659 1.00 45.75 372 GLY A CA 1
ATOM 2845 C C . GLY A 1 372 ? 11.005 -27.538 -109.267 1.00 45.75 372 GLY A C 1
ATOM 2846 O O . GLY A 1 372 ? 11.436 -27.624 -108.121 1.00 45.75 372 GLY A O 1
ATOM 2847 N N . SER A 1 373 ? 11.616 -26.829 -110.217 1.00 44.81 373 SER A N 1
ATOM 2848 C CA . SER A 1 373 ? 12.667 -25.836 -109.937 1.00 44.81 373 SER A CA 1
ATOM 2849 C C . SER A 1 373 ? 12.202 -24.407 -110.238 1.00 44.81 373 SER A C 1
ATOM 2851 O O . SER A 1 373 ? 13.027 -23.502 -110.300 1.00 44.81 373 SER A O 1
ATOM 2853 N N . SER A 1 374 ? 10.900 -24.204 -110.471 1.00 42.94 374 SER A N 1
ATOM 2854 C CA . SER A 1 374 ? 10.287 -22.900 -110.726 1.00 42.94 374 SER A CA 1
ATOM 2855 C C . SER A 1 374 ? 8.809 -22.925 -110.300 1.00 42.94 374 SER A C 1
ATOM 2857 O O . SER A 1 374 ? 8.161 -23.955 -110.514 1.00 42.94 374 SER A O 1
ATOM 2859 N N . PRO A 1 375 ? 8.270 -21.845 -109.699 1.00 44.00 375 PRO A N 1
ATOM 2860 C CA . PRO A 1 375 ? 6.908 -21.796 -109.154 1.00 44.00 375 PRO A CA 1
ATOM 2861 C C . PRO A 1 375 ? 5.777 -21.974 -110.182 1.00 44.00 375 PRO A C 1
ATOM 2863 O O . PRO A 1 375 ? 4.653 -22.248 -109.784 1.00 44.00 375 PRO A O 1
ATOM 2866 N N . GLU A 1 376 ? 6.050 -21.890 -111.487 1.00 44.72 376 GLU A N 1
ATOM 2867 C CA . GLU A 1 376 ? 5.003 -21.946 -112.523 1.00 44.72 376 GLU A CA 1
ATOM 2868 C C . GLU A 1 376 ? 4.812 -23.315 -113.198 1.00 44.72 376 GLU A C 1
ATOM 2870 O O . GLU A 1 376 ? 3.869 -23.483 -113.970 1.00 44.72 376 GLU A O 1
ATOM 2875 N N . LYS A 1 377 ? 5.665 -24.320 -112.944 1.00 44.69 377 LYS A N 1
ATOM 2876 C CA . LYS A 1 377 ? 5.521 -25.654 -113.566 1.00 44.69 377 LYS A CA 1
ATOM 2877 C C . LYS A 1 377 ? 5.871 -26.781 -112.601 1.00 44.69 377 LYS A C 1
ATOM 2879 O O . LYS A 1 377 ? 7.037 -27.002 -112.269 1.00 44.69 377 LYS A O 1
ATOM 2884 N N . LEU A 1 378 ? 4.852 -27.531 -112.186 1.00 45.91 378 LEU A N 1
ATOM 2885 C CA . LEU A 1 378 ? 5.006 -28.738 -111.381 1.00 45.91 378 LEU A CA 1
ATOM 2886 C C . LEU A 1 378 ? 4.939 -29.972 -112.289 1.00 45.91 378 LEU A C 1
ATOM 2888 O O . LEU A 1 378 ? 3.862 -30.357 -112.740 1.00 45.91 378 LEU A O 1
ATOM 2892 N N . HIS A 1 379 ? 6.076 -30.627 -112.526 1.00 49.97 379 HIS A N 1
ATOM 2893 C CA . HIS A 1 379 ? 6.085 -31.908 -113.230 1.00 49.97 379 HIS A CA 1
ATOM 2894 C C . HIS A 1 379 ? 5.924 -33.046 -112.222 1.00 49.97 379 HIS A C 1
ATOM 2896 O O . HIS A 1 379 ? 6.826 -33.346 -111.428 1.00 49.97 379 HIS A O 1
ATOM 2902 N N . ILE A 1 380 ? 4.765 -33.704 -112.260 1.00 52.00 380 ILE A N 1
ATOM 2903 C CA . ILE A 1 380 ? 4.558 -34.965 -111.550 1.00 52.00 380 ILE A CA 1
ATOM 2904 C C . ILE A 1 380 ? 5.038 -36.086 -112.469 1.00 52.00 380 ILE A C 1
ATOM 2906 O O . ILE A 1 380 ? 4.315 -36.556 -113.345 1.00 52.00 380 ILE A O 1
ATOM 2910 N N . VAL A 1 381 ? 6.289 -36.507 -112.279 1.00 52.12 381 VAL A N 1
ATOM 2911 C CA . VAL A 1 381 ? 6.866 -37.588 -113.080 1.00 52.12 381 VAL A CA 1
ATOM 2912 C C . VAL A 1 381 ? 6.471 -38.925 -112.465 1.00 52.12 381 VAL A C 1
ATOM 2914 O O . VAL A 1 381 ? 6.946 -39.309 -111.390 1.00 52.12 381 VAL A O 1
ATOM 2917 N N . PHE A 1 382 ? 5.625 -39.659 -113.181 1.00 52.81 382 PHE A N 1
ATOM 2918 C CA . PHE A 1 382 ? 5.298 -41.045 -112.879 1.00 52.81 382 PHE A CA 1
ATOM 2919 C C . PHE A 1 382 ? 6.249 -41.957 -113.654 1.00 52.81 382 PHE A C 1
ATOM 2921 O O . PHE A 1 382 ? 6.147 -42.097 -114.871 1.00 52.81 382 PHE A O 1
ATOM 2928 N N . SER A 1 383 ? 7.208 -42.575 -112.965 1.00 48.19 383 SER A N 1
ATOM 2929 C CA . SER A 1 383 ? 8.141 -43.515 -113.597 1.00 48.19 383 SER A CA 1
ATOM 2930 C C . SER A 1 383 ? 7.652 -44.962 -113.431 1.00 48.19 383 SER A C 1
ATOM 2932 O O . SER A 1 383 ? 7.749 -45.499 -112.323 1.00 48.19 383 SER A O 1
ATOM 2934 N N . PRO A 1 384 ? 7.156 -45.634 -114.489 1.00 48.28 384 PRO A N 1
ATOM 2935 C CA . PRO A 1 384 ? 6.967 -47.078 -114.459 1.00 48.28 384 PRO A CA 1
ATOM 2936 C C . PRO A 1 384 ? 8.314 -47.795 -114.613 1.00 48.28 384 PRO A C 1
ATOM 2938 O O . PRO A 1 384 ? 9.205 -47.352 -115.335 1.00 48.28 384 PRO A O 1
ATOM 2941 N N . LEU A 1 385 ? 8.452 -48.949 -113.958 1.00 47.69 385 LEU A N 1
ATOM 2942 C CA . LEU A 1 385 ? 9.705 -49.714 -113.882 1.00 47.69 385 LEU A CA 1
ATOM 2943 C C . LEU A 1 385 ? 10.206 -50.314 -115.217 1.00 47.69 385 LEU A C 1
ATOM 2945 O O . LEU A 1 385 ? 11.255 -50.950 -115.212 1.00 47.69 385 LEU A O 1
ATOM 2949 N N . LYS A 1 386 ? 9.522 -50.112 -116.356 1.00 44.00 386 LYS A N 1
ATOM 2950 C CA . LYS A 1 386 ? 10.022 -50.435 -117.709 1.00 44.00 386 LYS A CA 1
ATOM 2951 C C . LYS A 1 386 ? 9.456 -49.457 -118.756 1.00 44.00 386 LYS A C 1
ATOM 2953 O O . LYS A 1 386 ? 8.260 -49.190 -118.765 1.00 44.00 386 LYS A O 1
ATOM 2958 N N . HIS A 1 387 ? 10.355 -48.934 -119.595 1.00 48.84 387 HIS A N 1
ATOM 2959 C CA . HIS A 1 387 ? 10.219 -47.944 -120.679 1.00 48.84 387 HIS A CA 1
ATOM 2960 C C . HIS A 1 387 ? 8.804 -47.560 -121.168 1.00 48.84 387 HIS A C 1
ATOM 2962 O O . HIS A 1 387 ? 8.296 -48.120 -122.135 1.00 48.84 387 HIS A O 1
ATOM 2968 N N . LYS A 1 388 ? 8.233 -46.512 -120.563 1.00 38.47 388 LYS A N 1
ATOM 2969 C CA . LYS A 1 388 ? 7.502 -45.410 -121.226 1.00 38.47 388 LYS A CA 1
ATOM 2970 C C . LYS A 1 388 ? 7.131 -44.387 -120.149 1.00 38.47 388 LYS A C 1
ATOM 2972 O O . LYS A 1 388 ? 6.288 -44.672 -119.305 1.00 38.47 388 LYS A O 1
ATOM 2977 N N . VAL A 1 389 ? 7.784 -43.227 -120.138 1.00 44.97 389 VAL A N 1
ATOM 2978 C CA . VAL A 1 389 ? 7.342 -42.094 -119.310 1.00 44.97 389 VAL A CA 1
ATOM 2979 C C . VAL A 1 389 ? 6.092 -41.528 -119.984 1.00 44.97 389 VAL A C 1
ATOM 2981 O O . VAL A 1 389 ? 6.115 -41.265 -121.185 1.00 44.97 389 VAL A O 1
ATOM 2984 N N . ARG A 1 390 ? 4.982 -41.425 -119.250 1.00 45.28 390 ARG A N 1
ATOM 2985 C CA . ARG A 1 390 ? 3.869 -40.558 -119.649 1.00 45.28 390 ARG A CA 1
ATOM 2986 C C . ARG A 1 390 ? 4.018 -39.283 -118.840 1.00 45.28 390 ARG A C 1
ATOM 2988 O O . ARG A 1 390 ? 3.798 -39.314 -117.631 1.00 45.28 390 ARG A O 1
ATOM 2995 N N . ASP A 1 391 ? 4.420 -38.214 -119.510 1.00 43.53 391 ASP A N 1
ATOM 2996 C CA . ASP A 1 391 ? 4.366 -36.877 -118.941 1.00 43.53 391 ASP A CA 1
ATOM 2997 C C . ASP A 1 391 ? 2.931 -36.368 -119.077 1.00 43.53 391 ASP A C 1
ATOM 2999 O O . ASP A 1 391 ? 2.348 -36.392 -120.162 1.00 43.53 391 ASP A O 1
ATOM 3003 N N . TYR A 1 392 ? 2.342 -35.977 -117.951 1.00 44.91 392 TYR A N 1
ATOM 3004 C CA . TYR A 1 392 ? 1.104 -35.213 -117.935 1.00 44.91 392 TYR A CA 1
ATOM 3005 C C . TYR A 1 392 ? 1.499 -33.761 -117.687 1.00 44.91 392 TYR A C 1
ATOM 3007 O O . TYR A 1 392 ? 1.880 -33.407 -116.570 1.00 44.91 392 TYR A O 1
ATOM 3015 N N . ASP A 1 393 ? 1.450 -32.945 -118.736 1.00 38.47 393 ASP A N 1
ATOM 3016 C CA . ASP A 1 393 ? 1.578 -31.499 -118.604 1.00 38.47 393 ASP A CA 1
ATOM 3017 C C . ASP A 1 393 ? 0.233 -30.938 -118.151 1.00 38.47 393 ASP A C 1
ATOM 3019 O O . ASP A 1 393 ? -0.741 -30.904 -118.903 1.00 38.47 393 ASP A O 1
ATOM 3023 N N . PHE A 1 394 ? 0.183 -30.499 -116.898 1.00 42.97 394 PHE A N 1
ATOM 3024 C CA . PHE A 1 394 ? -0.903 -29.668 -116.407 1.00 42.97 394 PHE A CA 1
ATOM 3025 C C . PHE A 1 394 ? -0.480 -28.215 -116.606 1.00 42.97 394 PHE A C 1
ATOM 3027 O O . PHE A 1 394 ? 0.343 -27.692 -115.855 1.00 42.97 394 PHE A O 1
ATOM 3034 N N . GLN A 1 395 ? -1.006 -27.569 -117.648 1.00 34.34 395 GLN A N 1
ATOM 3035 C CA . GLN A 1 395 ? -0.941 -26.116 -117.735 1.00 34.34 395 GLN A CA 1
ATOM 3036 C C . GLN A 1 395 ? -1.892 -25.542 -116.689 1.00 34.34 395 GLN A C 1
ATOM 3038 O O . GLN A 1 395 ? -3.088 -25.829 -116.693 1.00 34.34 395 GLN A O 1
ATOM 3043 N N . ILE A 1 396 ? -1.336 -24.754 -115.775 1.00 37.47 396 ILE A N 1
ATOM 3044 C CA . ILE A 1 396 ? -2.122 -23.922 -114.875 1.00 37.47 396 ILE A CA 1
ATOM 3045 C C . ILE A 1 396 ? -2.758 -22.854 -115.764 1.00 37.47 396 ILE A C 1
ATOM 3047 O O . ILE A 1 396 ? -2.049 -22.102 -116.431 1.00 37.47 396 ILE A O 1
ATOM 3051 N N . ALA A 1 397 ? -4.088 -22.856 -115.845 1.00 34.84 397 ALA A N 1
ATOM 3052 C CA . ALA A 1 397 ? -4.819 -21.776 -116.483 1.00 34.84 397 ALA A CA 1
ATOM 3053 C C . ALA A 1 397 ? -4.544 -20.496 -115.690 1.00 34.84 397 ALA A C 1
ATOM 3055 O O . ALA A 1 397 ? -4.748 -20.460 -114.477 1.00 34.84 397 ALA A O 1
ATOM 3056 N N . ASP A 1 398 ? -4.045 -19.480 -116.381 1.00 36.88 398 ASP A N 1
ATOM 3057 C CA . ASP A 1 398 ? -3.768 -18.163 -115.826 1.00 36.88 398 ASP A CA 1
ATOM 3058 C C . ASP A 1 398 ? -5.105 -17.467 -115.524 1.00 36.88 398 ASP A C 1
ATOM 3060 O O . ASP A 1 398 ? -5.697 -16.802 -116.374 1.00 36.88 398 ASP A O 1
ATOM 3064 N N . THR A 1 399 ? -5.657 -17.706 -114.335 1.00 34.22 399 THR A N 1
ATOM 3065 C CA . THR A 1 399 ? -6.837 -16.992 -113.842 1.00 34.22 399 THR A CA 1
ATOM 3066 C C . THR A 1 399 ? -6.385 -15.712 -113.159 1.00 34.22 399 THR A C 1
ATOM 3068 O O . THR A 1 399 ? -6.305 -15.629 -111.934 1.00 34.22 399 THR A O 1
ATOM 3071 N N . SER A 1 400 ? -6.113 -14.692 -113.971 1.00 39.91 400 SER A N 1
ATOM 3072 C CA . SER A 1 400 ? -6.281 -13.299 -113.558 1.00 39.91 400 SER A CA 1
ATOM 3073 C C . SER A 1 400 ? -7.748 -12.886 -113.741 1.00 39.91 400 SER A C 1
ATOM 3075 O O . SER A 1 400 ? -8.071 -12.065 -114.593 1.00 39.91 400 SER A O 1
ATOM 3077 N N . GLN A 1 401 ? -8.634 -13.515 -112.955 1.00 31.34 401 GLN A N 1
ATOM 3078 C CA . GLN A 1 401 ? -9.952 -13.039 -112.496 1.00 31.34 401 GLN A CA 1
ATOM 3079 C C . GLN A 1 401 ? -10.629 -14.103 -111.636 1.00 31.34 401 GLN A C 1
ATOM 3081 O O . GLN A 1 401 ? -10.672 -15.274 -112.078 1.00 31.34 401 GLN A O 1
#